Protein AF-0000000080760403 (afdb_homodimer)

Radius of gyration: 29.55 Å; Cα contacts (8 Å, |Δi|>4): 1048; chains: 2; bounding box: 64×77×69 Å

Solvent-accessible surface area (backbone atoms only — not comparable to full-atom values): 36406 Å² total; per-residue (Å²): 134,59,68,64,58,54,47,63,44,52,34,65,81,58,40,46,40,46,50,55,54,56,67,73,45,67,85,67,52,34,35,30,30,50,34,72,24,27,41,48,24,42,48,47,51,52,45,48,46,66,76,36,74,85,36,50,56,37,34,38,27,77,32,62,72,77,44,78,63,38,56,54,35,52,51,49,38,45,52,50,19,61,76,69,72,34,55,65,46,78,43,81,42,80,63,60,88,53,87,77,42,65,59,59,40,40,49,52,49,47,52,50,51,50,48,52,54,30,54,76,70,62,24,50,34,36,40,40,54,48,23,18,59,56,40,24,51,45,32,54,52,30,41,63,70,36,36,42,53,66,50,37,18,46,74,58,54,67,40,79,53,94,88,28,37,38,33,23,54,37,41,85,35,61,60,66,63,44,50,52,23,36,51,49,45,20,73,72,72,68,57,70,56,52,80,68,70,66,76,60,44,46,90,33,74,67,18,33,43,56,68,54,47,43,58,52,39,54,73,75,40,72,64,38,39,62,28,36,38,49,24,15,53,46,23,42,41,49,38,54,49,51,50,52,47,25,52,54,53,41,63,64,18,63,59,56,98,55,34,32,36,44,67,58,45,68,71,42,54,69,56,52,40,52,43,29,50,50,48,53,42,46,76,70,68,46,79,80,70,53,69,69,58,48,50,48,51,50,52,52,63,70,58,55,59,89,60,76,76,70,68,65,44,74,44,79,51,96,66,23,24,39,33,39,56,94,56,30,36,30,70,38,62,56,83,67,68,81,74,74,127,135,58,67,65,57,55,48,63,43,53,33,65,82,58,41,46,40,46,50,55,53,58,66,73,44,68,86,68,52,33,34,30,30,50,35,71,24,27,39,48,24,43,49,47,51,52,44,49,48,66,75,36,73,84,38,49,54,38,35,38,27,76,30,62,69,76,44,80,62,38,58,54,33,52,52,48,36,47,51,49,20,62,76,67,73,34,55,66,45,78,44,82,43,81,64,62,86,70,77,77,43,67,58,59,41,41,49,52,49,47,52,52,51,49,49,52,56,29,53,74,70,62,24,52,35,34,39,40,54,46,23,17,59,55,39,24,51,45,31,53,52,31,40,64,69,36,35,43,53,65,50,38,18,48,74,58,54,67,40,79,54,94,89,28,36,37,34,23,54,36,40,86,36,61,59,67,63,44,51,52,23,37,52,47,44,20,72,71,71,69,56,72,56,52,79,68,68,66,77,61,44,49,88,34,75,68,18,33,44,56,68,56,47,43,58,52,40,54,73,75,39,71,62,39,39,62,28,35,38,50,24,15,52,46,23,41,40,49,38,53,48,52,50,51,47,23,52,54,53,40,62,65,19,63,58,57,97,55,33,33,35,42,68,58,45,68,70,43,53,71,55,52,39,53,44,29,50,52,46,53,41,46,76,70,68,44,80,81,71,52,70,69,56,47,51,48,52,49,52,52,60,69,61,54,60,91,61,80,79,64,69,65,45,73,43,79,51,96,68,24,24,39,33,40,58,94,54,29,35,30,70,38,60,55,84,67,69,80,75,74,128

pLDDT: mean 87.2, std 14.08, range [21.47, 98.2]

Foldseek 3Di:
DDLVLLCVLLDCLNLVLLLVVVVVDDDQAEEEEEAQLALQSLNSVSSNCSNCVPHHYAYEYEQQPPDPVSVVSVVLRVVSCVVSVHHYDYDYFHQPPPPPDSVVSVVVRVVVRVLVVCVVVRHQEYEYRAALQNQLLQLVLCVVVPHDLVSNLGDDQWDDDPSHIYGHSHHLPDCVSSVSSQVSVCVVPVRHGDDDPCCCVCSDSSNVCVNPVVVVCCVPPPPVSNVSNVVSVVSVVVVVVLLVLLVVQQVVQPDDPFFGFLVSLLVDDPVSNLSNVQVVCVVVVFDDDDPVLSVVVVVCSNPCDPPPPRPWQWDDGPQWTWTDDPRTTGIGGHPDDPPDD/DDLVLLCVLLDCLNLVLLLVVVVVDDDQAEEEEEAQLALQSLNSVSSNCSNCVPHHYAYEYEQAPPDPVSVVSVVLRVVSCVVSVHHYDYDYFHQPPPPPDSVVSVVVRVVVRVLVVCVVVRHQEYEYRAALQNQLLQLVLCVVVPHDLVSNLGDDQWDDDPRHIYGHSHHLPDCVSSVSSQVSVCVVPVRHGDDDPCCCVCSDSSNVCVNPVVVVCCVPPPPVSNVSNVVSVVSVVVVVVLLVLLVVQQVVQPDDPFFGFLVSLLVDDPVSNLSNVQVVCVVVVFDDDDPVLSVVVVVVSNPQDLDDPRPWQWDDGPQWTWTDDNRTTGIGGHPDDPPDD

Organism: Bordetella avium (strain 197N) (NCBI:txid360910)

InterPro domains:
  IPR011063 tRNA(Ile)-lysidine/2-thiocytidine synthase, N-terminal [PF01171] (31-211)
  IPR012094 tRNA(Ile)-lysidine synthase [MF_01161] (18-322)
  IPR012094 tRNA(Ile)-lysidine synthase [PTHR43033] (22-249)
  IPR012795 tRNA(Ile)-lysidine synthase, N-terminal [TIGR02432] (31-215)
  IPR012795 tRNA(Ile)-lysidine synthase, N-terminal [cd01992] (30-215)
  IPR014729 Rossmann-like alpha/beta/alpha sandwich fold [G3DSA:3.40.50.620] (21-245)
  IPR015262 tRNA(Ile)-lysidine synthase, substrate-binding domain [PF09179] (261-330)

Sequence (682 aa):
MSPDLYAQVLGPALLGPVRATLARLPSQAPVALALSAGADSAMLAVAARLLAPQRPLLALHVHHGLQAQADEWAQRAQALGGLLELPVRIAHVKVPADGSGIEAAARTARYAALAAMAREAGAGHVLLAHHRDDQAETVLLRLLRGAGVEGMAAMREASPRDGLLYLRPWLDLGRAAIVQAAQAFAALTGWQAVQDPSNVDPRYTRAAVRATLAPLLNARWPGWQAIVSRHARQMGEAVEILREVAREDYARLEPDEAGFALAPWRELSPPRQAQVLRYWLGAQGLRMPSEARLRDLMRQLRQLHALGHDRQLRVAHEGHEIRCHRGRVWLAPAGARKTGAMSPDLYAQVLGPALLGPVRATLARLPSQAPVALALSAGADSAMLAVAARLLAPQRPLLALHVHHGLQAQADEWAQRAQALGGLLELPVRIAHVKVPADGSGIEAAARTARYAALAAMAREAGAGHVLLAHHRDDQAETVLLRLLRGAGVEGMAAMREASPRDGLLYLRPWLDLGRAAIVQAAQAFAALTGWQAVQDPSNVDPRYTRAAVRATLAPLLNARWPGWQAIVSRHARQMGEAVEILREVAREDYARLEPDEAGFALAPWRELSPPRQAQVLRYWLGAQGLRMPSEARLRDLMRQLRQLHALGHDRQLRVAHEGHEIRCHRGRVWLAPAGARKTGA

Secondary structure (DSSP, 8-state):
--HHHHHHHHHHHHHHHHHHHHHTSPTT--EEEE--SSHHHHHHHHHHHHH-TTS-EEEEEEE-SSSHHHHHHHHHHHHHHHHHT--EEEEE------SS-HHHHHHHHHHHHHHHHHHHHT--EEE----HHHHHHHHHHHHHTT--HHHHT---SEEEETTEEEE-TTTTS-HHHHHHHHHHHHHHH-------GGGG-TTSHHHHIIIIIHHHHHHHSTTHHHHHHHHHHHHHHHHHHHHHHHHHHHHHT---SSEEEHHHHHHS-HHHHHHHHHHHHHHTTPPPPPHHHHHHHHHHHHH--SSSS---EEEEETTEEEEEETTEEEEEETT------/--HHHHHHHHHHHHHHHHHHHHHTSPTT--EEEE--SSHHHHHHHHHHHHH-TTS-EEEEEEE--SSHHHHHHHHHHHHHHHHHT--EEEEE------SS-HHHHHHHHHHHHHHHHHHHHT--EEE----HHHHHHHHHHHHHHT--HHHHT---SEEEETTEEEE-TTTTS-HHHHHHHHHHHHHHH-------GGGG-TTSHHHHIIIIIHHHHHHHSTTHHHHHHHHHHHHHHHHHHHHHHHHHHHHHT---SSEEEHHHHHHS-HHHHHHHHHHHHHHTTPPPPPHHHHHHHHHHHHH--SSSS---EEEEETTEEEEEETTEEEEEETT------

Structure (mmCIF, N/CA/C/O backbone):
data_AF-0000000080760403-model_v1
#
loop_
_entity.id
_entity.type
_entity.pdbx_description
1 polymer 'tRNA(Ile)-lysidine synthase'
#
loop_
_atom_site.group_PDB
_atom_site.id
_atom_site.type_symbol
_atom_site.label_atom_id
_atom_site.label_alt_id
_atom_site.label_comp_id
_atom_site.label_asym_id
_atom_site.label_entity_id
_atom_site.label_seq_id
_atom_site.pdbx_PDB_ins_code
_atom_site.Cartn_x
_atom_site.Cartn_y
_atom_site.Cartn_z
_atom_site.occupancy
_atom_site.B_iso_or_equiv
_atom_site.auth_seq_id
_atom_site.auth_comp_id
_atom_site.auth_asym_id
_atom_site.auth_atom_id
_atom_site.pdbx_PDB_model_num
ATOM 1 N N . MET A 1 1 ? -12.618 -36.2 -26.782 1 60.94 1 MET A N 1
ATOM 2 C CA . MET A 1 1 ? -12.993 -34.827 -27.106 1 60.94 1 MET A CA 1
ATOM 3 C C . MET A 1 1 ? -11.783 -34.03 -27.583 1 60.94 1 MET A C 1
ATOM 5 O O . MET A 1 1 ? -10.656 -34.29 -27.156 1 60.94 1 MET A O 1
ATOM 9 N N . SER A 1 2 ? -11.945 -33.152 -28.617 1 78.4 2 SER A N 1
ATOM 10 C CA . SER A 1 2 ? -10.878 -32.645 -29.473 1 78.4 2 SER A CA 1
ATOM 11 C C . SER A 1 2 ? -10.128 -31.499 -28.802 1 78.4 2 SER A C 1
ATOM 13 O O . SER A 1 2 ? -10.744 -30.594 -28.236 1 78.4 2 SER A O 1
ATOM 15 N N . PRO A 1 3 ? -8.857 -31.714 -28.6 1 84.2 3 PRO A N 1
ATOM 16 C CA . PRO A 1 3 ? -7.984 -30.645 -28.108 1 84.2 3 PRO A CA 1
ATOM 17 C C . PRO A 1 3 ? -8.287 -29.294 -28.751 1 84.2 3 PRO A C 1
ATOM 19 O O . PRO A 1 3 ? -8.192 -28.256 -28.089 1 84.2 3 PRO A O 1
ATOM 22 N N . ASP A 1 4 ? -8.803 -29.358 -29.878 1 87.51 4 ASP A N 1
ATOM 23 C CA . ASP A 1 4 ? -9.093 -28.121 -30.596 1 87.51 4 ASP A CA 1
ATOM 24 C C . ASP A 1 4 ? -10.307 -27.412 -30 1 87.51 4 ASP A C 1
ATOM 26 O O . ASP A 1 4 ? -10.327 -26.184 -29.897 1 87.51 4 ASP A O 1
ATOM 30 N N . LEU A 1 5 ? -11.298 -28.189 -29.642 1 89.49 5 LEU A N 1
ATOM 31 C CA . LEU A 1 5 ? -12.504 -27.614 -29.056 1 89.49 5 LEU A CA 1
ATOM 32 C C . LEU A 1 5 ? -12.211 -27.021 -27.682 1 89.49 5 LEU A C 1
ATOM 34 O O . LEU A 1 5 ? -12.715 -25.946 -27.345 1 89.49 5 LEU A O 1
ATOM 38 N N . TYR A 1 6 ? -11.372 -27.764 -26.964 1 92.22 6 TYR A N 1
ATOM 39 C CA . TYR A 1 6 ? -10.992 -27.239 -25.657 1 92.22 6 TYR A CA 1
ATOM 40 C C . TYR A 1 6 ? -10.239 -25.922 -25.796 1 92.22 6 TYR A C 1
ATOM 42 O O . TYR A 1 6 ? -10.449 -24.994 -25.011 1 92.22 6 TYR A O 1
ATOM 50 N N . ALA A 1 7 ? -9.416 -25.786 -26.793 1 93.89 7 ALA A N 1
ATOM 51 C CA . ALA A 1 7 ? -8.656 -24.566 -27.054 1 93.89 7 ALA A CA 1
ATOM 52 C C . ALA A 1 7 ? -9.584 -23.404 -27.397 1 93.89 7 ALA A C 1
ATOM 54 O O . ALA A 1 7 ? -9.343 -22.267 -26.984 1 93.89 7 ALA A O 1
ATOM 55 N N . GLN A 1 8 ? -10.604 -23.723 -28.119 1 93.09 8 GLN A N 1
ATOM 56 C CA . GLN A 1 8 ? -11.579 -22.704 -28.492 1 93.09 8 GLN A CA 1
ATOM 57 C C . GLN A 1 8 ? -12.359 -22.216 -27.275 1 93.09 8 GLN A C 1
ATOM 59 O O . GLN A 1 8 ? -12.652 -21.025 -27.155 1 93.09 8 GLN A O 1
ATOM 64 N N . VAL A 1 9 ? -12.647 -23.139 -26.451 1 93.27 9 VAL A N 1
ATOM 65 C CA . VAL A 1 9 ? -13.407 -22.844 -25.241 1 93.27 9 VAL A CA 1
ATOM 66 C C . VAL A 1 9 ? -12.583 -21.947 -24.319 1 93.27 9 VAL A C 1
ATOM 68 O O . VAL A 1 9 ? -13.105 -20.986 -23.749 1 93.27 9 VAL A O 1
ATOM 71 N N . LEU A 1 10 ? -11.379 -22.19 -24.132 1 95.51 10 LEU A N 1
ATOM 72 C CA . LEU A 1 10 ? -10.524 -21.457 -23.205 1 95.51 10 LEU A CA 1
ATOM 73 C C . LEU A 1 10 ? -10.053 -20.144 -23.822 1 95.51 10 LEU A C 1
ATOM 75 O O . LEU A 1 10 ? -10.027 -19.111 -23.149 1 95.51 10 LEU A O 1
ATOM 79 N N . GLY A 1 11 ? -9.728 -20.13 -25.136 1 95.05 11 GLY A N 1
ATOM 80 C CA . GLY A 1 11 ? -9.262 -18.949 -25.843 1 95.05 11 GLY A CA 1
ATOM 81 C C . GLY A 1 11 ? -7.841 -18.559 -25.483 1 95.05 11 GLY A C 1
ATOM 82 O O . GLY A 1 11 ? -7.268 -19.093 -24.53 1 95.05 11 GLY A O 1
ATOM 83 N N . PRO A 1 12 ? -7.29 -17.617 -26.151 1 95.13 12 PRO A N 1
ATOM 84 C CA . PRO A 1 12 ? -5.899 -17.205 -25.954 1 95.13 12 PRO A CA 1
ATOM 85 C C . PRO A 1 12 ? -5.671 -16.52 -24.608 1 95.13 12 PRO A C 1
ATOM 87 O O . PRO A 1 12 ? -4.579 -16.61 -24.042 1 95.13 12 PRO A O 1
ATOM 90 N N . ALA A 1 13 ? -6.704 -15.935 -24.08 1 94.59 13 ALA A N 1
ATOM 91 C CA . ALA A 1 13 ? -6.575 -15.192 -22.829 1 94.59 13 ALA A CA 1
ATOM 92 C C . ALA A 1 13 ? -6.257 -16.128 -21.666 1 94.59 13 ALA A C 1
ATOM 94 O O . ALA A 1 13 ? -5.486 -15.775 -20.77 1 94.59 13 ALA A O 1
ATOM 95 N N . LEU A 1 14 ? -6.87 -17.29 -21.71 1 97.59 14 LEU A N 1
ATOM 96 C CA . LEU A 1 14 ? -6.64 -18.253 -20.639 1 97.59 14 LEU A CA 1
ATOM 97 C C . LEU A 1 14 ? -5.413 -19.11 -20.932 1 97.59 14 LEU A C 1
ATOM 99 O O . LEU A 1 14 ? -4.67 -19.472 -20.017 1 97.59 14 LEU A O 1
ATOM 103 N N . LEU A 1 15 ? -5.147 -19.377 -22.195 1 98.05 15 LEU A N 1
ATOM 104 C CA . LEU A 1 15 ? -4.075 -20.295 -22.566 1 98.05 15 LEU A CA 1
ATOM 105 C C . LEU A 1 15 ? -2.723 -19.592 -22.536 1 98.05 15 LEU A C 1
ATOM 107 O O . LEU A 1 15 ? -1.709 -20.201 -22.185 1 98.05 15 LEU A O 1
ATOM 111 N N . GLY A 1 16 ? -2.716 -18.346 -22.872 1 97.36 16 GLY A N 1
ATOM 1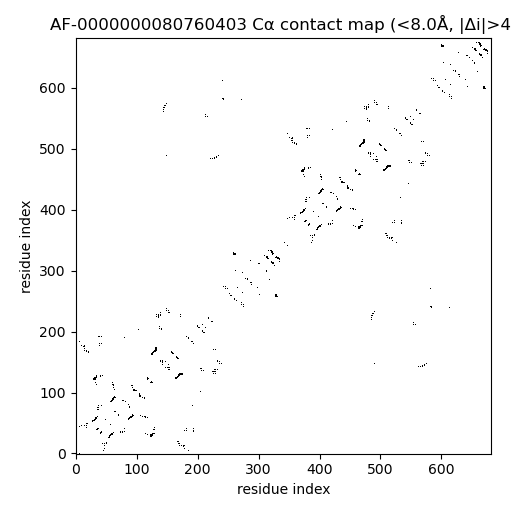12 C CA . GLY A 1 16 ? -1.473 -17.597 -22.97 1 97.36 16 GLY A CA 1
ATOM 113 C C . GLY A 1 16 ? -0.654 -17.631 -21.694 1 97.36 16 GLY A C 1
ATOM 114 O O . GLY A 1 16 ? 0.492 -18.085 -21.698 1 97.36 16 GLY A O 1
ATOM 115 N N . PRO A 1 17 ? -1.248 -17.198 -20.651 1 97.35 17 PRO A N 1
ATOM 116 C CA . PRO A 1 17 ? -0.505 -17.164 -19.389 1 97.35 17 PRO A CA 1
ATOM 117 C C . PRO A 1 17 ? -0.043 -18.549 -18.94 1 97.35 17 PRO A C 1
ATOM 119 O O . PRO A 1 17 ? 1.044 -18.687 -18.374 1 97.35 17 PRO A O 1
ATOM 122 N N . VAL A 1 18 ? -0.847 -19.577 -19.162 1 97.98 18 VAL A N 1
ATOM 123 C CA . VAL A 1 18 ? -0.468 -20.935 -18.786 1 97.98 18 VAL A CA 1
ATOM 124 C C . VAL A 1 18 ? 0.7 -21.404 -19.651 1 97.98 18 VAL A C 1
ATOM 126 O O . VAL A 1 18 ? 1.65 -22.008 -19.147 1 97.98 18 VAL A O 1
ATOM 129 N N . ARG A 1 19 ? 0.634 -21.104 -20.9 1 97.36 19 ARG A N 1
ATOM 130 C CA . ARG A 1 19 ? 1.722 -21.438 -21.814 1 97.36 19 ARG A CA 1
ATOM 131 C C . ARG A 1 19 ? 3.033 -20.806 -21.359 1 97.36 19 ARG A C 1
ATOM 133 O O . ARG A 1 19 ? 4.072 -21.47 -21.332 1 97.36 19 ARG A O 1
ATOM 140 N N . ALA A 1 20 ? 2.942 -19.572 -21.042 1 96.27 20 ALA A N 1
ATOM 141 C CA . ALA A 1 20 ? 4.131 -18.841 -20.613 1 96.27 20 ALA A CA 1
ATOM 142 C C . ALA A 1 20 ? 4.709 -19.436 -19.332 1 96.27 20 ALA A C 1
ATOM 144 O O . ALA A 1 20 ? 5.929 -19.552 -19.189 1 96.27 20 ALA A O 1
ATOM 145 N N . THR A 1 21 ? 3.875 -19.786 -18.422 1 96.76 21 THR A N 1
ATOM 146 C CA . THR A 1 21 ? 4.303 -20.358 -17.15 1 96.76 21 THR A CA 1
ATOM 147 C C . THR A 1 21 ? 4.967 -21.715 -17.363 1 96.76 21 THR A C 1
ATOM 149 O O . THR A 1 21 ? 6.052 -21.971 -16.836 1 96.76 21 THR A O 1
ATOM 152 N N . LEU A 1 22 ? 4.395 -22.561 -18.173 1 96.06 22 LEU A N 1
ATOM 153 C CA . LEU A 1 22 ? 4.918 -23.898 -18.429 1 96.06 22 LEU A CA 1
ATOM 154 C C . LEU A 1 22 ? 6.238 -23.829 -19.19 1 96.06 22 LEU A C 1
ATOM 156 O O . LEU A 1 22 ? 7.121 -24.665 -18.987 1 96.06 22 LEU A O 1
ATOM 160 N N . ALA A 1 23 ? 6.316 -22.796 -19.987 1 94.55 23 ALA A N 1
ATOM 161 C CA . ALA A 1 23 ? 7.512 -22.645 -20.81 1 94.55 23 ALA A CA 1
ATOM 162 C C . ALA A 1 23 ? 8.732 -22.323 -19.952 1 94.55 23 ALA A C 1
ATOM 164 O O . ALA A 1 23 ? 9.868 -22.587 -20.353 1 94.55 23 ALA A O 1
ATOM 165 N N . ARG A 1 24 ? 8.508 -21.821 -18.811 1 93.29 24 ARG A N 1
ATOM 166 C CA . ARG A 1 24 ? 9.598 -21.415 -17.93 1 93.29 24 ARG A CA 1
ATOM 167 C C . ARG A 1 24 ? 10.074 -22.584 -17.073 1 93.29 24 ARG A C 1
ATOM 169 O O . ARG A 1 24 ? 11.1 -22.488 -16.398 1 93.29 24 ARG A O 1
ATOM 176 N N . LEU A 1 25 ? 9.362 -23.658 -17.122 1 94.53 25 LEU A N 1
ATOM 177 C CA . LEU A 1 25 ? 9.69 -24.817 -16.299 1 94.53 25 LEU A CA 1
ATOM 178 C C . LEU A 1 25 ? 10.548 -25.81 -17.075 1 94.53 25 LEU A C 1
ATOM 180 O O . LEU A 1 25 ? 10.48 -25.867 -18.305 1 94.53 25 LEU A O 1
ATOM 184 N N . PRO A 1 26 ? 11.467 -26.539 -16.346 1 90.93 26 PRO A N 1
ATOM 185 C CA . PRO A 1 26 ? 12.237 -27.579 -17.033 1 90.93 26 PRO A CA 1
ATOM 186 C C . PRO A 1 26 ? 11.352 -28.549 -17.813 1 90.93 26 PRO A C 1
ATOM 188 O O . PRO A 1 26 ? 10.289 -28.946 -17.329 1 90.93 26 PRO A O 1
ATOM 191 N N . SER A 1 27 ? 12.051 -28.907 -18.854 1 84.5 27 SER A N 1
ATOM 192 C CA . SER A 1 27 ? 11.308 -29.779 -19.758 1 84.5 27 SER A CA 1
ATOM 193 C C . SER A 1 27 ? 11.043 -31.139 -19.12 1 84.5 27 SER A C 1
ATOM 195 O O . SER A 1 27 ? 11.878 -31.654 -18.374 1 84.5 27 SER A O 1
ATOM 197 N N . GLN A 1 28 ? 9.867 -31.643 -18.949 1 85.08 28 GLN A N 1
ATOM 198 C CA . GLN A 1 28 ? 9.425 -32.979 -18.565 1 85.08 28 GLN A CA 1
ATOM 199 C C . GLN A 1 28 ? 9.276 -33.095 -17.051 1 85.08 28 GLN A C 1
ATOM 201 O O . GLN A 1 28 ? 8.978 -34.173 -16.532 1 85.08 28 GLN A O 1
ATOM 206 N N . ALA A 1 29 ? 9.691 -31.979 -16.395 1 90.61 29 ALA A N 1
ATOM 207 C CA . ALA A 1 29 ? 9.461 -32.015 -14.953 1 90.61 29 ALA A CA 1
ATOM 208 C C . ALA A 1 29 ? 7.979 -32.199 -14.639 1 90.61 29 ALA A C 1
ATOM 210 O O . ALA A 1 29 ? 7.121 -31.593 -15.286 1 90.61 29 ALA A O 1
ATOM 211 N N . PRO A 1 30 ? 7.781 -33.124 -13.766 1 95.44 30 PRO A N 1
ATOM 212 C CA . PRO A 1 30 ? 6.38 -33.273 -13.365 1 95.44 30 PRO A CA 1
ATOM 213 C C . PRO A 1 30 ? 5.797 -31.992 -12.772 1 95.44 30 PRO A C 1
ATOM 215 O O . PRO A 1 30 ? 6.49 -31.272 -12.048 1 95.44 30 PRO A O 1
ATOM 218 N N . VAL A 1 31 ? 4.633 -31.745 -13.144 1 97.06 31 VAL A N 1
ATOM 219 C CA . VAL A 1 31 ? 3.929 -30.566 -12.65 1 97.06 31 VAL A CA 1
ATOM 220 C C . VAL A 1 31 ? 2.607 -30.984 -12.011 1 97.06 31 VAL A C 1
ATOM 222 O O . VAL A 1 31 ? 1.864 -31.79 -12.576 1 97.06 31 VAL A O 1
ATOM 225 N N . ALA A 1 32 ? 2.393 -30.524 -10.821 1 97.85 32 ALA A N 1
ATOM 226 C CA . ALA A 1 32 ? 1.126 -30.787 -10.144 1 97.85 32 ALA A CA 1
ATOM 227 C C . ALA A 1 32 ? 0.172 -29.604 -10.286 1 97.85 32 ALA A C 1
ATOM 229 O O . ALA A 1 32 ? 0.605 -28.476 -10.536 1 97.85 32 ALA A O 1
ATOM 230 N N . LEU A 1 33 ? -1.102 -29.899 -10.183 1 97.38 33 LEU A N 1
ATOM 231 C CA . LEU A 1 33 ? -2.155 -28.889 -10.189 1 97.38 33 LEU A CA 1
ATOM 232 C C . LEU A 1 33 ? -3.101 -29.083 -9.008 1 97.38 33 LEU A C 1
ATOM 234 O O . LEU A 1 33 ? -3.515 -30.208 -8.717 1 97.38 33 LEU A O 1
ATOM 238 N N . ALA A 1 34 ? -3.337 -28.022 -8.326 1 96.92 34 ALA A N 1
ATOM 239 C CA . ALA A 1 34 ? -4.372 -28.099 -7.298 1 96.92 34 ALA A CA 1
ATOM 240 C C . ALA A 1 34 ? -5.766 -28.071 -7.919 1 96.92 34 ALA A C 1
ATOM 242 O O . ALA A 1 34 ? -6.12 -27.12 -8.621 1 96.92 34 ALA A O 1
ATOM 243 N N . LEU A 1 35 ? -6.504 -29.087 -7.648 1 96.34 35 LEU A N 1
ATOM 244 C CA . LEU A 1 35 ? -7.823 -29.233 -8.252 1 96.34 35 LEU A CA 1
ATOM 245 C C . LEU A 1 35 ? -8.907 -29.299 -7.182 1 96.34 35 LEU A C 1
ATOM 247 O O . LEU A 1 35 ? -9.042 -30.312 -6.491 1 96.34 35 LEU A O 1
ATOM 251 N N . SER A 1 36 ? -9.724 -28.254 -7.08 1 91.94 36 SER A N 1
ATOM 252 C CA . SER A 1 36 ? -10.833 -28.23 -6.131 1 91.94 36 SER A CA 1
ATOM 253 C C . SER A 1 36 ? -12.131 -28.691 -6.784 1 91.94 36 SER A C 1
ATOM 255 O O . SER A 1 36 ? -13.157 -28.822 -6.114 1 91.94 36 SER A O 1
ATOM 257 N N . ALA A 1 37 ? -12.147 -28.829 -8.104 1 90.85 37 ALA A N 1
ATOM 258 C CA . ALA A 1 37 ? -13.306 -29.195 -8.914 1 90.85 37 ALA A CA 1
ATOM 259 C C . ALA A 1 37 ? -14.221 -27.994 -9.136 1 90.85 37 ALA A C 1
ATOM 261 O O . ALA A 1 37 ? -15.326 -28.137 -9.664 1 90.85 37 ALA A O 1
ATOM 262 N N . GLY A 1 38 ? -13.793 -26.872 -8.67 1 93.42 38 GLY A N 1
ATOM 263 C CA . GLY A 1 38 ? -14.472 -25.641 -9.04 1 93.42 38 GLY A CA 1
ATOM 264 C C . GLY A 1 38 ? -14.121 -25.161 -10.435 1 93.42 38 GLY A C 1
ATOM 265 O O . GLY A 1 38 ? -13.242 -25.728 -11.089 1 93.42 38 GLY A O 1
ATOM 266 N N . ALA A 1 39 ? -14.775 -24.174 -10.878 1 95.72 39 ALA A N 1
ATOM 267 C CA . ALA A 1 39 ? -14.616 -23.674 -12.241 1 95.72 39 ALA A CA 1
ATOM 268 C C . ALA A 1 39 ? -13.17 -23.272 -12.514 1 95.72 39 ALA A C 1
ATOM 270 O O . ALA A 1 39 ? -12.602 -23.636 -13.546 1 95.72 39 ALA A O 1
ATOM 271 N N . ASP A 1 40 ? -12.551 -22.61 -11.579 1 96.39 40 ASP A N 1
ATOM 272 C CA . ASP A 1 40 ? -11.219 -22.056 -11.8 1 96.39 40 ASP A CA 1
ATOM 273 C C . ASP A 1 40 ? -10.178 -23.165 -11.934 1 96.39 40 ASP A C 1
ATOM 275 O O . ASP A 1 40 ? -9.444 -23.219 -12.923 1 96.39 40 ASP A O 1
ATOM 279 N N . SER A 1 41 ? -10.131 -24.049 -10.953 1 97.12 41 SER A N 1
ATOM 280 C CA . SER A 1 41 ? -9.128 -25.109 -10.962 1 97.12 41 SER A CA 1
ATOM 281 C C . SER A 1 41 ? -9.372 -26.092 -12.102 1 97.12 41 SER A C 1
ATOM 283 O O . SER A 1 41 ? -8.425 -26.642 -12.668 1 97.12 41 SER A O 1
ATOM 285 N N . ALA A 1 42 ? -10.583 -26.282 -12.456 1 97.15 42 ALA A N 1
ATOM 286 C CA . ALA A 1 42 ? -10.914 -27.184 -13.556 1 97.15 42 ALA A CA 1
ATOM 287 C C . ALA A 1 42 ? -10.397 -26.642 -14.885 1 97.15 42 ALA A C 1
ATOM 289 O O . ALA A 1 42 ? -9.787 -27.375 -15.667 1 97.15 42 ALA A O 1
ATOM 290 N N . MET A 1 43 ? -10.652 -25.378 -15.128 1 97.9 43 MET A N 1
ATOM 291 C CA . MET A 1 43 ? -10.213 -24.784 -16.387 1 97.9 43 MET A CA 1
ATOM 292 C C . MET A 1 43 ? -8.691 -24.741 -16.467 1 97.9 43 MET A C 1
ATOM 294 O O . MET A 1 43 ? -8.118 -24.868 -17.551 1 97.9 43 MET A O 1
ATOM 298 N N . LEU A 1 44 ? -8.075 -24.543 -15.328 1 98.2 44 LEU A N 1
ATOM 299 C CA . LEU A 1 44 ? -6.617 -24.595 -15.308 1 98.2 44 LEU A CA 1
ATOM 300 C C . LEU A 1 44 ? -6.117 -25.982 -15.695 1 98.2 44 LEU A C 1
ATOM 302 O O . LEU A 1 44 ? -5.146 -26.11 -16.445 1 98.2 44 LEU A O 1
ATOM 306 N N . ALA A 1 45 ? -6.766 -27.006 -15.181 1 97.59 45 ALA A N 1
ATOM 307 C CA . ALA A 1 45 ? -6.404 -28.38 -15.519 1 97.59 45 ALA A CA 1
ATOM 308 C C . ALA A 1 45 ? -6.558 -28.636 -17.016 1 97.59 45 ALA A C 1
ATOM 310 O O . ALA A 1 45 ? -5.688 -29.247 -17.641 1 97.59 45 ALA A O 1
ATOM 311 N N . VAL A 1 46 ? -7.62 -28.16 -17.569 1 97.61 46 VAL A N 1
ATOM 312 C CA . VAL A 1 46 ? -7.867 -28.321 -18.998 1 97.61 46 VAL A CA 1
ATOM 313 C C . VAL A 1 46 ? -6.767 -27.624 -19.795 1 97.61 46 VAL A C 1
ATOM 315 O O . VAL A 1 46 ? -6.213 -28.199 -20.735 1 97.61 46 VAL A O 1
ATOM 318 N N . ALA A 1 47 ? -6.481 -26.405 -19.405 1 98.05 47 ALA A N 1
ATOM 319 C CA . ALA A 1 47 ? -5.46 -25.624 -20.098 1 98.05 47 ALA A CA 1
ATOM 320 C C . ALA A 1 47 ? -4.102 -26.318 -20.037 1 98.05 47 ALA A C 1
ATOM 322 O O . ALA A 1 47 ? -3.414 -26.441 -21.053 1 98.05 47 ALA A O 1
ATOM 323 N N . ALA A 1 48 ? -3.737 -26.755 -18.86 1 97.15 48 ALA A N 1
ATOM 324 C CA . ALA A 1 48 ? -2.435 -27.391 -18.672 1 97.15 48 ALA A CA 1
ATOM 325 C C . ALA A 1 48 ? -2.32 -28.662 -19.508 1 97.15 48 ALA A C 1
ATOM 327 O O . ALA A 1 48 ? -1.297 -28.895 -20.157 1 97.15 48 ALA A O 1
ATOM 328 N N . ARG A 1 49 ? -3.347 -29.462 -19.471 1 96.05 49 ARG A N 1
ATOM 329 C CA . ARG A 1 49 ? -3.342 -30.711 -20.226 1 96.05 49 ARG A CA 1
ATOM 330 C C . ARG A 1 49 ? -3.24 -30.446 -21.724 1 96.05 49 ARG A C 1
ATOM 332 O O . ARG A 1 49 ? -2.523 -31.151 -22.437 1 96.05 49 ARG A O 1
ATOM 339 N N . LEU A 1 50 ? -3.945 -29.466 -22.157 1 95.45 50 LEU A N 1
ATOM 340 C CA . LEU A 1 50 ? -3.939 -29.097 -23.568 1 95.45 50 LEU A CA 1
ATOM 341 C C . LEU A 1 50 ? -2.554 -28.631 -24.002 1 95.45 50 LEU A C 1
ATOM 343 O O . LEU A 1 50 ? -2.085 -28.989 -25.085 1 95.45 50 LEU A O 1
ATOM 347 N N . LEU A 1 51 ? -1.921 -27.863 -23.216 1 95.38 51 LEU A N 1
ATOM 348 C CA . LEU A 1 51 ? -0.688 -27.181 -23.592 1 95.38 51 LEU A CA 1
ATOM 349 C C . LEU A 1 51 ? 0.523 -28.08 -23.364 1 95.38 51 LEU A C 1
ATOM 351 O O . LEU A 1 51 ? 1.592 -27.844 -23.93 1 95.38 51 LEU A O 1
ATOM 355 N N . ALA A 1 52 ? 0.346 -29.092 -22.485 1 93.5 52 ALA A N 1
ATOM 356 C CA . ALA A 1 52 ? 1.46 -29.983 -22.173 1 93.5 52 ALA A CA 1
ATOM 357 C C . ALA A 1 52 ? 1.011 -31.441 -22.167 1 93.5 52 ALA A C 1
ATOM 359 O O . ALA A 1 52 ? 1.138 -32.132 -21.153 1 93.5 52 ALA A O 1
ATOM 360 N N . PRO A 1 53 ? 0.699 -31.927 -23.287 1 90.96 53 PRO A N 1
ATOM 361 C CA . PRO A 1 53 ? 0.16 -33.287 -23.351 1 90.96 53 PRO A CA 1
ATOM 362 C C . PRO A 1 53 ? 1.201 -34.351 -23.01 1 90.96 53 PRO A C 1
ATOM 364 O O . PRO A 1 53 ? 0.85 -35.435 -22.537 1 90.96 53 PRO A O 1
ATOM 367 N N . GLN A 1 54 ? 2.412 -34.015 -23.168 1 91.2 54 GLN A N 1
ATOM 368 C CA . GLN A 1 54 ? 3.445 -35.023 -22.953 1 91.2 54 GLN A CA 1
ATOM 369 C C . GLN A 1 54 ? 4.097 -34.858 -21.583 1 91.2 54 GLN A C 1
ATOM 371 O O . GLN A 1 54 ? 4.903 -35.694 -21.169 1 91.2 54 GLN A O 1
ATOM 376 N N . ARG A 1 55 ? 3.768 -33.822 -20.937 1 93.18 55 ARG A N 1
ATOM 377 C CA . ARG A 1 55 ? 4.349 -33.573 -19.622 1 93.18 55 ARG A CA 1
ATOM 378 C C . ARG A 1 55 ? 3.62 -34.365 -18.542 1 93.18 55 ARG A C 1
ATOM 380 O O . ARG A 1 55 ? 2.391 -34.462 -18.559 1 93.18 55 ARG A O 1
ATOM 387 N N . PRO A 1 56 ? 4.397 -34.961 -17.695 1 95.13 56 PRO A N 1
ATOM 388 C CA . PRO A 1 56 ? 3.722 -35.587 -16.555 1 95.13 56 PRO A CA 1
ATOM 389 C C . PRO A 1 56 ? 2.959 -34.581 -15.696 1 95.13 56 PRO A C 1
ATOM 391 O O . PRO A 1 56 ? 3.571 -33.734 -15.04 1 95.13 56 PRO A O 1
ATOM 394 N N . LEU A 1 57 ? 1.673 -34.677 -15.769 1 96.22 57 LEU A N 1
ATOM 395 C CA . LEU A 1 57 ? 0.786 -33.822 -14.989 1 96.22 57 LEU A CA 1
ATOM 396 C C . LEU A 1 57 ? 0.014 -34.637 -13.957 1 96.22 57 LEU A C 1
ATOM 398 O O . LEU A 1 57 ? -0.399 -35.766 -14.234 1 96.22 57 LEU A O 1
ATOM 402 N N . LEU A 1 58 ? -0.135 -34.012 -12.801 1 96.85 58 LEU A N 1
ATOM 403 C CA . LEU A 1 58 ? -0.877 -34.648 -11.718 1 96.85 58 LEU A CA 1
ATOM 404 C C . LEU A 1 58 ? -1.824 -33.657 -11.051 1 96.85 58 LEU A C 1
ATOM 406 O O . LEU A 1 58 ? -1.43 -32.532 -10.734 1 96.85 58 LEU A O 1
ATOM 410 N N . ALA A 1 59 ? -3.072 -34.062 -10.914 1 97.94 59 ALA A N 1
ATOM 411 C CA . ALA A 1 59 ? -4.042 -33.231 -10.205 1 97.94 59 ALA A CA 1
ATOM 412 C C . ALA A 1 59 ? -4.137 -33.63 -8.736 1 97.94 59 ALA A C 1
ATOM 414 O O . ALA A 1 59 ? -4.221 -34.818 -8.413 1 97.94 59 ALA A O 1
ATOM 415 N N . LEU A 1 60 ? -4.081 -32.654 -7.9 1 97.73 60 LEU A N 1
ATOM 416 C CA . LEU A 1 60 ? -4.15 -32.879 -6.461 1 97.73 60 LEU A CA 1
ATOM 417 C C . LEU A 1 60 ? -5.445 -32.314 -5.884 1 97.73 60 LEU A C 1
ATOM 419 O O . LEU A 1 60 ? -5.741 -31.129 -6.055 1 97.73 60 LEU A O 1
ATOM 423 N N . HIS A 1 61 ? -6.19 -33.174 -5.223 1 96.03 61 HIS A N 1
ATOM 424 C CA . HIS A 1 61 ? -7.447 -32.766 -4.606 1 96.03 61 HIS A CA 1
ATOM 425 C C . HIS A 1 61 ? -7.408 -32.962 -3.094 1 96.03 61 HIS A C 1
ATOM 427 O O . HIS A 1 61 ? -7.089 -34.051 -2.613 1 96.03 61 HIS A O 1
ATOM 433 N N . VAL A 1 62 ? -7.698 -31.843 -2.399 1 92.17 62 VAL A N 1
ATOM 434 C CA . VAL A 1 62 ? -7.736 -31.905 -0.942 1 92.17 62 VAL A CA 1
ATOM 435 C C . VAL A 1 62 ? -9.184 -31.996 -0.466 1 92.17 62 VAL A C 1
ATOM 437 O O . VAL A 1 62 ? -9.984 -31.09 -0.714 1 92.17 62 VAL A O 1
ATOM 440 N N . HIS A 1 63 ? -9.473 -33.054 0.147 1 87.1 63 HIS A N 1
ATOM 441 C CA . HIS A 1 63 ? -10.789 -33.33 0.711 1 87.1 63 HIS A CA 1
ATOM 442 C C . HIS A 1 63 ? -10.883 -32.847 2.154 1 87.1 63 HIS A C 1
ATOM 444 O O . HIS A 1 63 ? -10.264 -33.427 3.049 1 87.1 63 HIS A O 1
ATOM 450 N N . HIS A 1 64 ? -11.649 -31.844 2.475 1 75.89 64 HIS A N 1
ATOM 451 C CA . HIS A 1 64 ? -11.688 -31.247 3.805 1 75.89 64 HIS A CA 1
ATOM 452 C C . HIS A 1 64 ? -12.685 -31.97 4.704 1 75.89 64 HIS A C 1
ATOM 454 O O . HIS A 1 64 ? -12.828 -31.628 5.881 1 75.89 64 HIS A O 1
ATOM 460 N N . GLY A 1 65 ? -13.021 -33.239 4.433 1 63.75 65 GLY A N 1
ATOM 461 C CA . GLY A 1 65 ? -13.729 -34.231 5.227 1 63.75 65 GLY A CA 1
ATOM 462 C C . GLY A 1 65 ? -15.034 -33.713 5.802 1 63.75 65 GLY A C 1
ATOM 463 O O . GLY A 1 65 ? -15.662 -34.38 6.627 1 63.75 65 GLY A O 1
ATOM 464 N N . LEU A 1 66 ? -15.315 -32.431 5.755 1 53.86 66 LEU A N 1
ATOM 465 C CA . LEU A 1 66 ? -16.305 -31.925 6.7 1 53.86 66 LEU A CA 1
ATOM 466 C C . LEU A 1 66 ? -17.719 -32.135 6.171 1 53.86 66 LEU A C 1
ATOM 468 O O . LEU A 1 66 ? -18.679 -32.156 6.944 1 53.86 66 LEU A O 1
ATOM 472 N N . GLN A 1 67 ? -17.926 -32.235 4.929 1 59.46 67 GLN A N 1
ATOM 473 C CA . GLN A 1 67 ? -19.312 -32.177 4.477 1 59.46 67 GLN A CA 1
ATOM 474 C C . GLN A 1 67 ? -19.556 -33.145 3.323 1 59.46 67 GLN A C 1
ATOM 476 O O . GLN A 1 67 ? -18.615 -33.55 2.637 1 59.46 67 GLN A O 1
ATOM 481 N N . ALA A 1 68 ? -20.756 -33.757 3.314 1 62.24 68 ALA A N 1
ATOM 482 C CA . ALA A 1 68 ? -21.249 -34.557 2.196 1 62.24 68 ALA A CA 1
ATOM 483 C C . ALA A 1 68 ? -20.858 -33.932 0.86 1 62.24 68 ALA A C 1
ATOM 485 O O . ALA A 1 68 ? -20.527 -34.642 -0.092 1 62.24 68 ALA A O 1
ATOM 486 N N . GLN A 1 69 ? -20.733 -32.763 0.92 1 69.29 69 GLN A N 1
ATOM 487 C CA . GLN A 1 69 ? -20.391 -32.024 -0.29 1 69.29 69 GLN A CA 1
ATOM 488 C C . GLN A 1 69 ? -18.943 -32.277 -0.699 1 69.29 69 GLN A C 1
ATOM 490 O O . GLN A 1 69 ? -18.611 -32.238 -1.885 1 69.29 69 GLN A O 1
ATOM 495 N N . ALA A 1 70 ? -18.213 -32.672 0.258 1 75.29 70 ALA A N 1
ATOM 496 C CA . ALA A 1 70 ? -16.805 -32.947 -0.017 1 75.29 70 ALA A CA 1
ATOM 497 C C . ALA A 1 70 ? -16.646 -34.212 -0.855 1 75.29 70 ALA A C 1
ATOM 499 O O . ALA A 1 70 ? -15.771 -34.285 -1.721 1 75.29 70 ALA A O 1
ATOM 500 N N . ASP A 1 71 ? -17.497 -35.159 -0.677 1 83.67 71 ASP A N 1
ATOM 501 C CA . ASP A 1 71 ? -17.453 -36.384 -1.47 1 83.67 71 ASP A CA 1
ATOM 502 C C . ASP A 1 71 ? -17.834 -36.111 -2.924 1 83.67 71 ASP A C 1
ATOM 504 O O . ASP A 1 71 ? -17.215 -36.648 -3.844 1 83.67 71 ASP A O 1
ATOM 508 N N . GLU A 1 72 ? -18.808 -35.322 -3.045 1 85.67 72 GLU A N 1
ATOM 509 C CA . GLU A 1 72 ? -19.231 -34.958 -4.394 1 85.67 72 GLU A CA 1
ATOM 510 C C . GLU A 1 72 ? -18.12 -34.226 -5.142 1 85.67 72 GLU A C 1
ATOM 512 O O . GLU A 1 72 ? -17.938 -34.427 -6.345 1 85.67 72 GLU A O 1
ATOM 517 N N . TRP A 1 73 ? -17.462 -33.422 -4.443 1 89.1 73 TRP A N 1
ATOM 518 C CA . TRP A 1 73 ? -16.367 -32.674 -5.052 1 89.1 73 TRP A CA 1
ATOM 519 C C . TRP A 1 73 ? -15.261 -33.614 -5.52 1 89.1 73 TRP A C 1
ATOM 521 O O . TRP A 1 73 ? -14.714 -33.443 -6.612 1 89.1 73 TRP A O 1
ATOM 531 N N . ALA A 1 74 ? -14.955 -34.593 -4.701 1 91.82 74 ALA A N 1
ATOM 532 C CA . ALA A 1 74 ? -13.937 -35.578 -5.058 1 91.82 74 ALA A CA 1
ATOM 533 C C . ALA A 1 74 ? -14.343 -36.36 -6.304 1 91.82 74 ALA A C 1
ATOM 535 O O . ALA A 1 74 ? -13.512 -36.624 -7.176 1 91.82 74 ALA A O 1
ATOM 536 N N . GLN A 1 75 ? -15.583 -36.695 -6.354 1 93 75 GLN A N 1
ATOM 537 C CA . GLN A 1 75 ? -16.092 -37.428 -7.508 1 93 75 GLN A CA 1
ATOM 538 C C . GLN A 1 75 ? -16.001 -36.587 -8.778 1 93 75 GLN A C 1
ATOM 540 O O . GLN A 1 75 ? -15.646 -37.097 -9.843 1 93 75 GLN A O 1
ATOM 545 N N . ARG A 1 76 ? -16.35 -35.41 -8.62 1 94.07 76 ARG A N 1
ATOM 546 C CA . ARG A 1 76 ? -16.278 -34.5 -9.759 1 94.07 76 ARG A CA 1
ATOM 547 C C . ARG A 1 76 ? -14.837 -34.317 -10.223 1 94.07 76 ARG A C 1
ATOM 549 O O . ARG A 1 76 ? -14.574 -34.219 -11.424 1 94.07 76 ARG A O 1
ATOM 556 N N . ALA A 1 77 ? -13.966 -34.232 -9.29 1 95.77 77 ALA A N 1
ATOM 557 C CA . ALA A 1 77 ? -12.548 -34.123 -9.625 1 95.77 77 ALA A CA 1
ATOM 558 C C . ALA A 1 77 ? -12.069 -35.355 -10.388 1 95.77 77 ALA A C 1
ATOM 560 O O . ALA A 1 77 ? -11.366 -35.235 -11.394 1 95.77 77 ALA A O 1
ATOM 561 N N . GLN A 1 78 ? -12.484 -36.457 -9.93 1 96.12 78 GLN A N 1
ATOM 562 C CA . GLN A 1 78 ? -12.108 -37.706 -10.584 1 96.12 78 GLN A CA 1
ATOM 563 C C . GLN A 1 78 ? -12.694 -37.789 -11.99 1 96.12 78 GLN A C 1
ATOM 565 O O . GLN A 1 78 ? -12.033 -38.262 -12.917 1 96.12 78 GLN A O 1
ATOM 570 N N . ALA A 1 79 ? -13.902 -37.365 -12.082 1 96.75 79 ALA A N 1
ATOM 571 C CA . ALA A 1 79 ? -14.559 -37.377 -13.387 1 96.75 79 ALA A CA 1
ATOM 572 C C . ALA A 1 79 ? -13.804 -36.508 -14.389 1 96.75 79 ALA A C 1
ATOM 574 O O . ALA A 1 79 ? -13.654 -36.882 -15.555 1 96.75 79 ALA A O 1
ATOM 575 N N . LEU A 1 80 ? -13.404 -35.393 -13.948 1 96.49 80 LEU A N 1
ATOM 576 C CA . LEU A 1 80 ? -12.631 -34.518 -14.823 1 96.49 80 LEU A CA 1
ATOM 577 C C . LEU A 1 80 ? -11.302 -35.164 -15.201 1 96.49 80 LEU A C 1
ATOM 579 O O . LEU A 1 80 ? -10.867 -35.071 -16.351 1 96.49 80 LEU A O 1
ATOM 583 N N . GLY A 1 81 ? -10.62 -35.712 -14.183 1 96.51 81 GLY A N 1
ATOM 584 C CA . GLY A 1 81 ? -9.392 -36.436 -14.467 1 96.51 81 GLY A CA 1
ATOM 585 C C . GLY A 1 81 ? -9.554 -37.485 -15.551 1 96.51 81 GLY A C 1
ATOM 586 O O . GLY A 1 81 ? -8.698 -37.616 -16.428 1 96.51 81 GLY A O 1
ATOM 587 N N . GLY A 1 82 ? -10.619 -38.229 -15.494 1 95.66 82 GLY A N 1
ATOM 588 C CA . GLY A 1 82 ? -10.921 -39.223 -16.512 1 95.66 82 GLY A CA 1
ATOM 589 C C . GLY A 1 82 ? -11.109 -38.625 -17.893 1 95.66 82 GLY A C 1
ATOM 590 O O . GLY A 1 82 ? -10.57 -39.138 -18.876 1 95.66 82 GLY A O 1
ATOM 591 N N . LEU A 1 83 ? -11.819 -37.565 -17.937 1 94.35 83 LEU A N 1
ATOM 592 C CA . LEU A 1 83 ? -12.091 -36.881 -19.197 1 94.35 83 LEU A CA 1
ATOM 593 C C . LEU A 1 83 ? -10.797 -36.397 -19.843 1 94.35 83 LEU A C 1
ATOM 595 O O . LEU A 1 83 ? -10.661 -36.426 -21.068 1 94.35 83 LEU A O 1
ATOM 599 N N . LEU A 1 84 ? -9.836 -35.998 -19.035 1 94.75 84 LEU A N 1
ATOM 600 C CA . LEU A 1 84 ? -8.608 -35.384 -19.527 1 94.75 84 LEU A CA 1
ATOM 601 C C . LEU A 1 84 ? -7.464 -36.392 -19.544 1 94.75 84 LEU A C 1
ATOM 603 O O . LEU A 1 84 ? -6.344 -36.061 -19.938 1 94.75 84 LEU A O 1
ATOM 607 N N . GLU A 1 85 ? -7.712 -37.578 -19.03 1 94.28 85 GLU A N 1
ATOM 608 C CA . GLU A 1 85 ? -6.648 -38.558 -18.829 1 94.28 85 GLU A CA 1
ATOM 609 C C . GLU A 1 85 ? -5.547 -38.001 -17.931 1 94.28 85 GLU A C 1
ATOM 611 O O . GLU A 1 85 ? -4.363 -38.095 -18.261 1 94.28 85 GLU A O 1
ATOM 616 N N . LEU A 1 86 ? -5.964 -37.409 -16.889 1 94.91 86 LEU A N 1
ATOM 617 C CA . LEU A 1 86 ? -5.11 -36.787 -15.883 1 94.91 86 LEU A CA 1
ATOM 618 C C . LEU A 1 86 ? -5.231 -37.51 -14.546 1 94.91 86 LEU A C 1
ATOM 620 O O . LEU A 1 86 ? -6.327 -37.624 -13.994 1 94.91 86 LEU A O 1
ATOM 624 N N . PRO A 1 87 ? -4.128 -38.092 -14.062 1 96.56 87 PRO A N 1
ATOM 625 C CA . PRO A 1 87 ? -4.216 -38.716 -12.74 1 96.56 87 PRO A CA 1
ATOM 626 C C . PRO A 1 87 ? -4.632 -37.732 -11.649 1 96.56 87 PRO A C 1
ATOM 628 O O . PRO A 1 87 ? -4.167 -36.59 -11.633 1 96.56 87 PRO A O 1
ATOM 631 N N . VAL A 1 88 ? -5.579 -38.222 -10.77 1 97.32 88 VAL A N 1
ATOM 632 C CA . VAL A 1 88 ? -6.05 -37.41 -9.653 1 97.32 88 VAL A CA 1
ATOM 633 C C . VAL A 1 88 ? -5.703 -38.095 -8.333 1 97.32 88 VAL A C 1
ATOM 635 O O . VAL A 1 88 ? -6.023 -39.269 -8.133 1 97.32 88 VAL A O 1
ATOM 638 N N . ARG A 1 89 ? -4.995 -37.377 -7.53 1 96.75 89 ARG A N 1
ATOM 639 C CA . ARG A 1 89 ? -4.71 -37.839 -6.175 1 96.75 89 ARG A CA 1
ATOM 640 C C . ARG A 1 89 ? -5.546 -37.079 -5.151 1 96.75 89 ARG A C 1
ATOM 642 O O . ARG A 1 89 ? -5.65 -35.853 -5.213 1 96.75 89 ARG A O 1
ATOM 649 N N . ILE A 1 90 ? -6.13 -37.836 -4.197 1 95.18 90 ILE A N 1
ATOM 650 C CA . ILE A 1 90 ? -7.011 -37.23 -3.204 1 95.18 90 ILE A CA 1
ATOM 651 C C . ILE A 1 90 ? -6.422 -37.42 -1.808 1 95.18 90 ILE A C 1
ATOM 653 O O . ILE A 1 90 ? -5.989 -38.519 -1.454 1 95.18 90 ILE A O 1
ATOM 657 N N . ALA A 1 91 ? -6.31 -36.354 -1.117 1 93.44 91 ALA A N 1
ATOM 658 C CA . ALA A 1 91 ? -5.918 -36.416 0.289 1 93.44 91 ALA A CA 1
ATOM 659 C C . ALA A 1 91 ? -7.044 -35.927 1.195 1 93.44 91 ALA A C 1
ATOM 661 O O . ALA A 1 91 ? -7.692 -34.919 0.901 1 93.44 91 ALA A O 1
ATOM 662 N N . HIS A 1 92 ? -7.24 -36.64 2.28 1 89.45 92 HIS A N 1
ATOM 663 C CA . HIS A 1 92 ? -8.229 -36.259 3.282 1 89.45 92 HIS A CA 1
ATOM 664 C C . HIS A 1 92 ? -7.58 -35.509 4.44 1 89.45 92 HIS A C 1
ATOM 666 O O . HIS A 1 92 ? -6.576 -35.962 4.994 1 89.45 92 HIS A O 1
ATOM 672 N N . VAL A 1 93 ? -8.129 -34.28 4.635 1 83.73 93 VAL A N 1
ATOM 673 C CA . VAL A 1 93 ? -7.535 -33.482 5.702 1 83.73 93 VAL A CA 1
ATOM 674 C C . VAL A 1 93 ? -8.574 -33.216 6.788 1 83.73 93 VAL A C 1
ATOM 676 O O . VAL A 1 93 ? -9.771 -33.128 6.503 1 83.73 93 VAL A O 1
ATOM 679 N N . LYS A 1 94 ? -8.13 -33.246 8.089 1 75.8 94 LYS A N 1
ATOM 680 C CA . LYS A 1 94 ? -8.941 -32.84 9.234 1 75.8 94 LYS A CA 1
ATOM 681 C C . LYS A 1 94 ? -8.541 -31.451 9.725 1 75.8 94 LYS A C 1
ATOM 683 O O . LYS A 1 94 ? -7.355 -31.17 9.911 1 75.8 94 LYS A O 1
ATOM 688 N N . VAL A 1 95 ? -9.462 -30.497 9.604 1 69.31 95 VAL A N 1
ATOM 689 C CA . VAL A 1 95 ? -9.143 -29.16 10.093 1 69.31 95 VAL A CA 1
ATOM 690 C C . VAL A 1 95 ? -9.341 -29.102 11.606 1 69.31 95 VAL A C 1
ATOM 692 O O . VAL A 1 95 ? -10.441 -29.351 12.104 1 69.31 95 VAL A O 1
ATOM 695 N N . PRO A 1 96 ? -8.15 -28.989 12.28 1 59.8 96 PRO A N 1
ATOM 696 C CA . PRO A 1 96 ? -8.315 -28.908 13.733 1 59.8 96 PRO A CA 1
ATOM 697 C C . PRO A 1 96 ? -9.086 -27.665 14.172 1 59.8 96 PRO A C 1
ATOM 699 O O . PRO A 1 96 ? -9.014 -26.625 13.512 1 59.8 96 PRO A O 1
ATOM 702 N N . ALA A 1 97 ? -10.15 -27.671 14.882 1 56.2 97 ALA A N 1
ATOM 703 C CA . ALA A 1 97 ? -10.801 -26.536 15.531 1 56.2 97 ALA A CA 1
ATOM 704 C C . ALA A 1 97 ? -9.832 -25.802 16.454 1 56.2 97 ALA A C 1
ATOM 706 O O . ALA A 1 97 ? -9.912 -25.933 17.678 1 56.2 97 ALA A O 1
ATOM 707 N N . ASP A 1 98 ? -8.609 -25.582 15.939 1 51.28 98 ASP A N 1
ATOM 708 C CA . ASP A 1 98 ? -7.664 -25.025 16.902 1 51.28 98 ASP A CA 1
ATOM 709 C C . ASP A 1 98 ? -7.664 -23.499 16.851 1 51.28 98 ASP A C 1
ATOM 711 O O . ASP A 1 98 ? -7.321 -22.906 15.826 1 51.28 98 ASP A O 1
ATOM 715 N N . GLY A 1 99 ? -8.298 -22.856 17.668 1 53.45 99 GLY A N 1
ATOM 716 C CA . GLY A 1 99 ? -8.318 -21.466 18.093 1 53.45 99 GLY A CA 1
ATOM 717 C C . GLY A 1 99 ? -7.835 -20.507 17.02 1 53.45 99 GLY A C 1
ATOM 718 O O . GLY A 1 99 ? -7.96 -19.29 17.167 1 53.45 99 GLY A O 1
ATOM 719 N N . SER A 1 100 ? -6.797 -20.777 16.14 1 52.24 100 SER A N 1
ATOM 720 C CA . SER A 1 100 ? -6.226 -19.809 15.209 1 52.24 100 SER A CA 1
ATOM 721 C C . SER A 1 100 ? -7.258 -19.353 14.184 1 52.24 100 SER A C 1
ATOM 723 O O . SER A 1 100 ? -6.949 -18.554 13.298 1 52.24 100 SER A O 1
ATOM 725 N N . GLY A 1 101 ? -8.419 -19.6 14.288 1 60.9 101 GLY A N 1
ATOM 726 C CA . GLY A 1 101 ? -9.544 -19.388 13.391 1 60.9 101 GLY A CA 1
ATOM 727 C C . GLY A 1 101 ? -9.653 -20.447 12.31 1 60.9 101 GLY A C 1
ATOM 728 O O . GLY A 1 101 ? -8.639 -20.91 11.783 1 60.9 101 GLY A O 1
ATOM 729 N N . ILE A 1 102 ? -10.606 -21.085 12.086 1 65.2 102 ILE A N 1
ATOM 730 C CA . ILE A 1 102 ? -10.957 -22.228 11.25 1 65.2 102 ILE A CA 1
ATOM 731 C C . ILE A 1 102 ? -10.426 -22.015 9.834 1 65.2 102 ILE A C 1
ATOM 733 O O . ILE A 1 102 ? -9.915 -22.947 9.209 1 65.2 102 ILE A O 1
ATOM 737 N N . GLU A 1 103 ? -10.26 -20.802 9.451 1 71.25 103 GLU A N 1
ATOM 738 C CA . GLU A 1 103 ? -9.841 -20.5 8.085 1 71.25 103 GLU A CA 1
ATOM 739 C C . GLU A 1 103 ? -8.334 -20.672 7.919 1 71.25 103 GLU A C 1
ATOM 741 O O . GLU A 1 103 ? -7.878 -21.317 6.973 1 71.25 103 GLU A O 1
ATOM 746 N N . ALA A 1 104 ? -7.588 -20.117 8.828 1 73.31 104 ALA A N 1
ATOM 747 C CA . ALA A 1 104 ? -6.133 -20.224 8.768 1 73.31 104 ALA A CA 1
ATOM 748 C C . ALA A 1 104 ? -5.683 -21.674 8.925 1 73.31 104 ALA A C 1
ATOM 750 O O . ALA A 1 104 ? -4.765 -22.124 8.235 1 73.31 104 ALA A O 1
ATOM 751 N N . ALA A 1 105 ? -6.332 -22.372 9.739 1 75.64 105 ALA A N 1
ATOM 752 C CA . ALA A 1 105 ? -6.018 -23.782 9.96 1 75.64 105 ALA A CA 1
ATOM 753 C C . ALA A 1 105 ? -6.323 -24.613 8.717 1 75.64 105 ALA A C 1
ATOM 755 O O . ALA A 1 105 ? -5.552 -25.504 8.353 1 75.64 105 ALA A O 1
ATOM 756 N N . ALA A 1 106 ? -7.428 -24.293 8.12 1 78.07 106 ALA A N 1
ATOM 757 C CA . ALA A 1 106 ? -7.818 -24.991 6.898 1 78.07 106 ALA A CA 1
ATOM 758 C C . ALA A 1 106 ? -6.816 -24.734 5.776 1 78.07 106 ALA A C 1
ATOM 760 O O . ALA A 1 106 ? -6.465 -25.649 5.027 1 78.07 106 ALA A O 1
ATOM 761 N N . ARG A 1 107 ? -6.368 -23.588 5.756 1 82.06 107 ARG A N 1
ATOM 762 C CA . ARG A 1 107 ? -5.387 -23.228 4.738 1 82.06 107 ARG A CA 1
ATOM 763 C C . ARG A 1 107 ? -4.067 -23.956 4.968 1 82.06 107 ARG A C 1
ATOM 765 O O . ARG A 1 107 ? -3.477 -24.494 4.029 1 82.06 107 ARG A O 1
ATOM 772 N N . THR A 1 108 ? -3.694 -23.932 6.131 1 84.14 108 THR A N 1
ATOM 773 C CA . THR A 1 108 ? -2.445 -24.603 6.475 1 84.14 108 THR A CA 1
ATOM 774 C C . THR A 1 108 ? -2.53 -26.095 6.167 1 84.14 108 THR A C 1
ATOM 776 O O . THR A 1 108 ? -1.606 -26.668 5.585 1 84.14 108 THR A O 1
ATOM 779 N N . ALA A 1 109 ? -3.634 -26.616 6.502 1 85.37 109 ALA A N 1
ATOM 780 C CA . ALA A 1 109 ? -3.846 -28.04 6.253 1 85.37 109 ALA A CA 1
ATOM 781 C C . ALA A 1 109 ? -3.868 -28.338 4.757 1 85.37 109 ALA A C 1
ATOM 783 O O . ALA A 1 109 ? -3.317 -29.347 4.311 1 85.37 109 ALA A O 1
ATOM 784 N N . ARG A 1 110 ? -4.445 -27.519 4.069 1 88.81 110 ARG A N 1
ATOM 785 C CA . ARG A 1 110 ? -4.524 -27.682 2.621 1 88.81 110 ARG A CA 1
ATOM 786 C C . ARG A 1 110 ? -3.135 -27.671 1.992 1 88.81 110 ARG A C 1
ATOM 788 O O . ARG A 1 110 ? -2.807 -28.543 1.184 1 88.81 110 ARG A O 1
ATOM 795 N N . TYR A 1 111 ? -2.343 -26.747 2.36 1 91.9 111 TYR A N 1
ATOM 796 C CA . TYR A 1 111 ? -1.016 -26.618 1.767 1 91.9 111 TYR A CA 1
ATOM 797 C C . TYR A 1 111 ? -0.111 -27.764 2.202 1 91.9 111 TYR A C 1
ATOM 799 O O . TYR A 1 111 ? 0.724 -28.233 1.425 1 91.9 111 TYR A O 1
ATOM 807 N N . ALA A 1 112 ? -0.321 -28.146 3.379 1 92.14 112 ALA A N 1
ATOM 808 C CA . ALA A 1 112 ? 0.447 -29.297 3.845 1 92.14 112 ALA A CA 1
ATOM 809 C C . ALA A 1 112 ? 0.111 -30.546 3.035 1 92.14 112 ALA A C 1
ATOM 811 O O . ALA A 1 112 ? 1.005 -31.302 2.647 1 92.14 112 ALA A O 1
ATOM 812 N N . ALA A 1 113 ? -1.135 -30.717 2.827 1 93.9 113 ALA A N 1
ATOM 813 C CA . ALA A 1 113 ? -1.591 -31.863 2.045 1 93.9 113 ALA A CA 1
ATOM 814 C C . ALA A 1 113 ? -1.09 -31.78 0.606 1 93.9 113 ALA A C 1
ATOM 816 O O . ALA A 1 113 ? -0.627 -32.776 0.046 1 93.9 113 ALA A O 1
ATOM 817 N N . LEU A 1 114 ? -1.183 -30.623 0.052 1 95.19 114 LEU A N 1
ATOM 818 C CA . LEU A 1 114 ? -0.695 -30.416 -1.307 1 95.19 114 LEU A CA 1
ATOM 819 C C . LEU A 1 114 ? 0.794 -30.734 -1.405 1 95.19 114 LEU A C 1
ATOM 821 O O . LEU A 1 114 ? 1.228 -31.412 -2.339 1 95.19 114 LEU A O 1
ATOM 825 N N . ALA A 1 115 ? 1.502 -30.252 -0.45 1 95.97 115 ALA A N 1
ATOM 826 C CA . ALA A 1 115 ? 2.948 -30.458 -0.447 1 95.97 115 ALA A CA 1
ATOM 827 C C . ALA A 1 115 ? 3.292 -31.941 -0.341 1 95.97 115 ALA A C 1
ATOM 829 O O . ALA A 1 115 ? 4.16 -32.436 -1.063 1 95.97 115 ALA A O 1
ATOM 830 N N . ALA A 1 116 ? 2.642 -32.601 0.513 1 95.84 116 ALA A N 1
ATOM 831 C CA . ALA A 1 116 ? 2.888 -34.027 0.709 1 95.84 116 ALA A CA 1
ATOM 832 C C . ALA A 1 116 ? 2.602 -34.813 -0.568 1 95.84 116 ALA A C 1
ATOM 834 O O . ALA A 1 116 ? 3.41 -35.646 -0.986 1 95.84 116 ALA A O 1
ATOM 835 N N . MET A 1 117 ? 1.499 -34.564 -1.184 1 96.7 117 MET A N 1
ATOM 836 C CA . MET A 1 117 ? 1.113 -35.266 -2.405 1 96.7 117 MET A CA 1
ATOM 837 C C . MET A 1 117 ? 2.085 -34.958 -3.54 1 96.7 117 MET A C 1
ATOM 839 O O . MET A 1 117 ? 2.451 -35.849 -4.308 1 96.7 117 MET A O 1
ATOM 843 N N . ALA A 1 118 ? 2.458 -33.731 -3.646 1 96.67 118 ALA A N 1
ATOM 844 C CA . ALA A 1 118 ? 3.382 -33.326 -4.701 1 96.67 118 ALA A CA 1
ATOM 845 C C . ALA A 1 118 ? 4.733 -34.018 -4.543 1 96.67 118 ALA A C 1
ATOM 847 O O . ALA A 1 118 ? 5.295 -34.525 -5.517 1 96.67 118 ALA A O 1
ATOM 848 N N . ARG A 1 119 ? 5.204 -34.05 -3.37 1 94.64 119 ARG A N 1
ATOM 849 C CA . ARG A 1 119 ? 6.487 -34.688 -3.093 1 94.64 119 ARG A CA 1
ATOM 850 C C . ARG A 1 119 ? 6.446 -36.173 -3.437 1 94.64 119 ARG A C 1
ATOM 852 O O . ARG A 1 119 ? 7.389 -36.705 -4.026 1 94.64 119 ARG A O 1
ATOM 859 N N . GLU A 1 120 ? 5.41 -36.735 -3.017 1 94.83 120 GLU A N 1
ATOM 860 C CA . GLU A 1 120 ? 5.243 -38.158 -3.297 1 94.83 120 GLU A CA 1
ATOM 861 C C . GLU A 1 120 ? 5.262 -38.432 -4.798 1 94.83 120 GLU A C 1
ATOM 863 O O . GLU A 1 120 ? 5.74 -39.48 -5.237 1 94.83 120 GLU A O 1
ATOM 868 N N . ALA A 1 121 ? 4.795 -37.534 -5.551 1 93.4 121 ALA A N 1
ATOM 869 C CA . ALA A 1 121 ? 4.708 -37.695 -7 1 93.4 121 ALA A CA 1
ATOM 870 C C . ALA A 1 121 ? 5.972 -37.184 -7.686 1 93.4 121 ALA A C 1
ATOM 872 O O . ALA A 1 121 ? 6.098 -37.265 -8.91 1 93.4 121 ALA A O 1
ATOM 873 N N . GLY A 1 122 ? 6.872 -36.544 -6.907 1 93.49 122 GLY A N 1
ATOM 874 C CA . GLY A 1 122 ? 8.109 -36.012 -7.456 1 93.49 122 GLY A CA 1
ATOM 875 C C . GLY A 1 122 ? 7.922 -34.692 -8.179 1 93.49 122 GLY A C 1
ATOM 876 O O . GLY A 1 122 ? 8.741 -34.317 -9.02 1 93.49 122 GLY A O 1
ATOM 877 N N . ALA A 1 123 ? 6.85 -34.068 -7.947 1 95.23 123 ALA A N 1
ATOM 878 C CA . ALA A 1 123 ? 6.582 -32.785 -8.59 1 95.23 123 ALA A CA 1
ATOM 879 C C . ALA A 1 123 ? 7.141 -31.63 -7.764 1 95.23 123 ALA A C 1
ATOM 881 O O . ALA A 1 123 ? 6.829 -31.498 -6.578 1 95.23 123 ALA A O 1
ATOM 882 N N . GLY A 1 124 ? 7.901 -30.808 -8.347 1 95.61 124 GLY A N 1
ATOM 883 C CA . GLY A 1 124 ? 8.478 -29.661 -7.664 1 95.61 124 GLY A CA 1
ATOM 884 C C . GLY A 1 124 ? 7.718 -28.373 -7.915 1 95.61 124 GLY A C 1
ATOM 885 O O . GLY A 1 124 ? 7.998 -27.348 -7.289 1 95.61 124 GLY A O 1
ATOM 886 N N . HIS A 1 125 ? 6.757 -28.451 -8.855 1 97.34 125 HIS A N 1
ATOM 887 C CA . HIS A 1 125 ? 5.964 -27.289 -9.241 1 97.34 125 HIS A CA 1
ATOM 888 C C . HIS A 1 125 ? 4.472 -27.569 -9.1 1 97.34 125 HIS A C 1
ATOM 890 O O . HIS A 1 125 ? 3.994 -28.63 -9.51 1 97.34 125 HIS A O 1
ATOM 896 N N . VAL A 1 126 ? 3.794 -26.639 -8.434 1 97.98 126 VAL A N 1
ATOM 897 C CA . VAL A 1 126 ? 2.353 -26.779 -8.248 1 97.98 126 VAL A CA 1
ATOM 898 C C . VAL A 1 126 ? 1.636 -25.568 -8.841 1 97.98 126 VAL A C 1
ATOM 900 O O . VAL A 1 126 ? 1.928 -24.426 -8.477 1 97.98 126 VAL A O 1
ATOM 903 N N . LEU A 1 127 ? 0.7 -25.807 -9.733 1 98.16 127 LEU A N 1
ATOM 904 C CA . LEU A 1 127 ? -0.1 -24.739 -10.323 1 98.16 127 LEU A CA 1
ATOM 905 C C . LEU A 1 127 ? -1.353 -24.477 -9.494 1 98.16 127 LEU A C 1
ATOM 907 O O . LEU A 1 127 ? -2.049 -25.415 -9.1 1 98.16 127 LEU A O 1
ATOM 911 N N . LEU A 1 128 ? -1.556 -23.239 -9.2 1 97.81 128 LEU A N 1
ATOM 912 C CA . LEU A 1 128 ? -2.768 -22.791 -8.521 1 97.81 128 LEU A CA 1
ATOM 913 C C . LEU A 1 128 ? -3.603 -21.898 -9.433 1 97.81 128 LEU A C 1
ATOM 915 O O . LEU A 1 128 ? -3.056 -21.139 -10.235 1 97.81 128 LEU A O 1
ATOM 919 N N . ALA A 1 129 ? -4.891 -21.931 -9.274 1 97.58 129 ALA A N 1
ATOM 920 C CA . ALA A 1 129 ? -5.781 -21.232 -10.197 1 97.58 129 ALA A CA 1
ATOM 921 C C . ALA A 1 129 ? -6.208 -19.881 -9.631 1 97.58 129 ALA A C 1
ATOM 923 O O . ALA A 1 129 ? -7.328 -19.425 -9.873 1 97.58 129 ALA A O 1
ATOM 924 N N . HIS A 1 130 ? -5.337 -19.324 -8.822 1 96.23 130 HIS A N 1
ATOM 925 C CA . HIS A 1 130 ? -5.644 -17.991 -8.318 1 96.23 130 HIS A CA 1
ATOM 926 C C . HIS A 1 130 ? -5.696 -16.972 -9.452 1 96.23 130 HIS A C 1
ATOM 928 O O . HIS A 1 130 ? -4.895 -17.035 -10.386 1 96.23 130 HIS A O 1
ATOM 934 N N . HIS A 1 131 ? -6.63 -16.08 -9.348 1 96.81 131 HIS A N 1
ATOM 935 C CA . HIS A 1 131 ? -6.842 -15.077 -10.386 1 96.81 131 HIS A CA 1
ATOM 936 C C . HIS A 1 131 ? -6.893 -13.673 -9.794 1 96.81 131 HIS A C 1
ATOM 938 O O . HIS A 1 131 ? -6.588 -13.481 -8.614 1 96.81 131 HIS A O 1
ATOM 944 N N . ARG A 1 132 ? -7.257 -12.735 -10.536 1 96.06 132 ARG A N 1
ATOM 945 C CA . ARG A 1 132 ? -7.167 -11.325 -10.17 1 96.06 132 ARG A CA 1
ATOM 946 C C . ARG A 1 132 ? -8.09 -11.004 -9 1 96.06 132 ARG A C 1
ATOM 948 O O . ARG A 1 132 ? -7.752 -10.184 -8.143 1 96.06 132 ARG A O 1
ATOM 955 N N . ASP A 1 133 ? -9.237 -11.612 -8.984 1 93.29 133 ASP A N 1
ATOM 956 C CA . ASP A 1 133 ? -10.182 -11.356 -7.901 1 93.29 133 ASP A CA 1
ATOM 957 C C . ASP A 1 133 ? -9.627 -11.836 -6.562 1 93.29 133 ASP A C 1
ATOM 959 O O . ASP A 1 133 ? -9.825 -11.187 -5.533 1 93.29 133 ASP A O 1
ATOM 963 N N . ASP A 1 134 ? -8.916 -12.992 -6.638 1 92.89 134 ASP A N 1
ATOM 964 C CA . ASP A 1 134 ? -8.246 -13.469 -5.432 1 92.89 134 ASP A CA 1
ATOM 965 C C . ASP A 1 134 ? -7.174 -12.484 -4.973 1 92.89 134 ASP A C 1
ATOM 967 O O . ASP A 1 134 ? -7.019 -12.24 -3.775 1 92.89 134 ASP A O 1
ATOM 971 N N . GLN A 1 135 ? -6.443 -12.012 -5.918 1 95.41 135 GLN A N 1
ATOM 972 C CA . GLN A 1 135 ? -5.38 -11.054 -5.637 1 95.41 135 GLN A CA 1
ATOM 973 C C . GLN A 1 135 ? -5.931 -9.804 -4.957 1 95.41 135 GLN A C 1
ATOM 975 O O . GLN A 1 135 ? -5.388 -9.349 -3.948 1 95.41 135 GLN A O 1
ATOM 980 N N . ALA A 1 136 ? -6.984 -9.27 -5.525 1 94.73 136 ALA A N 1
ATOM 981 C CA . ALA A 1 136 ? -7.594 -8.055 -4.991 1 94.73 136 ALA A CA 1
ATOM 982 C C . ALA A 1 136 ? -8.091 -8.271 -3.565 1 94.73 136 ALA A C 1
ATOM 984 O O . ALA A 1 136 ? -7.911 -7.41 -2.701 1 94.73 136 ALA A O 1
ATOM 985 N N . GLU A 1 137 ? -8.671 -9.414 -3.369 1 92.52 137 GLU A N 1
ATOM 986 C CA . GLU A 1 137 ? -9.145 -9.749 -2.03 1 92.52 137 GLU A CA 1
ATOM 987 C C . GLU A 1 137 ? -7.988 -9.825 -1.038 1 92.52 137 GLU A C 1
ATOM 989 O O . GLU A 1 137 ? -8.099 -9.346 0.092 1 92.52 137 GLU A O 1
ATOM 994 N N . THR A 1 138 ? -6.929 -10.411 -1.488 1 93.47 138 THR A N 1
ATOM 995 C CA . THR A 1 138 ? -5.752 -10.549 -0.637 1 93.47 138 THR A CA 1
ATOM 996 C C . THR A 1 138 ? -5.175 -9.18 -0.286 1 93.47 138 THR A C 1
ATOM 998 O O . THR A 1 138 ? -4.809 -8.931 0.864 1 93.47 138 THR A O 1
ATOM 1001 N N . VAL A 1 139 ? -5.123 -8.307 -1.221 1 94.81 139 VAL A N 1
ATOM 1002 C CA . VAL A 1 139 ? -4.597 -6.966 -0.992 1 94.81 139 VAL A CA 1
ATOM 1003 C C . VAL A 1 139 ? -5.444 -6.25 0.058 1 94.81 139 VAL A C 1
ATOM 1005 O O . VAL A 1 139 ? -4.909 -5.666 1.003 1 94.81 139 VAL A O 1
ATOM 1008 N N . LEU A 1 140 ? -6.76 -6.32 -0.114 1 93.09 140 LEU A N 1
ATOM 1009 C CA . LEU A 1 140 ? -7.656 -5.659 0.828 1 93.09 140 LEU A CA 1
ATOM 1010 C C . LEU A 1 140 ? -7.494 -6.237 2.23 1 93.09 140 LEU A C 1
ATOM 1012 O O . LEU A 1 140 ? -7.431 -5.492 3.21 1 93.09 140 LEU A O 1
ATOM 1016 N N . LEU A 1 141 ? -7.429 -7.486 2.303 1 91 141 LEU A N 1
ATOM 1017 C CA . LEU A 1 141 ? -7.273 -8.146 3.595 1 91 141 LEU A CA 1
ATOM 1018 C C . LEU A 1 141 ? -5.971 -7.723 4.267 1 91 141 LEU A C 1
ATOM 1020 O O . LEU A 1 141 ? -5.954 -7.429 5.465 1 91 141 LEU A O 1
ATOM 1024 N N . ARG A 1 142 ? -4.937 -7.722 3.511 1 92.52 142 ARG A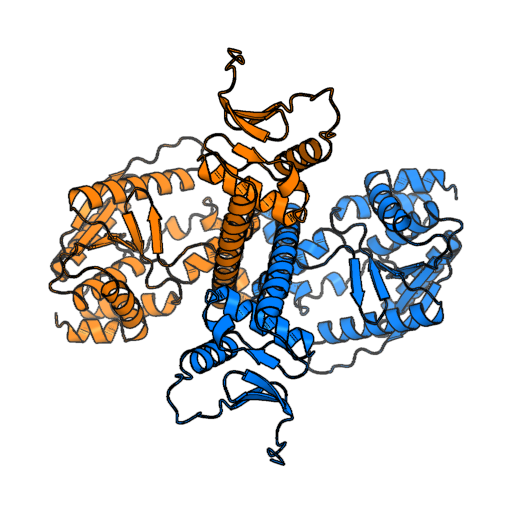 N 1
ATOM 1025 C CA . ARG A 1 142 ? -3.629 -7.369 4.052 1 92.52 142 ARG A CA 1
ATOM 1026 C C . ARG A 1 142 ? -3.587 -5.902 4.469 1 92.52 142 ARG A C 1
ATOM 1028 O O . ARG A 1 142 ? -2.936 -5.55 5.455 1 92.52 142 ARG A O 1
ATOM 1035 N N . LEU A 1 143 ? -4.227 -5.067 3.735 1 93.33 143 LEU A N 1
ATOM 1036 C CA . LEU A 1 143 ? -4.332 -3.666 4.129 1 93.33 143 LEU A CA 1
ATOM 1037 C C . LEU A 1 143 ? -5.006 -3.534 5.491 1 93.33 143 LEU A C 1
ATOM 1039 O O . LEU A 1 143 ? -4.507 -2.827 6.369 1 93.33 143 LEU A O 1
ATOM 1043 N N . LEU A 1 144 ? -6.099 -4.259 5.637 1 90.99 144 LEU A N 1
ATOM 1044 C CA . LEU A 1 144 ? -6.913 -4.147 6.842 1 90.99 144 LEU A CA 1
ATOM 1045 C C . LEU A 1 144 ? -6.23 -4.825 8.025 1 90.99 144 LEU A C 1
ATOM 1047 O O . LEU A 1 144 ? -6.627 -4.625 9.175 1 90.99 144 LEU A O 1
ATOM 1051 N N . ARG A 1 145 ? -5.137 -5.529 7.698 1 87.48 145 ARG A N 1
ATOM 1052 C CA . ARG A 1 145 ? -4.332 -6.13 8.757 1 87.48 145 ARG A CA 1
ATOM 1053 C C . ARG A 1 145 ? -3.105 -5.277 9.063 1 87.48 145 ARG A C 1
ATOM 1055 O O . ARG A 1 145 ? -2.358 -5.569 9.999 1 87.48 145 ARG A O 1
ATOM 1062 N N . GLY A 1 146 ? -2.919 -4.309 8.261 1 87.3 146 GLY A N 1
ATOM 1063 C CA . GLY A 1 146 ? -1.822 -3.388 8.511 1 87.3 146 GLY A CA 1
ATOM 1064 C C . GLY A 1 146 ? -0.504 -3.856 7.924 1 87.3 146 GLY A C 1
ATOM 1065 O O . GLY A 1 146 ? 0.552 -3.676 8.534 1 87.3 146 GLY A O 1
ATOM 1066 N N . ALA A 1 147 ? -0.537 -4.427 6.761 1 88.57 147 ALA A N 1
ATOM 1067 C CA . ALA A 1 147 ? 0.666 -4.953 6.12 1 88.57 147 ALA A CA 1
ATOM 1068 C C . ALA A 1 147 ? 1.521 -3.825 5.551 1 88.57 147 ALA A C 1
ATOM 1070 O O . ALA A 1 147 ? 0.996 -2.801 5.108 1 88.57 147 ALA A O 1
ATOM 1071 N N . GLY A 1 148 ? 2.855 -4.045 5.588 1 90.34 148 GLY A N 1
ATOM 1072 C CA . GLY A 1 148 ? 3.782 -3.135 4.936 1 90.34 148 GLY A CA 1
ATOM 1073 C C . GLY A 1 148 ? 3.923 -3.392 3.447 1 90.34 148 GLY A C 1
ATOM 1074 O O . GLY A 1 148 ? 3.087 -4.071 2.848 1 90.34 148 GLY A O 1
ATOM 1075 N N . VAL A 1 149 ? 4.928 -2.862 2.89 1 93.76 149 VAL A N 1
ATOM 1076 C CA . VAL A 1 149 ? 5.129 -2.921 1.446 1 93.76 149 VAL A CA 1
ATOM 1077 C C . VAL A 1 149 ? 5.19 -4.377 0.991 1 93.76 149 VAL A C 1
ATOM 1079 O O . VAL A 1 149 ? 4.549 -4.754 0.007 1 93.76 149 VAL A O 1
ATOM 1082 N N . GLU A 1 150 ? 5.925 -5.166 1.734 1 91.72 150 GLU A N 1
ATOM 1083 C CA . GLU A 1 150 ? 6.063 -6.574 1.375 1 91.72 150 GLU A CA 1
ATOM 1084 C C . GLU A 1 150 ? 4.712 -7.283 1.392 1 91.72 150 GLU A C 1
ATOM 1086 O O . GLU A 1 150 ? 4.388 -8.035 0.47 1 91.72 150 GLU A O 1
ATOM 1091 N N . GLY A 1 151 ? 4.04 -7.073 2.472 1 92.66 151 GLY A N 1
ATOM 1092 C CA . GLY A 1 151 ? 2.723 -7.682 2.569 1 92.66 151 GLY A CA 1
ATOM 1093 C C . GLY A 1 151 ? 1.766 -7.208 1.492 1 92.66 151 GLY A C 1
ATOM 1094 O O . GLY A 1 151 ? 0.955 -7.987 0.987 1 92.66 151 GLY A O 1
ATOM 1095 N N . MET A 1 152 ? 1.847 -6.009 1.062 1 94.88 152 MET A N 1
ATOM 1096 C CA . MET A 1 152 ? 0.912 -5.411 0.113 1 94.88 152 MET A CA 1
ATOM 1097 C C . MET A 1 152 ? 1.204 -5.88 -1.308 1 94.88 152 MET A C 1
ATOM 1099 O O . MET A 1 152 ? 0.395 -5.672 -2.213 1 94.88 152 MET A O 1
ATOM 1103 N N . ALA A 1 153 ? 2.365 -6.484 -1.487 1 95.41 153 ALA A N 1
ATOM 1104 C CA . ALA A 1 153 ? 2.642 -7.127 -2.769 1 95.41 153 ALA A CA 1
ATOM 1105 C C . ALA A 1 153 ? 1.753 -8.35 -2.973 1 95.41 153 ALA A C 1
ATOM 1107 O O . ALA A 1 153 ? 1.658 -8.878 -4.083 1 95.41 153 ALA A O 1
ATOM 1108 N N . ALA A 1 154 ? 1.116 -8.782 -1.933 1 95.15 154 ALA A N 1
ATOM 1109 C CA . ALA A 1 154 ? 0.13 -9.859 -1.95 1 95.15 154 ALA A CA 1
ATOM 1110 C C . ALA A 1 154 ? 0.718 -11.131 -2.555 1 95.15 154 ALA A C 1
ATOM 1112 O O . ALA A 1 154 ? 1.785 -11.588 -2.139 1 95.15 154 ALA A O 1
ATOM 1113 N N . MET A 1 155 ? 0.036 -11.76 -3.445 1 95.46 155 MET A N 1
ATOM 1114 C CA . MET A 1 155 ? 0.499 -13.036 -3.984 1 95.46 155 MET A CA 1
ATOM 1115 C C . MET A 1 155 ? 1.444 -12.819 -5.16 1 95.46 155 MET A C 1
ATOM 1117 O O . MET A 1 155 ? 1.229 -11.922 -5.978 1 95.46 155 MET A O 1
ATOM 1121 N N . ARG A 1 156 ? 2.379 -13.653 -5.234 1 93.53 156 ARG A N 1
ATOM 1122 C CA . ARG A 1 156 ? 3.311 -13.628 -6.357 1 93.53 156 ARG A CA 1
ATOM 1123 C C . ARG A 1 156 ? 2.958 -14.697 -7.386 1 93.53 156 ARG A C 1
ATOM 1125 O O . ARG A 1 156 ? 2.377 -15.728 -7.043 1 93.53 156 ARG A O 1
ATOM 1132 N N . GLU A 1 157 ? 3.322 -14.375 -8.545 1 94.83 157 GLU A N 1
ATOM 1133 C CA . GLU A 1 157 ? 3.098 -15.346 -9.611 1 94.83 157 GLU A CA 1
ATOM 1134 C C . GLU A 1 157 ? 3.808 -16.664 -9.315 1 94.83 157 GLU A C 1
ATOM 1136 O O . GLU A 1 157 ? 3.304 -17.737 -9.654 1 94.83 157 GLU A O 1
ATOM 1141 N N . ALA A 1 158 ? 4.958 -16.563 -8.747 1 95.33 158 ALA A N 1
ATOM 1142 C CA . ALA A 1 158 ? 5.752 -17.708 -8.309 1 95.33 158 ALA A CA 1
ATOM 1143 C C . ALA A 1 158 ? 6.213 -17.536 -6.865 1 95.33 158 ALA A C 1
ATOM 1145 O O . ALA A 1 158 ? 6.839 -16.53 -6.522 1 95.33 158 ALA A O 1
ATOM 1146 N N . SER A 1 159 ? 5.877 -18.493 -6.014 1 94.47 159 SER A N 1
ATOM 1147 C CA . SER A 1 159 ? 6.236 -18.394 -4.603 1 94.47 159 SER A CA 1
ATOM 1148 C C . SER A 1 159 ? 6.803 -19.711 -4.084 1 94.47 159 SER A C 1
ATOM 1150 O O . SER A 1 159 ? 6.159 -20.757 -4.193 1 94.47 159 SER A O 1
ATOM 1152 N N . PRO A 1 160 ? 7.968 -19.679 -3.516 1 93.05 160 PRO A N 1
ATOM 1153 C CA . PRO A 1 160 ? 8.504 -20.888 -2.886 1 93.05 160 PRO A CA 1
ATOM 1154 C C . PRO A 1 160 ? 7.9 -21.153 -1.509 1 93.05 160 PRO A C 1
ATOM 1156 O O . PRO A 1 160 ? 7.67 -20.216 -0.741 1 93.05 160 PRO A O 1
ATOM 1159 N N . ARG A 1 161 ? 7.534 -22.343 -1.263 1 90.55 161 ARG A N 1
ATOM 1160 C CA . ARG A 1 161 ? 7.028 -22.788 0.032 1 90.55 161 ARG A CA 1
ATOM 1161 C C . ARG A 1 161 ? 7.245 -24.286 0.219 1 90.55 161 ARG A C 1
ATOM 1163 O O . ARG A 1 161 ? 6.891 -25.083 -0.652 1 90.55 161 ARG A O 1
ATOM 1170 N N . ASP A 1 162 ? 7.813 -24.68 1.293 1 87.99 162 ASP A N 1
ATOM 1171 C CA . ASP A 1 162 ? 7.99 -26.084 1.652 1 87.99 162 ASP A CA 1
ATOM 1172 C C . ASP A 1 162 ? 8.762 -26.834 0.569 1 87.99 162 ASP A C 1
ATOM 1174 O O . ASP A 1 162 ? 8.376 -27.937 0.176 1 87.99 162 ASP A O 1
ATOM 1178 N N . GLY A 1 163 ? 9.677 -26.207 -0.051 1 89.65 163 GLY A N 1
ATOM 1179 C CA . GLY A 1 163 ? 10.528 -26.831 -1.051 1 89.65 163 GLY A CA 1
ATOM 1180 C C . GLY A 1 163 ? 9.873 -26.927 -2.416 1 89.65 163 GLY A C 1
ATOM 1181 O O . GLY A 1 163 ? 10.425 -27.537 -3.334 1 89.65 163 GLY A O 1
ATOM 1182 N N . LEU A 1 164 ? 8.704 -26.391 -2.521 1 95.43 164 LEU A N 1
ATOM 1183 C CA . LEU A 1 164 ? 7.963 -26.387 -3.777 1 95.43 164 LEU A CA 1
ATOM 1184 C C . LEU A 1 164 ? 7.847 -24.972 -4.336 1 95.43 164 LEU A C 1
ATOM 1186 O O . LEU A 1 164 ? 8.012 -23.995 -3.601 1 95.43 164 LEU A O 1
ATOM 1190 N N . LEU A 1 165 ? 7.635 -24.926 -5.608 1 96.6 165 LEU A N 1
ATOM 1191 C CA . LEU A 1 165 ? 7.317 -23.653 -6.244 1 96.6 165 LEU A CA 1
ATOM 1192 C C . LEU A 1 165 ? 5.848 -23.6 -6.651 1 96.6 165 LEU A C 1
ATOM 1194 O O . LEU A 1 165 ? 5.402 -24.39 -7.487 1 96.6 165 LEU A O 1
ATOM 1198 N N . TYR A 1 166 ? 5.143 -22.72 -6.053 1 97.53 166 TYR A N 1
ATOM 1199 C CA . TYR A 1 166 ? 3.74 -22.519 -6.399 1 97.53 166 TYR A CA 1
ATOM 1200 C C . TYR A 1 166 ? 3.591 -21.45 -7.475 1 97.53 166 TYR A C 1
ATOM 1202 O O . TYR A 1 166 ? 4.111 -20.341 -7.333 1 97.53 166 TYR A O 1
ATOM 1210 N N . LEU A 1 167 ? 2.916 -21.81 -8.521 1 98 167 LEU A N 1
ATOM 1211 C CA . LEU A 1 167 ? 2.769 -20.921 -9.668 1 98 167 LEU A CA 1
ATOM 1212 C C . LEU A 1 167 ? 1.309 -20.526 -9.866 1 98 167 LEU A C 1
ATOM 1214 O O . LEU A 1 167 ? 0.41 -21.355 -9.706 1 98 167 LEU A O 1
ATOM 1218 N N . ARG A 1 168 ? 1.1 -19.262 -10.185 1 97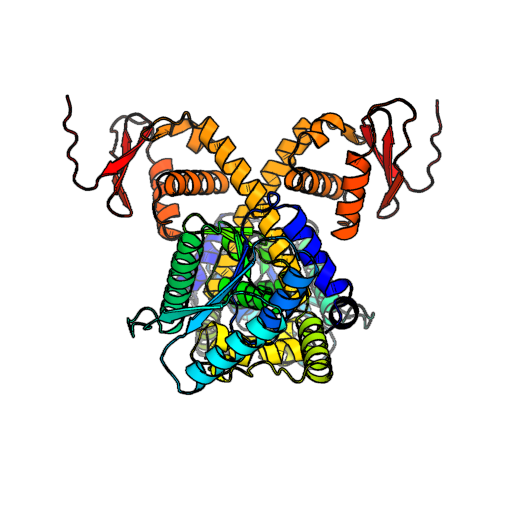.98 168 ARG A N 1
ATOM 1219 C CA . ARG A 1 168 ? -0.241 -18.721 -10.38 1 97.98 168 ARG A CA 1
ATOM 1220 C C . ARG A 1 168 ? -0.361 -18.028 -11.733 1 97.98 168 ARG A C 1
ATOM 1222 O O . ARG A 1 168 ? -0.374 -16.798 -11.807 1 97.98 168 ARG A O 1
ATOM 1229 N N . PRO A 1 169 ? -0.591 -18.789 -12.74 1 97.89 169 PRO A N 1
ATOM 1230 C CA . PRO A 1 169 ? -0.555 -18.242 -14.098 1 97.89 169 PRO A CA 1
ATOM 1231 C C . PRO A 1 169 ? -1.659 -17.218 -14.351 1 97.89 169 PRO A C 1
ATOM 1233 O O . PRO A 1 169 ? -1.518 -16.356 -15.223 1 97.89 169 PRO A O 1
ATOM 1236 N N . TRP A 1 170 ? -2.746 -17.282 -13.638 1 97.85 170 TRP A N 1
ATOM 1237 C CA . TRP A 1 170 ? -3.915 -16.467 -13.949 1 97.85 170 TRP A CA 1
ATOM 1238 C C . TRP A 1 170 ? -4.046 -15.306 -12.969 1 97.85 170 TRP A C 1
ATOM 1240 O O . TRP A 1 170 ? -5.116 -14.704 -12.85 1 97.85 170 TRP A O 1
ATOM 1250 N N . LEU A 1 171 ? -3.038 -14.978 -12.28 1 96.28 171 LEU A N 1
ATOM 1251 C CA . LEU A 1 171 ? -3.093 -13.997 -11.203 1 96.28 171 LEU A CA 1
ATOM 1252 C C . LEU A 1 171 ? -3.542 -12.637 -11.728 1 96.28 171 LEU A C 1
ATOM 1254 O O . LEU A 1 171 ? -4.08 -11.822 -10.975 1 96.28 171 LEU A O 1
ATOM 1258 N N . ASP A 1 172 ? -3.393 -12.335 -13.037 1 93.35 172 ASP A N 1
ATOM 1259 C CA . ASP A 1 172 ? -3.772 -11.053 -13.623 1 93.35 172 ASP A CA 1
ATOM 1260 C C . ASP A 1 172 ? -5.014 -11.195 -14.499 1 93.35 172 ASP A C 1
ATOM 1262 O O . ASP A 1 172 ? -5.368 -10.274 -15.238 1 93.35 172 ASP A O 1
ATOM 1266 N N . LEU A 1 173 ? -5.629 -12.312 -14.44 1 95.79 173 LEU A N 1
ATOM 1267 C CA . LEU A 1 173 ? -6.803 -12.58 -15.264 1 95.79 173 LEU A CA 1
ATOM 1268 C C . LEU A 1 173 ? -8.084 -12.425 -14.452 1 95.79 173 LEU A C 1
ATOM 1270 O O . LEU A 1 173 ? -8.162 -12.89 -13.312 1 95.79 173 LEU A O 1
ATOM 1274 N N . GLY A 1 174 ? -9.062 -11.775 -15.057 1 94.75 174 GLY A N 1
ATOM 1275 C CA . GLY A 1 174 ? -10.347 -11.661 -14.387 1 94.75 174 GLY A CA 1
ATOM 1276 C C . GLY A 1 174 ? -11.105 -12.973 -14.324 1 94.75 174 GLY A C 1
ATOM 1277 O O . GLY A 1 174 ? -11.04 -13.78 -15.254 1 94.75 174 GLY A O 1
ATOM 1278 N N . ARG A 1 175 ? -11.893 -13.128 -13.366 1 93.69 175 ARG A N 1
ATOM 1279 C CA . ARG A 1 175 ? -12.61 -14.379 -13.137 1 93.69 175 ARG A CA 1
ATOM 1280 C C . ARG A 1 175 ? -13.691 -14.59 -14.192 1 93.69 175 ARG A C 1
ATOM 1282 O O . ARG A 1 175 ? -14.065 -15.728 -14.486 1 93.69 175 ARG A O 1
ATOM 1289 N N . ALA A 1 176 ? -14.235 -13.591 -14.732 1 93.35 176 ALA A N 1
ATOM 1290 C CA . ALA A 1 176 ? -15.325 -13.678 -15.7 1 93.35 176 ALA A CA 1
ATOM 1291 C C . ALA A 1 176 ? -14.934 -14.55 -16.89 1 93.35 176 ALA A C 1
ATOM 1293 O O . ALA A 1 176 ? -15.734 -15.362 -17.362 1 93.35 176 ALA A O 1
ATOM 1294 N N . ALA A 1 177 ? -13.741 -14.387 -17.35 1 95.22 177 ALA A N 1
ATOM 1295 C CA . ALA A 1 177 ? -13.261 -15.179 -18.479 1 95.22 177 ALA A CA 1
ATOM 1296 C C . ALA A 1 177 ? -13.202 -16.662 -18.123 1 95.22 177 ALA A C 1
ATOM 1298 O O . ALA A 1 177 ? -13.504 -17.519 -18.958 1 95.22 177 ALA A O 1
ATOM 1299 N N . ILE A 1 178 ? -12.877 -16.971 -16.975 1 97.13 178 ILE A N 1
ATOM 1300 C CA . ILE A 1 178 ? -12.758 -18.351 -16.517 1 97.13 178 ILE A CA 1
ATOM 1301 C C . ILE A 1 178 ? -14.147 -18.976 -16.4 1 97.13 178 ILE A C 1
ATOM 1303 O O . ILE A 1 178 ? -14.361 -20.111 -16.832 1 97.13 178 ILE A O 1
ATOM 1307 N N . VAL A 1 179 ? -15.068 -18.244 -15.878 1 95.62 179 VAL A N 1
ATOM 1308 C CA . VAL A 1 179 ? -16.432 -18.729 -15.694 1 95.62 179 VAL A CA 1
ATOM 1309 C C . VAL A 1 179 ? -17.074 -18.993 -17.054 1 95.62 179 VAL A C 1
ATOM 1311 O O . VAL A 1 179 ? -17.763 -19.999 -17.238 1 95.62 179 VAL A O 1
ATOM 1314 N N . GLN A 1 180 ? -16.846 -18.108 -17.931 1 96.71 180 GLN A N 1
ATOM 1315 C CA . GLN A 1 180 ? -17.371 -18.293 -19.28 1 96.71 180 GLN A CA 1
ATOM 1316 C C . GLN A 1 180 ? -16.806 -19.558 -19.921 1 96.71 180 GLN A C 1
ATOM 1318 O O . GLN A 1 180 ? -17.539 -20.317 -20.558 1 96.71 180 GLN A O 1
ATOM 1323 N N . ALA A 1 181 ? -15.582 -19.718 -19.76 1 97.29 181 ALA A N 1
ATOM 1324 C CA . ALA A 1 181 ? -14.947 -20.92 -20.295 1 97.29 181 ALA A CA 1
ATOM 1325 C C . ALA A 1 181 ? -15.509 -22.177 -19.636 1 97.29 181 ALA A C 1
ATOM 1327 O O . ALA A 1 181 ? -15.736 -23.187 -20.306 1 97.29 181 ALA A O 1
ATOM 1328 N N . ALA A 1 182 ? -15.709 -22.098 -18.367 1 96.92 182 ALA A N 1
ATOM 1329 C CA . ALA A 1 182 ? -16.247 -23.241 -17.634 1 96.92 182 ALA A CA 1
ATOM 1330 C C . ALA A 1 182 ? -17.645 -23.602 -18.131 1 96.92 182 ALA A C 1
ATOM 1332 O O . ALA A 1 182 ? -17.979 -24.782 -18.262 1 96.92 182 ALA A O 1
ATOM 1333 N N . GLN A 1 183 ? -18.433 -22.611 -18.378 1 96.65 183 GLN A N 1
ATOM 1334 C CA . GLN A 1 183 ? -19.779 -22.836 -18.894 1 96.65 183 GLN A CA 1
ATOM 1335 C C . GLN A 1 183 ? -19.736 -23.477 -20.279 1 96.65 183 GLN A C 1
ATOM 1337 O O . GLN A 1 183 ? -20.479 -24.422 -20.554 1 96.65 183 GLN A O 1
ATOM 1342 N N . ALA A 1 184 ? -18.914 -22.979 -21.071 1 96.62 184 ALA A N 1
ATOM 1343 C CA . ALA A 1 184 ? -18.773 -23.532 -22.416 1 96.62 184 ALA A CA 1
ATOM 1344 C C . ALA A 1 184 ? -18.261 -24.969 -22.368 1 96.62 184 ALA A C 1
ATOM 1346 O O . ALA A 1 184 ? -18.702 -25.817 -23.146 1 96.62 184 ALA A O 1
ATOM 1347 N N . PHE A 1 185 ? -17.346 -25.194 -21.491 1 96.08 185 PHE A N 1
ATOM 1348 C CA . PHE A 1 185 ? -16.806 -26.536 -21.314 1 96.08 185 PHE A CA 1
ATOM 1349 C C . PHE A 1 185 ? -17.891 -27.499 -20.846 1 96.08 185 PHE A C 1
ATOM 1351 O O . PHE A 1 185 ? -17.965 -28.636 -21.316 1 96.08 185 PHE A O 1
ATOM 1358 N N . ALA A 1 186 ? -18.639 -27.026 -19.976 1 96.05 186 ALA A N 1
ATOM 1359 C CA . ALA A 1 186 ? -19.752 -27.833 -19.482 1 96.05 186 ALA A CA 1
ATOM 1360 C C . ALA A 1 186 ? -20.724 -28.174 -20.608 1 96.05 186 ALA A C 1
ATOM 1362 O O . ALA A 1 186 ? -21.222 -29.3 -20.686 1 96.05 186 ALA A O 1
ATOM 1363 N N . ALA A 1 187 ? -20.993 -27.251 -21.425 1 95.59 187 ALA A N 1
ATOM 1364 C CA . ALA A 1 187 ? -21.899 -27.463 -22.551 1 95.59 187 ALA A CA 1
ATOM 1365 C C . ALA A 1 187 ? -21.318 -28.469 -23.541 1 95.59 187 ALA A C 1
ATOM 1367 O O . ALA A 1 187 ? -22.056 -29.248 -24.148 1 95.59 187 ALA A O 1
ATOM 1368 N N . LEU A 1 188 ? -20.085 -28.439 -23.616 1 94.66 188 LEU A N 1
ATOM 1369 C CA . LEU A 1 188 ? -19.396 -29.274 -24.595 1 94.66 188 LEU A CA 1
ATOM 1370 C C . LEU A 1 188 ? -19.245 -30.702 -24.081 1 94.66 188 LEU A C 1
ATOM 1372 O O . LEU A 1 188 ? -19.337 -31.657 -24.855 1 94.66 188 LEU A O 1
ATOM 1376 N N . THR A 1 189 ? -19.022 -30.917 -22.823 1 94.8 189 THR A N 1
ATOM 1377 C CA . THR A 1 189 ? -18.583 -32.217 -22.326 1 94.8 189 THR A CA 1
ATOM 1378 C C . THR A 1 189 ? -19.622 -32.813 -21.38 1 94.8 189 THR A C 1
ATOM 1380 O O . THR A 1 189 ? -19.579 -34.006 -21.075 1 94.8 189 THR A O 1
ATOM 1383 N N . GLY A 1 190 ? -20.453 -31.936 -20.789 1 94.44 190 GLY A N 1
ATOM 1384 C CA . GLY A 1 190 ? -21.398 -32.379 -19.777 1 94.44 190 GLY A CA 1
ATOM 1385 C C . GLY A 1 190 ? -20.844 -32.295 -18.367 1 94.44 190 GLY A C 1
ATOM 1386 O O . GLY A 1 190 ? -21.585 -32.446 -17.393 1 94.44 190 GLY A O 1
ATOM 1387 N N . TRP A 1 191 ? -19.55 -32.049 -18.23 1 95.35 191 TRP A N 1
ATOM 1388 C CA . TRP A 1 191 ? -18.947 -31.907 -16.909 1 95.35 191 TRP A CA 1
ATOM 1389 C C . TRP A 1 191 ? -19.249 -30.535 -16.316 1 95.35 191 TRP A C 1
ATOM 1391 O O . TRP A 1 191 ? -19.042 -29.51 -16.97 1 95.35 191 TRP A O 1
ATOM 1401 N N . GLN A 1 192 ? -19.695 -30.503 -15.036 1 94.05 192 GLN A N 1
ATOM 1402 C CA . GLN A 1 192 ? -20.048 -29.248 -14.381 1 94.05 192 GLN A CA 1
ATOM 1403 C C . GLN A 1 192 ? -19.199 -29.021 -13.133 1 94.05 192 GLN A C 1
ATOM 1405 O O . GLN A 1 192 ? -18.988 -29.943 -12.343 1 94.05 192 GLN A O 1
ATOM 1410 N N . ALA A 1 193 ? -18.731 -27.856 -13.031 1 93.07 193 ALA A N 1
ATOM 1411 C CA . ALA A 1 193 ? -17.953 -27.479 -11.853 1 93.07 193 ALA A CA 1
ATOM 1412 C C . ALA A 1 193 ? -18.833 -27.433 -10.607 1 93.07 193 ALA A C 1
ATOM 1414 O O . ALA A 1 193 ? -20.03 -27.15 -10.695 1 93.07 193 ALA A O 1
ATOM 1415 N N . VAL A 1 194 ? -18.179 -27.688 -9.516 1 87.54 194 VAL A N 1
ATOM 1416 C CA . VAL A 1 194 ? -18.906 -27.614 -8.253 1 87.54 194 VAL A CA 1
ATOM 1417 C C . VAL A 1 194 ? -19.144 -26.152 -7.879 1 87.54 194 VAL A C 1
ATOM 1419 O O . VAL A 1 194 ? -18.322 -25.285 -8.185 1 87.54 194 VAL A O 1
ATOM 1422 N N . GLN A 1 195 ? -20.29 -25.878 -7.426 1 75.7 195 GLN A N 1
ATOM 1423 C CA . GLN A 1 195 ? -20.555 -24.552 -6.877 1 75.7 195 GLN A CA 1
ATOM 1424 C C . GLN A 1 195 ? -20.355 -24.533 -5.364 1 75.7 195 GLN A C 1
ATOM 1426 O O . GLN A 1 195 ? -21.04 -25.252 -4.633 1 75.7 195 GLN A O 1
ATOM 1431 N N . ASP A 1 196 ? -19.188 -24.219 -4.913 1 60.06 196 ASP A N 1
ATOM 1432 C CA . ASP A 1 196 ? -18.844 -24.226 -3.494 1 60.06 196 ASP A CA 1
ATOM 1433 C C . ASP A 1 196 ? -19.647 -23.176 -2.729 1 60.06 196 ASP A C 1
ATOM 1435 O O . ASP A 1 196 ? -19.485 -21.976 -2.958 1 60.06 196 ASP A O 1
ATOM 1439 N N . PRO A 1 197 ? -20.627 -23.649 -1.967 1 52.12 197 PRO A N 1
ATOM 1440 C CA . PRO A 1 197 ? -21.398 -22.71 -1.148 1 52.12 197 PRO A CA 1
ATOM 1441 C C . PRO A 1 197 ? -20.526 -21.927 -0.169 1 52.12 197 PRO A C 1
ATOM 1443 O O . PRO A 1 197 ? -20.965 -20.913 0.379 1 52.12 197 PRO A O 1
ATOM 1446 N N . SER A 1 198 ? -19.466 -22.523 0.326 1 48.59 198 SER A N 1
ATOM 1447 C CA . SER A 1 198 ? -18.677 -21.961 1.418 1 48.59 198 SER A CA 1
ATOM 1448 C C . SER A 1 198 ? -18.03 -20.642 1.01 1 48.59 198 SER A C 1
ATOM 1450 O O . SER A 1 198 ? -17.496 -19.919 1.854 1 48.59 198 SER A O 1
ATOM 1452 N N . ASN A 1 199 ? -17.863 -20.495 -0.294 1 47.26 199 ASN A N 1
ATOM 1453 C CA . ASN A 1 199 ? -17.411 -19.185 -0.751 1 47.26 199 ASN A CA 1
ATOM 1454 C C . ASN A 1 199 ? -18.241 -18.06 -0.139 1 47.26 199 ASN A C 1
ATOM 1456 O O . ASN A 1 199 ? -17.879 -16.887 -0.247 1 47.26 199 ASN A O 1
ATOM 1460 N N . VAL A 1 200 ? -19.3 -18.535 0.575 1 41.99 200 VAL A N 1
ATOM 1461 C CA . VAL A 1 200 ? -20.28 -17.592 1.104 1 41.99 200 VAL A CA 1
ATOM 1462 C C . VAL A 1 200 ? -20.154 -17.515 2.624 1 41.99 200 VAL A C 1
ATOM 1464 O O . VAL A 1 200 ? -20.906 -16.789 3.279 1 41.99 200 VAL A O 1
ATOM 1467 N N . ASP A 1 201 ? -19.387 -18.321 3.153 1 44.98 201 ASP A N 1
ATOM 1468 C CA . ASP A 1 201 ? -19.434 -18.182 4.605 1 44.98 201 ASP A CA 1
ATOM 1469 C C . ASP A 1 201 ? -18.653 -16.954 5.065 1 44.98 201 ASP A C 1
ATOM 1471 O O . ASP A 1 201 ? -17.425 -16.917 4.96 1 44.98 201 ASP A O 1
ATOM 1475 N N . PRO A 1 202 ? -19.376 -16.005 5.451 1 45.94 202 PRO A N 1
ATOM 1476 C CA . PRO A 1 202 ? -18.879 -14.673 5.802 1 45.94 202 PRO A CA 1
ATOM 1477 C C . PRO A 1 202 ? -17.93 -14.694 6.999 1 45.94 202 PRO A C 1
ATOM 1479 O O . PRO A 1 202 ? -17.25 -13.701 7.269 1 45.94 202 PRO A O 1
ATOM 1482 N N . ARG A 1 203 ? -18.101 -15.84 7.915 1 45.66 203 ARG A N 1
ATOM 1483 C CA . ARG A 1 203 ? -17.349 -15.839 9.165 1 45.66 203 ARG A CA 1
ATOM 1484 C C . ARG A 1 203 ? -15.847 -15.836 8.901 1 45.66 203 ARG A C 1
ATOM 1486 O O . ARG A 1 203 ? -15.05 -15.626 9.818 1 45.66 203 ARG A O 1
ATOM 1493 N N . TYR A 1 204 ? -15.464 -16.148 7.623 1 51.59 204 TYR A N 1
ATOM 1494 C CA . TYR A 1 204 ? -14.049 -16.217 7.277 1 51.59 204 TYR A CA 1
ATOM 1495 C C . TYR A 1 204 ? -13.555 -14.882 6.732 1 51.59 204 TYR A C 1
ATOM 1497 O O . TYR A 1 204 ? -14.296 -14.171 6.049 1 51.59 204 TYR A O 1
ATOM 1505 N N . THR A 1 205 ? -12.464 -14.391 7.317 1 61.27 205 THR A N 1
ATOM 1506 C CA . THR A 1 205 ? -11.98 -13.043 7.043 1 61.27 205 THR A CA 1
ATOM 1507 C C . THR A 1 205 ? -11.997 -12.756 5.544 1 61.27 205 THR A C 1
ATOM 1509 O O . THR A 1 205 ? -12.426 -11.683 5.117 1 61.27 205 THR A O 1
ATOM 1512 N N . ARG A 1 206 ? -11.609 -13.71 4.812 1 65.3 206 ARG A N 1
ATOM 1513 C CA . ARG A 1 206 ? -11.685 -13.513 3.369 1 65.3 206 ARG A CA 1
ATOM 1514 C C . ARG A 1 206 ? -13.134 -13.505 2.893 1 65.3 206 ARG A C 1
ATOM 1516 O O . ARG A 1 206 ? -13.492 -12.751 1.986 1 65.3 206 ARG A O 1
ATOM 1523 N N . ALA A 1 207 ? -13.831 -14.22 3.567 1 67.62 207 ALA A N 1
ATOM 1524 C CA . ALA A 1 207 ? -15.255 -14.295 3.252 1 67.62 207 ALA A CA 1
ATOM 1525 C C . ALA A 1 207 ? -15.945 -12.96 3.512 1 67.62 207 ALA A C 1
ATOM 1527 O O . ALA A 1 207 ? -16.835 -12.556 2.759 1 67.62 207 ALA A O 1
ATOM 1528 N N . ALA A 1 208 ? -15.403 -12.382 4.466 1 73.36 208 ALA A N 1
ATOM 1529 C CA . ALA A 1 208 ? -15.998 -11.088 4.793 1 73.36 208 ALA A CA 1
ATOM 1530 C C . ALA A 1 208 ? -15.735 -10.07 3.687 1 73.36 208 ALA A C 1
ATOM 1532 O O . ALA A 1 208 ? -16.626 -9.3 3.319 1 73.36 208 ALA A O 1
ATOM 1533 N N . VAL A 1 209 ? -14.56 -10.087 3.187 1 81.71 209 VAL A N 1
ATOM 1534 C CA . VAL A 1 209 ? -14.235 -9.18 2.091 1 81.71 209 VAL A CA 1
ATOM 1535 C C . VAL A 1 209 ? -15.111 -9.497 0.881 1 81.71 209 VAL A C 1
ATOM 1537 O O . VAL A 1 209 ? -15.719 -8.599 0.294 1 81.71 209 VAL A O 1
ATOM 1540 N N . ARG A 1 210 ? -15.265 -10.721 0.653 1 79.84 210 ARG A N 1
ATOM 1541 C CA . ARG A 1 210 ? -16.001 -11.159 -0.528 1 79.84 210 ARG A CA 1
ATOM 1542 C C . ARG A 1 210 ? -17.494 -10.887 -0.376 1 79.84 210 ARG A C 1
ATOM 1544 O O . ARG A 1 210 ? -18.15 -10.446 -1.321 1 79.84 210 ARG A O 1
ATOM 1551 N N . ALA A 1 211 ? -17.926 -11.084 0.76 1 81.61 211 ALA A N 1
ATOM 1552 C CA . ALA A 1 211 ? -19.367 -11.018 0.99 1 81.61 211 ALA A CA 1
ATOM 1553 C C . ALA A 1 211 ? -19.815 -9.585 1.262 1 81.61 211 ALA A C 1
ATOM 1555 O O . ALA A 1 211 ? -20.941 -9.207 0.933 1 81.61 211 ALA A O 1
ATOM 1556 N N . THR A 1 212 ? -18.957 -8.817 1.766 1 83.9 212 THR A N 1
ATOM 1557 C CA . THR A 1 212 ? -19.399 -7.513 2.247 1 83.9 212 THR A CA 1
ATOM 1558 C C . THR A 1 212 ? -18.765 -6.392 1.428 1 83.9 212 THR A C 1
ATOM 1560 O O . THR A 1 212 ? -19.47 -5.54 0.882 1 83.9 212 THR A O 1
ATOM 1563 N N . LEU A 1 213 ? -17.514 -6.452 1.211 1 87.96 213 LEU A N 1
ATOM 1564 C CA . LEU A 1 213 ? -16.811 -5.333 0.592 1 87.96 213 LEU A CA 1
ATOM 1565 C C . LEU A 1 213 ? -16.89 -5.416 -0.929 1 87.96 213 LEU A C 1
ATOM 1567 O O . LEU A 1 213 ? -17.141 -4.41 -1.597 1 87.96 213 LEU A O 1
ATOM 1571 N N . ALA A 1 214 ? -16.718 -6.578 -1.429 1 89.09 214 ALA A N 1
ATOM 1572 C CA . ALA A 1 214 ? -16.604 -6.748 -2.875 1 89.09 214 ALA A CA 1
ATOM 1573 C C . ALA A 1 214 ? -17.878 -6.297 -3.583 1 89.09 214 ALA A C 1
ATOM 1575 O O . ALA A 1 214 ? -17.82 -5.565 -4.574 1 89.09 214 ALA A O 1
ATOM 1576 N N . PRO A 1 215 ? -19.068 -6.719 -3.063 1 88.36 215 PRO A N 1
ATOM 1577 C CA . PRO A 1 215 ? -20.291 -6.269 -3.734 1 88.36 215 PRO A CA 1
ATOM 1578 C C . PRO A 1 215 ? -20.426 -4.748 -3.755 1 88.36 215 PRO A C 1
ATOM 1580 O O . PRO A 1 215 ? -20.856 -4.177 -4.76 1 88.36 215 PRO A O 1
ATOM 1583 N N . LEU A 1 216 ? -20.063 -4.194 -2.696 1 88.64 216 LEU A N 1
ATOM 1584 C CA . LEU A 1 216 ? -20.133 -2.739 -2.61 1 88.64 216 LEU A CA 1
ATOM 1585 C C . LEU A 1 216 ? -19.143 -2.089 -3.571 1 88.64 216 LEU A C 1
ATOM 1587 O O . LEU A 1 216 ? -19.483 -1.126 -4.262 1 88.64 216 LEU A O 1
ATOM 1591 N N . LEU A 1 217 ? -17.963 -2.562 -3.601 1 91.51 217 LEU A N 1
ATOM 1592 C CA . LEU A 1 217 ? -16.924 -2.038 -4.481 1 91.51 217 LEU A CA 1
ATOM 1593 C C . LEU A 1 217 ? -17.288 -2.259 -5.945 1 91.51 217 LEU A C 1
ATOM 1595 O O . LEU A 1 217 ? -17.066 -1.382 -6.784 1 91.51 217 LEU A O 1
ATOM 1599 N N . ASN A 1 218 ? -17.825 -3.381 -6.212 1 90.87 218 ASN A N 1
ATOM 1600 C CA . ASN A 1 218 ? -18.264 -3.656 -7.576 1 90.87 218 ASN A CA 1
ATOM 1601 C C . ASN A 1 218 ? -19.284 -2.627 -8.055 1 90.87 218 ASN A C 1
ATOM 1603 O O . ASN A 1 218 ? -19.269 -2.228 -9.221 1 90.87 218 ASN A O 1
ATOM 1607 N N . ALA A 1 219 ? -20.131 -2.239 -7.176 1 88.76 219 ALA A N 1
ATOM 1608 C CA . ALA A 1 219 ? -21.218 -1.322 -7.511 1 88.76 219 ALA A CA 1
ATOM 1609 C C . ALA A 1 219 ? -20.697 0.098 -7.709 1 88.76 219 ALA A C 1
ATOM 1611 O O . ALA A 1 219 ? -21.108 0.792 -8.642 1 88.76 219 ALA A O 1
ATOM 1612 N N . ARG A 1 220 ? -19.732 0.483 -6.974 1 87.32 220 ARG A N 1
ATOM 1613 C CA . ARG A 1 220 ? -19.346 1.89 -6.943 1 87.32 220 ARG A CA 1
ATOM 1614 C C . ARG A 1 220 ? -18.025 2.112 -7.671 1 87.32 220 ARG A C 1
ATOM 1616 O O . ARG A 1 220 ? -17.782 3.193 -8.212 1 87.32 220 ARG A O 1
ATOM 1623 N N . TRP A 1 221 ? -17.108 1.161 -7.62 1 88.02 221 TRP A N 1
ATOM 1624 C CA . TRP A 1 221 ? -15.795 1.256 -8.251 1 88.02 221 TRP A CA 1
ATOM 1625 C C . TRP A 1 221 ? -15.573 0.103 -9.223 1 88.02 221 TRP A C 1
ATOM 1627 O O . TRP A 1 221 ? -14.698 -0.739 -9.007 1 88.02 221 TRP A O 1
ATOM 1637 N N . PRO A 1 222 ? -16.219 0.265 -10.303 1 89.25 222 PRO A N 1
ATOM 1638 C CA . PRO A 1 222 ? -16.024 -0.815 -11.273 1 89.25 222 PRO A CA 1
ATOM 1639 C C . PRO A 1 222 ? -14.567 -0.966 -11.703 1 89.25 222 PRO A C 1
ATOM 1641 O O . PRO A 1 222 ? -13.892 0.031 -11.972 1 89.25 222 PRO A O 1
ATOM 1644 N N . GLY A 1 223 ? -14.02 -2.169 -11.692 1 91.67 223 GLY A N 1
ATOM 1645 C CA . GLY A 1 223 ? -12.657 -2.444 -12.118 1 91.67 223 GLY A CA 1
ATOM 1646 C C . GLY A 1 223 ? -11.652 -2.377 -10.983 1 91.67 223 GLY A C 1
ATOM 1647 O O . GLY A 1 223 ? -10.443 -2.453 -11.212 1 91.67 223 GLY A O 1
ATOM 1648 N N . TRP A 1 224 ? -12.218 -2.207 -9.752 1 92.85 224 TRP A N 1
ATOM 1649 C CA . TRP A 1 224 ? -11.331 -2.033 -8.607 1 92.85 224 TRP A CA 1
ATOM 1650 C C . TRP A 1 224 ? -10.368 -3.209 -8.481 1 92.85 224 TRP A C 1
ATOM 1652 O O . TRP A 1 224 ? -9.233 -3.044 -8.028 1 92.85 224 TRP A O 1
ATOM 1662 N N . GLN A 1 225 ? -10.734 -4.332 -8.953 1 95.31 225 GLN A N 1
ATOM 1663 C CA . GLN A 1 225 ? -9.865 -5.497 -8.827 1 95.31 225 GLN A CA 1
ATOM 1664 C C . GLN A 1 225 ? -8.595 -5.328 -9.656 1 95.31 225 GLN A C 1
ATOM 1666 O O . GLN A 1 225 ? -7.495 -5.62 -9.181 1 95.31 225 GLN A O 1
ATOM 1671 N N . ALA A 1 226 ? -8.757 -4.921 -10.858 1 93.97 226 ALA A N 1
ATOM 1672 C CA . ALA A 1 226 ? -7.599 -4.683 -11.715 1 93.97 226 ALA A CA 1
ATOM 1673 C C . ALA A 1 2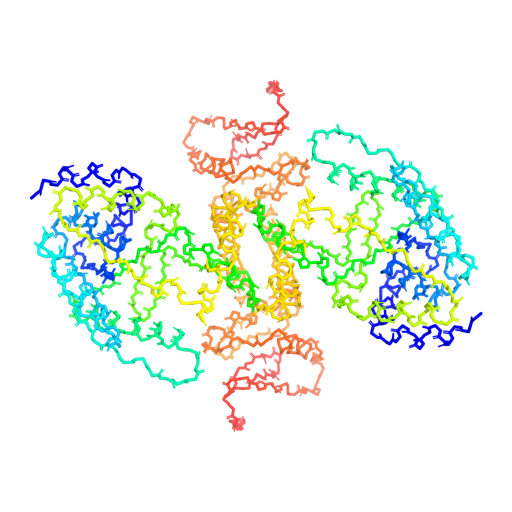26 ? -6.711 -3.581 -11.144 1 93.97 226 ALA A C 1
ATOM 1675 O O . ALA A 1 226 ? -5.483 -3.676 -11.195 1 93.97 226 ALA A O 1
ATOM 1676 N N . ILE A 1 227 ? -7.294 -2.587 -10.58 1 93.29 227 ILE A N 1
ATOM 1677 C CA . ILE A 1 227 ? -6.583 -1.441 -10.022 1 93.29 227 ILE A CA 1
ATOM 1678 C C . ILE A 1 227 ? -5.749 -1.886 -8.823 1 93.29 227 ILE A C 1
ATOM 1680 O O . ILE A 1 227 ? -4.556 -1.584 -8.742 1 93.29 227 ILE A O 1
ATOM 1684 N N . VAL A 1 228 ? -6.366 -2.625 -7.978 1 94.11 228 VAL A N 1
ATOM 1685 C CA . VAL A 1 228 ? -5.72 -3.07 -6.748 1 94.11 228 VAL A CA 1
ATOM 1686 C C . VAL A 1 228 ? -4.646 -4.106 -7.074 1 94.11 228 VAL A C 1
ATOM 1688 O O . VAL A 1 228 ? -3.607 -4.161 -6.412 1 94.11 228 VAL A O 1
ATOM 1691 N N . SER A 1 229 ? -4.926 -4.889 -8.088 1 93.42 229 SER A N 1
ATOM 1692 C CA . SER A 1 229 ? -3.916 -5.848 -8.524 1 93.42 229 SER A CA 1
ATOM 1693 C C . SER A 1 229 ? -2.682 -5.14 -9.072 1 93.42 229 SER A C 1
ATOM 1695 O O . SER A 1 229 ? -1.555 -5.589 -8.855 1 93.42 229 SER A O 1
ATOM 1697 N N . ARG A 1 230 ? -2.91 -4.132 -9.794 1 89.56 230 ARG A N 1
ATOM 1698 C CA . ARG A 1 230 ? -1.796 -3.323 -10.276 1 89.56 230 ARG A CA 1
ATOM 1699 C C . ARG A 1 230 ? -1.012 -2.722 -9.114 1 89.56 230 ARG A C 1
ATOM 1701 O O . ARG A 1 230 ? 0.218 -2.657 -9.156 1 89.56 230 ARG A O 1
ATOM 1708 N N . HIS A 1 231 ? -1.729 -2.293 -8.157 1 92.78 231 HIS A N 1
ATOM 1709 C CA . HIS A 1 231 ? -1.094 -1.816 -6.934 1 92.78 231 HIS A CA 1
ATOM 1710 C C . HIS A 1 231 ? -0.152 -2.867 -6.356 1 92.78 231 HIS A C 1
ATOM 1712 O O . HIS A 1 231 ? 0.976 -2.551 -5.971 1 92.78 231 HIS A O 1
ATOM 1718 N N . ALA A 1 232 ? -0.618 -4.037 -6.264 1 94.73 232 ALA A N 1
ATOM 1719 C CA . ALA A 1 232 ? 0.182 -5.128 -5.714 1 94.73 232 ALA A CA 1
ATOM 1720 C C . ALA A 1 232 ? 1.462 -5.329 -6.521 1 94.73 232 ALA A C 1
ATOM 1722 O O . ALA A 1 232 ? 2.523 -5.604 -5.955 1 94.73 232 ALA A O 1
ATOM 1723 N N . ARG A 1 233 ? 1.345 -5.237 -7.804 1 91.17 233 ARG A N 1
ATOM 1724 C CA . ARG A 1 233 ? 2.516 -5.371 -8.663 1 91.17 233 ARG A CA 1
ATOM 1725 C C . ARG A 1 233 ? 3.531 -4.269 -8.382 1 91.17 233 ARG A C 1
ATOM 1727 O O . ARG A 1 233 ? 4.735 -4.527 -8.323 1 91.17 233 ARG A O 1
ATOM 1734 N N . GLN A 1 234 ? 3.066 -3.086 -8.208 1 90.8 234 GLN A N 1
ATOM 1735 C CA . GLN A 1 234 ? 3.937 -1.957 -7.899 1 90.8 234 GLN A CA 1
ATOM 1736 C C . GLN A 1 234 ? 4.616 -2.14 -6.545 1 90.8 234 GLN A C 1
ATOM 1738 O O . GLN A 1 234 ? 5.793 -1.811 -6.385 1 90.8 234 GLN A O 1
ATOM 1743 N N . MET A 1 235 ? 3.88 -2.622 -5.621 1 94.73 235 MET A N 1
ATOM 1744 C CA . MET A 1 235 ? 4.474 -2.942 -4.326 1 94.73 235 MET A CA 1
ATOM 1745 C C . MET A 1 235 ? 5.565 -3.997 -4.473 1 94.73 235 MET A C 1
ATOM 1747 O O . MET A 1 235 ? 6.605 -3.917 -3.817 1 94.73 235 MET A O 1
ATOM 1751 N N . GLY A 1 236 ? 5.25 -4.95 -5.329 1 93.75 236 GLY A N 1
ATOM 1752 C CA . GLY A 1 236 ? 6.244 -5.981 -5.583 1 93.75 236 GLY A CA 1
ATOM 1753 C C . GLY A 1 236 ? 7.552 -5.431 -6.118 1 93.75 236 GLY A C 1
ATOM 1754 O O . GLY A 1 236 ? 8.629 -5.867 -5.707 1 93.75 236 GLY A O 1
ATOM 1755 N N . GLU A 1 237 ? 7.469 -4.502 -6.983 1 91.86 237 GLU A N 1
ATOM 1756 C CA . GLU A 1 237 ? 8.663 -3.859 -7.523 1 91.86 237 GLU A CA 1
ATOM 1757 C C . GLU A 1 237 ? 9.429 -3.114 -6.434 1 91.86 237 GLU A C 1
ATOM 1759 O O . GLU A 1 237 ? 10.66 -3.17 -6.384 1 91.86 237 GLU A O 1
ATOM 1764 N N . ALA A 1 238 ? 8.731 -2.433 -5.609 1 94.83 238 ALA A N 1
ATOM 1765 C CA . ALA A 1 238 ? 9.357 -1.721 -4.498 1 94.83 238 ALA A CA 1
ATOM 1766 C C . ALA A 1 238 ? 10.045 -2.692 -3.543 1 94.83 238 ALA A C 1
ATOM 1768 O O . ALA A 1 238 ? 11.138 -2.412 -3.044 1 94.83 238 ALA A O 1
ATOM 1769 N N . VAL A 1 239 ? 9.401 -3.779 -3.308 1 95.03 239 VAL A N 1
ATOM 1770 C CA . VAL A 1 239 ? 9.959 -4.794 -2.42 1 95.03 239 VAL A CA 1
ATOM 1771 C C . VAL A 1 239 ? 11.303 -5.273 -2.963 1 95.03 239 VAL A C 1
ATOM 1773 O O . VAL A 1 239 ? 12.25 -5.478 -2.2 1 95.03 239 VAL A O 1
ATOM 1776 N N . GLU A 1 240 ? 11.368 -5.475 -4.233 1 95.02 240 GLU A N 1
ATOM 1777 C CA . GLU A 1 240 ? 12.617 -5.917 -4.846 1 95.02 240 GLU A CA 1
ATOM 1778 C C . GLU A 1 240 ? 13.736 -4.905 -4.61 1 95.02 240 GLU A C 1
ATOM 1780 O O . GLU A 1 240 ? 14.859 -5.282 -4.27 1 95.02 240 GLU A O 1
ATOM 1785 N N . ILE A 1 241 ? 13.407 -3.662 -4.766 1 96.31 241 ILE A N 1
ATOM 1786 C CA . ILE A 1 241 ? 14.389 -2.609 -4.532 1 96.31 241 ILE A CA 1
ATOM 1787 C C . ILE A 1 241 ? 14.797 -2.601 -3.06 1 96.31 241 ILE A C 1
ATOM 1789 O O . ILE A 1 241 ? 15.987 -2.552 -2.74 1 96.31 241 ILE A O 1
ATOM 1793 N N . LEU A 1 242 ? 13.82 -2.65 -2.208 1 96.26 242 LEU A N 1
ATOM 1794 C CA . LEU A 1 242 ? 14.079 -2.595 -0.774 1 96.26 242 LEU A CA 1
ATOM 1795 C C . LEU A 1 242 ? 14.952 -3.765 -0.334 1 96.26 242 LEU A C 1
ATOM 1797 O O . LEU A 1 242 ? 15.841 -3.6 0.505 1 96.26 242 LEU A O 1
ATOM 1801 N N . ARG A 1 243 ? 14.688 -4.877 -0.915 1 94.32 243 ARG A N 1
ATOM 1802 C CA . ARG A 1 243 ? 15.497 -6.049 -0.597 1 94.32 243 ARG A CA 1
ATOM 1803 C C . ARG A 1 243 ? 16.933 -5.871 -1.08 1 94.32 243 ARG A C 1
ATOM 1805 O O . ARG A 1 243 ? 17.878 -6.248 -0.385 1 94.32 243 ARG A O 1
ATOM 1812 N N . GLU A 1 244 ? 17.063 -5.35 -2.262 1 95.68 244 GLU A N 1
ATOM 1813 C CA . GLU A 1 244 ? 18.396 -5.063 -2.781 1 95.68 244 GLU A CA 1
ATOM 1814 C C . GLU A 1 244 ? 19.144 -4.089 -1.875 1 95.68 244 GLU A C 1
ATOM 1816 O O . GLU A 1 244 ? 20.315 -4.303 -1.557 1 95.68 244 GLU A O 1
ATOM 1821 N N . VAL A 1 245 ? 18.445 -3.126 -1.472 1 96.05 245 VAL A N 1
ATOM 1822 C CA . VAL A 1 245 ? 19.037 -2.094 -0.626 1 96.05 245 VAL A CA 1
ATOM 1823 C C . VAL A 1 245 ? 19.427 -2.693 0.723 1 96.05 245 VAL A C 1
ATOM 1825 O O . VAL A 1 245 ? 20.511 -2.416 1.243 1 96.05 245 VAL A O 1
ATOM 1828 N N . ALA A 1 246 ? 18.549 -3.456 1.256 1 96.26 246 ALA A N 1
ATOM 1829 C CA . ALA A 1 246 ? 18.838 -4.092 2.539 1 96.26 246 ALA A CA 1
ATOM 1830 C C . ALA A 1 246 ? 20.079 -4.975 2.446 1 96.26 246 ALA A C 1
ATOM 1832 O O . ALA A 1 246 ? 20.929 -4.958 3.34 1 96.26 246 ALA A O 1
ATOM 1833 N N . ARG A 1 247 ? 20.16 -5.684 1.415 1 95.46 247 ARG A N 1
ATOM 1834 C CA . ARG A 1 247 ? 21.31 -6.555 1.193 1 95.46 247 ARG A CA 1
ATOM 1835 C C . ARG A 1 247 ? 22.592 -5.743 1.043 1 95.46 247 ARG A C 1
ATOM 1837 O O . ARG A 1 247 ? 23.62 -6.082 1.631 1 95.46 247 ARG A O 1
ATOM 1844 N N . GLU A 1 248 ? 22.49 -4.728 0.26 1 95.38 248 GLU A N 1
ATOM 1845 C CA . GLU A 1 248 ? 23.633 -3.848 0.036 1 95.38 248 GLU A CA 1
ATOM 1846 C C . GLU A 1 248 ? 24.061 -3.159 1.329 1 95.38 248 GLU A C 1
ATOM 1848 O O . GLU A 1 248 ? 25.254 -3.072 1.627 1 95.38 248 GLU A O 1
ATOM 1853 N N . ASP A 1 249 ? 23.077 -2.64 2.082 1 96.87 249 ASP A N 1
ATOM 1854 C CA . ASP A 1 249 ? 23.368 -1.977 3.35 1 96.87 249 ASP A CA 1
ATOM 1855 C C . ASP A 1 249 ? 23.992 -2.95 4.348 1 96.87 249 ASP A C 1
ATOM 1857 O O . ASP A 1 249 ? 24.961 -2.61 5.03 1 96.87 249 ASP A O 1
ATOM 1861 N N . TYR A 1 250 ? 23.439 -4.107 4.369 1 96.56 250 TYR A N 1
ATOM 1862 C CA . TYR A 1 250 ? 23.974 -5.102 5.292 1 96.56 250 TYR A CA 1
ATOM 1863 C C . TYR A 1 250 ? 25.422 -5.436 4.955 1 96.56 250 TYR A C 1
ATOM 1865 O O . TYR A 1 250 ? 26.258 -5.579 5.85 1 96.56 250 TYR A O 1
ATOM 1873 N N . ALA A 1 251 ? 25.677 -5.554 3.716 1 96.16 251 ALA A N 1
ATOM 1874 C CA . ALA A 1 251 ? 27.032 -5.868 3.269 1 96.16 251 ALA A CA 1
ATOM 1875 C C . ALA A 1 251 ? 28.02 -4.795 3.718 1 96.16 251 ALA A C 1
ATOM 1877 O O . ALA A 1 251 ? 29.185 -5.091 3.991 1 96.16 251 ALA A O 1
ATOM 1878 N N . ARG A 1 252 ? 27.558 -3.651 3.902 1 95.14 252 ARG A N 1
ATOM 1879 C CA . ARG A 1 252 ? 28.404 -2.523 4.278 1 95.14 252 ARG A CA 1
ATOM 1880 C C . ARG A 1 252 ? 28.625 -2.483 5.786 1 95.14 252 ARG A C 1
ATOM 1882 O O . ARG A 1 252 ? 29.498 -1.76 6.272 1 95.14 252 ARG A O 1
ATOM 1889 N N . LEU A 1 253 ? 27.905 -3.265 6.521 1 96.17 253 LEU A N 1
ATOM 1890 C CA . LEU A 1 253 ? 27.985 -3.229 7.977 1 96.17 253 LEU A CA 1
ATOM 1891 C C . LEU A 1 253 ? 29.053 -4.191 8.487 1 96.17 253 LEU A C 1
ATOM 1893 O O . LEU A 1 253 ? 29.091 -4.507 9.679 1 96.17 253 LEU A O 1
ATOM 1897 N N . GLU A 1 254 ? 29.887 -4.699 7.61 1 93.92 254 GLU A N 1
ATOM 1898 C CA . GLU A 1 254 ? 30.942 -5.637 7.981 1 93.92 254 GLU A CA 1
ATOM 1899 C C . GLU A 1 254 ? 30.372 -6.846 8.717 1 93.92 254 GLU A C 1
ATOM 1901 O O . GLU A 1 254 ? 30.797 -7.159 9.831 1 93.92 254 GLU A O 1
ATOM 1906 N N . PRO A 1 255 ? 29.458 -7.491 7.986 1 93.72 255 PRO A N 1
ATOM 1907 C CA . PRO A 1 255 ? 28.811 -8.618 8.663 1 93.72 255 PRO A CA 1
ATOM 1908 C C . PRO A 1 255 ? 29.756 -9.797 8.881 1 93.72 255 PRO A C 1
ATOM 1910 O O . PRO A 1 255 ? 30.675 -10.011 8.086 1 93.72 255 PRO A O 1
ATOM 1913 N N . ASP A 1 256 ? 29.509 -10.492 9.991 1 86.57 256 ASP A N 1
ATOM 1914 C CA . ASP A 1 256 ? 30.151 -11.779 10.242 1 86.57 256 ASP A CA 1
ATOM 1915 C C . ASP A 1 256 ? 29.142 -12.807 10.748 1 86.57 256 ASP A C 1
ATOM 1917 O O . ASP A 1 256 ? 27.932 -12.627 10.59 1 86.57 256 ASP A O 1
ATOM 1921 N N . GLU A 1 257 ? 29.519 -13.896 11.217 1 78.93 257 GLU A N 1
ATOM 1922 C CA . GLU A 1 257 ? 28.628 -14.986 11.604 1 78.93 257 GLU A CA 1
ATOM 1923 C C . GLU A 1 257 ? 27.7 -14.563 12.739 1 78.93 257 GLU A C 1
ATOM 1925 O O . GLU A 1 257 ? 26.571 -15.049 12.838 1 78.93 257 GLU A O 1
ATOM 1930 N N . ALA A 1 258 ? 28.167 -13.571 13.414 1 75.03 258 ALA A N 1
ATOM 1931 C CA . ALA A 1 258 ? 27.438 -13.322 14.655 1 75.03 258 ALA A CA 1
ATOM 1932 C C . ALA A 1 258 ? 26.64 -12.024 14.573 1 75.03 258 ALA A C 1
ATOM 1934 O O . ALA A 1 258 ? 25.676 -11.832 15.318 1 75.03 258 ALA A O 1
ATOM 1935 N N . GLY A 1 259 ? 27.194 -11.183 13.671 1 91.15 259 GLY A N 1
ATOM 1936 C CA . GLY A 1 259 ? 26.541 -9.886 13.736 1 91.15 259 GLY A CA 1
ATOM 1937 C C . GLY A 1 259 ? 27.129 -8.873 12.772 1 91.15 259 GLY A C 1
ATOM 1938 O O . GLY A 1 259 ? 27.547 -9.228 11.668 1 91.15 259 GLY A O 1
ATOM 1939 N N . PHE A 1 260 ? 26.935 -7.552 13.092 1 94.68 260 PHE A N 1
ATOM 1940 C CA . PHE A 1 260 ? 27.377 -6.474 12.215 1 94.68 260 PHE A CA 1
ATOM 1941 C C . PHE A 1 260 ? 27.906 -5.298 13.027 1 94.68 260 PHE A C 1
ATOM 1943 O O . PHE A 1 260 ? 27.735 -5.253 14.247 1 94.68 260 PHE A O 1
ATOM 1950 N N . ALA A 1 261 ? 28.629 -4.421 12.417 1 94.57 261 ALA A N 1
ATOM 1951 C CA . ALA A 1 261 ? 29.236 -3.265 13.071 1 94.57 261 ALA A CA 1
ATOM 1952 C C . ALA A 1 261 ? 28.21 -2.157 13.291 1 94.57 261 ALA A C 1
ATOM 1954 O O . ALA A 1 261 ? 27.453 -1.814 12.38 1 94.57 261 ALA A O 1
ATOM 1955 N N . LEU A 1 262 ? 28.195 -1.547 14.424 1 93.31 262 LEU A N 1
ATOM 1956 C CA . LEU A 1 262 ? 27.226 -0.534 14.826 1 93.31 262 LEU A CA 1
ATOM 1957 C C . LEU A 1 262 ? 27.504 0.793 14.128 1 93.31 262 LEU A C 1
ATOM 1959 O O . LEU A 1 262 ? 26.572 1.501 13.738 1 93.31 262 LEU A O 1
ATOM 1963 N N . ALA A 1 263 ? 28.696 1.148 13.994 1 93.35 263 ALA A N 1
ATOM 1964 C CA . ALA A 1 263 ? 29.089 2.465 13.499 1 93.35 263 ALA A CA 1
ATOM 1965 C C . ALA A 1 263 ? 28.543 2.708 12.095 1 93.35 263 ALA A C 1
ATOM 1967 O O . ALA A 1 263 ? 27.871 3.712 11.849 1 93.35 263 ALA A O 1
ATOM 1968 N N . PRO A 1 264 ? 28.815 1.772 11.187 1 95.23 264 PRO A N 1
ATOM 1969 C CA . PRO A 1 264 ? 28.247 1.999 9.856 1 95.23 264 PRO A CA 1
ATOM 1970 C C . PRO A 1 264 ? 26.721 1.966 9.852 1 95.23 264 PRO A C 1
ATOM 1972 O O . PRO A 1 264 ? 26.087 2.648 9.043 1 95.23 264 PRO A O 1
ATOM 1975 N N . TRP A 1 265 ? 26.111 1.216 10.733 1 95.8 265 TRP A N 1
ATOM 1976 C CA . TRP A 1 265 ? 24.656 1.194 10.836 1 95.8 265 TRP A CA 1
ATOM 1977 C C . TRP A 1 265 ? 24.115 2.574 11.196 1 95.8 265 TRP A C 1
ATOM 1979 O O . TRP A 1 265 ? 23.095 3.008 10.656 1 95.8 265 TRP A O 1
ATOM 1989 N N . ARG A 1 266 ? 24.8 3.283 11.983 1 94.7 266 ARG A N 1
ATOM 1990 C CA . ARG A 1 266 ? 24.371 4.594 12.458 1 94.7 266 ARG A CA 1
ATOM 1991 C C . ARG A 1 266 ? 24.441 5.631 11.341 1 94.7 266 ARG A C 1
ATOM 1993 O O . ARG A 1 266 ? 23.819 6.691 11.432 1 94.7 266 ARG A O 1
ATOM 2000 N N . GLU A 1 267 ? 25.227 5.286 10.323 1 94.63 267 GLU A N 1
ATOM 2001 C CA . GLU A 1 267 ? 25.382 6.216 9.209 1 94.63 267 GLU A CA 1
ATOM 2002 C C . GLU A 1 267 ? 24.204 6.122 8.244 1 94.63 267 GLU A C 1
ATOM 2004 O O . GLU A 1 267 ? 24.001 7.012 7.416 1 94.63 267 GLU A O 1
ATOM 2009 N N . LEU A 1 268 ? 23.504 5.091 8.409 1 95.72 268 LEU A N 1
ATOM 2010 C CA . LEU A 1 268 ? 22.336 4.927 7.55 1 95.72 268 LEU A CA 1
ATOM 2011 C C . LEU A 1 268 ? 21.205 5.851 7.988 1 95.72 268 LEU A C 1
ATOM 2013 O O . LEU A 1 268 ? 21.135 6.243 9.155 1 95.72 268 LEU A O 1
ATOM 2017 N N . SER A 1 269 ? 20.345 6.207 7.047 1 95.13 269 SER A N 1
ATOM 2018 C CA . SER A 1 269 ? 19.117 6.9 7.423 1 95.13 269 SER A CA 1
ATOM 2019 C C . SER A 1 269 ? 18.234 6.021 8.302 1 95.13 269 SER A C 1
ATOM 2021 O O . SER A 1 269 ? 18.327 4.793 8.254 1 95.13 269 SER A O 1
ATOM 2023 N N . PRO A 1 270 ? 17.342 6.599 9.041 1 93.68 270 PRO A N 1
ATOM 2024 C CA . PRO A 1 270 ? 16.513 5.825 9.968 1 93.68 270 PRO A CA 1
ATOM 2025 C C . PRO A 1 270 ? 15.691 4.747 9.266 1 93.68 270 PRO A C 1
ATOM 2027 O O . PRO A 1 270 ? 15.661 3.598 9.714 1 93.68 270 PRO A O 1
ATOM 2030 N N . PRO A 1 271 ? 15.135 5.092 8.15 1 93.96 271 PRO A N 1
ATOM 2031 C CA . PRO A 1 271 ? 14.392 4.022 7.48 1 93.96 271 PRO A CA 1
ATOM 2032 C C . PRO A 1 271 ? 15.293 2.88 7.016 1 93.96 271 PRO A C 1
ATOM 2034 O O . PRO A 1 271 ? 14.892 1.714 7.065 1 93.96 271 PRO A O 1
ATOM 2037 N N . ARG A 1 272 ? 16.446 3.181 6.563 1 95.85 272 ARG A N 1
ATOM 2038 C CA . ARG A 1 272 ? 17.366 2.139 6.117 1 95.85 272 ARG A CA 1
ATOM 2039 C C . ARG A 1 272 ? 17.92 1.355 7.302 1 95.85 272 ARG A C 1
ATOM 2041 O O . ARG A 1 272 ? 18.222 0.166 7.179 1 95.85 272 ARG A O 1
ATOM 2048 N N . GLN A 1 273 ? 18.07 2.051 8.458 1 95.63 273 GLN A N 1
ATOM 2049 C CA . GLN A 1 273 ? 18.429 1.35 9.686 1 95.63 273 GLN A CA 1
ATOM 2050 C C . GLN A 1 273 ? 17.419 0.253 10.009 1 95.63 273 GLN A C 1
ATOM 2052 O O . GLN A 1 273 ? 17.8 -0.878 10.319 1 95.63 273 GLN A O 1
ATOM 2057 N N . ALA A 1 274 ? 16.216 0.655 9.928 1 94.39 274 ALA A N 1
ATOM 2058 C CA . ALA A 1 274 ? 15.141 -0.294 10.208 1 94.39 274 ALA A CA 1
ATOM 2059 C C . ALA A 1 274 ? 15.147 -1.441 9.201 1 94.39 274 ALA A C 1
ATOM 2061 O O . ALA A 1 274 ? 15.014 -2.607 9.579 1 94.39 274 ALA A O 1
ATOM 2062 N N . GLN A 1 275 ? 15.32 -1.098 8.002 1 94.12 275 GLN A N 1
ATOM 2063 C CA . GLN A 1 275 ? 15.272 -2.07 6.915 1 94.12 275 GLN A CA 1
ATOM 2064 C C . GLN A 1 275 ? 16.385 -3.104 7.052 1 94.12 275 GLN A C 1
ATOM 2066 O O . GLN A 1 275 ? 16.161 -4.298 6.838 1 94.12 275 GLN A O 1
ATOM 2071 N N . VAL A 1 276 ? 17.574 -2.66 7.343 1 95.26 276 VAL A N 1
ATOM 2072 C CA . VAL A 1 276 ? 18.709 -3.574 7.431 1 95.26 276 VAL A CA 1
ATOM 2073 C C . VAL A 1 276 ? 18.559 -4.467 8.661 1 95.26 276 VAL A C 1
ATOM 2075 O O . VAL A 1 276 ? 18.941 -5.639 8.634 1 95.26 276 VAL A O 1
ATOM 2078 N N . LEU A 1 277 ? 17.956 -3.958 9.74 1 94.36 277 LEU A N 1
ATOM 2079 C CA . LEU A 1 277 ? 17.693 -4.773 10.92 1 94.36 277 LEU A CA 1
ATOM 2080 C C . LEU A 1 277 ? 16.686 -5.874 10.607 1 94.36 277 LEU A C 1
ATOM 2082 O O . LEU A 1 277 ? 16.858 -7.018 11.034 1 94.36 277 LEU A O 1
ATOM 2086 N N . ARG A 1 278 ? 15.691 -5.534 9.857 1 92.45 278 ARG A N 1
ATOM 2087 C CA . ARG A 1 278 ? 14.707 -6.532 9.449 1 92.45 278 ARG A CA 1
ATOM 2088 C C . ARG A 1 278 ? 15.347 -7.61 8.582 1 92.45 278 ARG A C 1
ATOM 2090 O O . ARG A 1 278 ? 15.055 -8.797 8.741 1 92.45 278 ARG A O 1
ATOM 2097 N N . TYR A 1 279 ? 16.124 -7.187 7.689 1 93.06 279 TYR A N 1
ATOM 2098 C CA . TYR A 1 279 ? 16.832 -8.116 6.816 1 93.06 279 TYR A CA 1
ATOM 2099 C C . TYR A 1 279 ? 17.691 -9.08 7.626 1 93.06 279 TYR A C 1
ATOM 2101 O O . TYR A 1 279 ? 17.655 -10.292 7.402 1 93.06 279 TYR A O 1
ATOM 2109 N N . TRP A 1 280 ? 18.441 -8.489 8.581 1 93.08 280 TRP A N 1
ATOM 2110 C CA . TRP A 1 280 ? 19.339 -9.264 9.43 1 93.08 280 TRP A CA 1
ATOM 2111 C C . TRP A 1 280 ? 18.56 -10.272 10.269 1 93.08 280 TRP A C 1
ATOM 2113 O O . TRP A 1 280 ? 18.921 -11.45 10.329 1 93.08 280 TRP A O 1
ATOM 2123 N N . LEU A 1 281 ? 17.515 -9.837 10.851 1 91.54 281 LEU A N 1
ATOM 2124 C CA . LEU A 1 281 ? 16.695 -10.722 11.671 1 91.54 281 LEU A CA 1
ATOM 2125 C C . LEU A 1 281 ? 16.065 -11.821 10.823 1 91.54 281 LEU A C 1
ATOM 2127 O O . LEU A 1 281 ? 16.016 -12.981 11.238 1 91.54 281 LEU A O 1
ATOM 2131 N N . GLY A 1 282 ? 15.621 -11.479 9.664 1 88.57 282 GLY A N 1
ATOM 2132 C CA . GLY A 1 282 ? 15.062 -12.456 8.744 1 88.57 282 GLY A CA 1
ATOM 2133 C C . GLY A 1 282 ? 16.066 -13.504 8.304 1 88.57 282 GLY A C 1
ATOM 2134 O O . GLY A 1 282 ? 15.73 -14.685 8.19 1 88.57 282 GLY A O 1
ATOM 2135 N N . ALA A 1 283 ? 17.223 -13.023 8.06 1 87.7 283 ALA A N 1
ATOM 2136 C CA . ALA A 1 283 ? 18.291 -13.925 7.637 1 87.7 283 ALA A CA 1
ATOM 2137 C C . ALA A 1 283 ? 18.613 -14.942 8.727 1 87.7 283 ALA A C 1
ATOM 2139 O O . ALA A 1 283 ? 19.095 -16.04 8.438 1 87.7 283 ALA A O 1
ATOM 2140 N N . GLN A 1 284 ? 18.297 -14.556 9.919 1 87.33 284 GLN A N 1
ATOM 2141 C CA . GLN A 1 284 ? 18.527 -15.453 11.046 1 87.33 284 GLN A CA 1
ATOM 2142 C C . GLN A 1 284 ? 17.316 -16.347 11.293 1 87.33 284 GLN A C 1
ATOM 2144 O O . GLN A 1 284 ? 17.311 -17.151 12.228 1 87.33 284 GLN A O 1
ATOM 2149 N N . GLY A 1 285 ? 16.255 -16.096 10.511 1 83.05 285 GLY A N 1
ATOM 2150 C CA . GLY A 1 285 ? 15.067 -16.929 10.623 1 83.05 285 GLY A CA 1
ATOM 2151 C C . GLY A 1 285 ? 14.161 -16.524 11.769 1 83.05 285 GLY A C 1
ATOM 2152 O O . GLY A 1 285 ? 13.342 -17.321 12.232 1 83.05 285 GLY A O 1
ATOM 2153 N N . LEU A 1 286 ? 14.317 -15.404 12.234 1 85.69 286 LEU A N 1
ATOM 2154 C CA . LEU A 1 286 ? 13.519 -14.949 13.368 1 85.69 286 LEU A CA 1
ATOM 2155 C C . LEU A 1 286 ? 12.251 -14.247 12.893 1 85.69 286 LEU A C 1
ATOM 2157 O O . LEU A 1 286 ? 12.211 -13.712 11.783 1 85.69 286 LEU A O 1
ATOM 2161 N N . ARG A 1 287 ? 11.301 -14.293 13.736 1 84.43 287 ARG A N 1
ATOM 2162 C CA . ARG A 1 287 ? 10.084 -13.533 13.468 1 84.43 287 ARG A CA 1
ATOM 2163 C C . ARG A 1 287 ? 10.353 -12.033 13.525 1 84.43 287 ARG A C 1
ATOM 2165 O O . ARG A 1 287 ? 11.15 -11.57 14.344 1 84.43 287 ARG A O 1
ATOM 2172 N N . MET A 1 288 ? 9.603 -11.348 12.763 1 85.03 288 MET A N 1
ATOM 2173 C CA . MET A 1 288 ? 9.782 -9.9 12.71 1 85.03 288 MET A CA 1
ATOM 2174 C C . MET A 1 288 ? 9.197 -9.234 13.95 1 85.03 288 MET A C 1
ATOM 2176 O O . MET A 1 288 ? 8.092 -9.571 14.379 1 85.03 288 MET A O 1
ATOM 2180 N N . PRO A 1 289 ? 9.961 -8.366 14.558 1 84.74 289 PRO A N 1
ATOM 2181 C CA . PRO A 1 289 ? 9.399 -7.611 15.68 1 84.74 289 PRO A CA 1
ATOM 2182 C C . PRO A 1 289 ? 8.308 -6.634 15.246 1 84.74 289 PRO A C 1
ATOM 2184 O O . PRO A 1 289 ? 8.227 -6.278 14.068 1 84.74 289 PRO A O 1
ATOM 2187 N N . SER A 1 290 ? 7.512 -6.281 16.252 1 82.98 290 SER A N 1
ATOM 2188 C CA . SER A 1 290 ? 6.552 -5.213 15.997 1 82.98 290 SER A CA 1
ATOM 2189 C C . SER A 1 290 ? 7.258 -3.894 15.701 1 82.98 290 SER A C 1
ATOM 2191 O O . SER A 1 290 ? 8.452 -3.749 15.971 1 82.98 290 SER A O 1
ATOM 2193 N N . GLU A 1 291 ? 6.511 -3.01 15.177 1 81.51 291 GLU A N 1
ATOM 2194 C CA . GLU A 1 291 ? 7.059 -1.691 14.879 1 81.51 291 GLU A CA 1
ATOM 2195 C C . GLU A 1 291 ? 7.581 -1.012 16.142 1 81.51 291 GLU A C 1
ATOM 2197 O O . GLU A 1 291 ? 8.641 -0.383 16.123 1 81.51 291 GLU A O 1
ATOM 2202 N N . ALA A 1 292 ? 6.798 -1.066 17.147 1 82.52 292 ALA A N 1
ATOM 2203 C CA . ALA A 1 292 ? 7.182 -0.443 18.411 1 82.52 292 ALA A CA 1
ATOM 2204 C C . ALA A 1 292 ? 8.479 -1.041 18.946 1 82.52 292 ALA A C 1
ATOM 2206 O O . ALA A 1 292 ? 9.362 -0.314 19.407 1 82.52 292 ALA A O 1
ATOM 2207 N N . ARG A 1 293 ? 8.627 -2.328 18.876 1 87.7 293 ARG A N 1
ATOM 2208 C CA . ARG A 1 293 ? 9.819 -3.013 19.364 1 87.7 293 ARG A CA 1
ATOM 2209 C C . ARG A 1 293 ? 11.037 -2.667 18.514 1 87.7 293 ARG A C 1
ATOM 2211 O O . ARG A 1 293 ? 12.14 -2.499 19.038 1 87.7 293 ARG A O 1
ATOM 2218 N N . LEU A 1 294 ? 10.845 -2.587 17.278 1 90.55 294 LEU A N 1
ATOM 2219 C CA . LEU A 1 294 ? 11.938 -2.224 16.382 1 90.55 294 LEU A CA 1
ATOM 2220 C C . LEU A 1 294 ? 12.405 -0.796 16.645 1 90.55 294 LEU A C 1
ATOM 2222 O O . LEU A 1 294 ? 13.607 -0.523 16.651 1 90.55 294 LEU A O 1
ATOM 2226 N N . ARG A 1 295 ? 11.481 0.069 16.796 1 87.86 295 ARG A N 1
ATOM 2227 C CA . ARG A 1 295 ? 11.817 1.459 17.085 1 87.86 295 ARG A CA 1
ATOM 2228 C C . ARG A 1 295 ? 12.592 1.575 18.394 1 87.86 295 ARG A C 1
ATOM 2230 O O . ARG A 1 295 ? 13.527 2.371 18.499 1 87.86 295 ARG A O 1
ATOM 2237 N N . ASP A 1 296 ? 12.15 0.806 19.316 1 89.95 296 ASP A N 1
ATOM 2238 C CA . ASP A 1 296 ? 12.847 0.8 20.599 1 89.95 296 ASP A CA 1
ATOM 2239 C C . ASP A 1 296 ? 14.274 0.277 20.445 1 89.95 296 ASP A C 1
ATOM 2241 O O . ASP A 1 296 ? 15.211 0.839 21.016 1 89.95 296 ASP A O 1
ATOM 2245 N N . LEU A 1 297 ? 14.41 -0.766 19.8 1 91.25 297 LEU A N 1
ATOM 2246 C CA . LEU A 1 297 ? 15.731 -1.32 19.521 1 91.25 297 LEU A CA 1
ATOM 2247 C C . LEU A 1 297 ? 16.619 -0.287 18.836 1 91.25 297 LEU A C 1
ATOM 2249 O O . LEU A 1 297 ? 17.775 -0.1 19.224 1 91.25 297 LEU A O 1
ATOM 2253 N N . MET A 1 298 ? 16.076 0.367 17.895 1 92.84 298 MET A N 1
ATOM 2254 C CA . MET A 1 298 ? 16.827 1.378 17.156 1 92.84 298 MET A CA 1
ATOM 2255 C C . MET A 1 298 ? 17.241 2.525 18.072 1 92.84 298 MET A C 1
ATOM 2257 O O . MET A 1 298 ? 18.368 3.017 17.987 1 92.84 298 MET A O 1
ATOM 2261 N N . ARG A 1 299 ? 16.336 2.964 18.86 1 89.9 299 ARG A N 1
ATOM 2262 C CA . ARG A 1 299 ? 16.644 4.024 19.815 1 89.9 299 ARG A CA 1
ATOM 2263 C C . ARG A 1 299 ? 17.793 3.617 20.732 1 89.9 299 ARG A C 1
ATOM 2265 O O . ARG A 1 299 ? 18.699 4.412 20.99 1 89.9 299 ARG A O 1
ATOM 2272 N N . GLN A 1 300 ? 17.742 2.439 21.227 1 88.14 300 GLN A N 1
ATOM 2273 C CA . GLN A 1 300 ? 18.781 1.936 22.119 1 88.14 300 GLN A CA 1
ATOM 2274 C C . GLN A 1 300 ? 20.124 1.839 21.401 1 88.14 300 GLN A C 1
ATOM 2276 O O . GLN A 1 300 ? 21.158 2.221 21.952 1 88.14 300 GLN A O 1
ATOM 2281 N N . LEU A 1 301 ? 20.097 1.39 20.246 1 90.67 301 LEU A N 1
ATOM 2282 C CA . LEU A 1 301 ? 21.323 1.253 19.466 1 90.67 301 LEU A CA 1
ATOM 2283 C C . LEU A 1 301 ? 21.933 2.618 19.168 1 90.67 301 LEU A C 1
ATOM 2285 O O . LEU A 1 301 ? 23.157 2.768 19.163 1 90.67 301 LEU A O 1
ATOM 2289 N N . ARG A 1 302 ? 21.078 3.59 18.907 1 87.6 302 ARG A N 1
ATOM 2290 C CA . ARG A 1 302 ? 21.543 4.935 18.583 1 87.6 302 ARG A CA 1
ATOM 2291 C C . ARG A 1 302 ? 22.127 5.623 19.812 1 87.6 302 ARG A C 1
ATOM 2293 O O . ARG A 1 302 ? 23.016 6.47 19.692 1 87.6 302 ARG A O 1
ATOM 2300 N N . GLN A 1 303 ? 21.599 5.288 20.908 1 82.04 303 GLN A N 1
ATOM 2301 C CA . GLN A 1 303 ? 22.004 5.943 22.148 1 82.04 303 GLN A CA 1
ATOM 2302 C C . GLN A 1 303 ? 23.22 5.255 22.762 1 82.04 303 GLN A C 1
ATOM 2304 O O . GLN A 1 303 ? 23.832 5.78 23.694 1 82.04 303 GLN A O 1
ATOM 2309 N N . LEU A 1 304 ? 23.414 4.068 22.332 1 77.8 304 LEU A N 1
ATOM 2310 C CA . LEU A 1 304 ? 24.573 3.37 22.878 1 77.8 304 LEU A CA 1
ATOM 2311 C C . LEU A 1 304 ? 25.842 4.196 22.694 1 77.8 304 LEU A C 1
ATOM 2313 O O . LEU A 1 304 ? 26.105 4.701 21.6 1 77.8 304 LEU A O 1
ATOM 2317 N N . HIS A 1 305 ? 26.007 5.384 23.23 1 57.98 305 HIS A N 1
ATOM 2318 C CA . HIS A 1 305 ? 27.205 6.216 23.231 1 57.98 305 HIS A CA 1
ATOM 2319 C C . HIS A 1 305 ? 28.469 5.362 23.227 1 57.98 305 HIS A C 1
ATOM 2321 O O . HIS A 1 305 ? 28.445 4.208 23.659 1 57.98 305 HIS A O 1
ATOM 2327 N N . ALA A 1 306 ? 29.512 5.838 22.299 1 47.36 306 ALA A N 1
ATOM 2328 C CA . ALA A 1 306 ? 30.912 5.442 22.424 1 47.36 306 ALA A CA 1
ATOM 2329 C C . ALA A 1 306 ? 31.318 5.317 23.889 1 47.36 306 ALA A C 1
ATOM 2331 O O . ALA A 1 306 ? 32.459 4.964 24.196 1 47.36 306 ALA A O 1
ATOM 2332 N N . LEU A 1 307 ? 30.763 6.2 24.67 1 42.3 307 LEU A N 1
ATOM 2333 C CA . LEU A 1 307 ? 31.445 6.561 25.908 1 42.3 307 LEU A CA 1
ATOM 2334 C C . LEU A 1 307 ? 31.554 5.358 26.839 1 42.3 307 LEU A C 1
ATOM 2336 O O . LEU A 1 307 ? 30.677 4.491 26.846 1 42.3 307 LEU A O 1
ATOM 2340 N N . GLY A 1 308 ? 32.44 4.801 27.156 1 43.34 308 GLY A N 1
ATOM 2341 C CA . GLY A 1 308 ? 33.184 3.861 27.979 1 43.34 308 GLY A CA 1
ATOM 2342 C C . GLY A 1 308 ? 32.299 2.83 28.655 1 43.34 308 GLY A C 1
ATOM 2343 O O . GLY A 1 308 ? 32.784 1.794 29.115 1 43.34 308 GLY A O 1
ATOM 2344 N N . HIS A 1 309 ? 31.294 3.341 29.426 1 41.35 309 HIS A N 1
ATOM 2345 C CA . HIS A 1 309 ? 30.691 2.244 30.175 1 41.35 309 HIS A CA 1
ATOM 2346 C C . HIS A 1 309 ? 29.764 1.417 29.29 1 41.35 309 HIS A C 1
ATOM 2348 O O . HIS A 1 309 ? 28.788 1.94 28.748 1 41.35 309 HIS A O 1
ATOM 2354 N N . ASP A 1 310 ? 30.175 0.667 28.342 1 47.53 310 ASP A N 1
ATOM 2355 C CA . ASP A 1 310 ? 29.638 -0.356 27.45 1 47.53 310 ASP A CA 1
ATOM 2356 C C . ASP A 1 310 ? 28.287 -0.865 27.949 1 47.53 310 ASP A C 1
ATOM 2358 O O . ASP A 1 310 ? 28.229 -1.766 28.788 1 47.53 310 ASP A O 1
ATOM 2362 N N . ARG A 1 311 ? 27.384 -0.081 28.21 1 54.43 311 ARG A N 1
ATOM 2363 C CA . ARG A 1 311 ? 26.121 -0.687 28.619 1 54.43 311 ARG A CA 1
ATOM 2364 C C . ARG A 1 311 ? 25.637 -1.696 27.584 1 54.43 311 ARG A C 1
ATOM 2366 O O . ARG A 1 311 ? 25.662 -1.421 26.382 1 54.43 311 ARG A O 1
ATOM 2373 N N . GLN A 1 312 ? 25.863 -2.974 27.908 1 64.04 312 GLN A N 1
ATOM 2374 C CA . GLN A 1 312 ? 25.479 -4.198 27.213 1 64.04 312 GLN A CA 1
ATOM 2375 C C . GLN A 1 312 ? 24.013 -4.155 26.792 1 64.04 312 GLN A C 1
ATOM 2377 O O . GLN A 1 312 ? 23.134 -3.88 27.612 1 64.04 312 GLN A O 1
ATOM 2382 N N . LEU A 1 313 ? 23.763 -3.611 25.599 1 76.97 313 LEU A N 1
ATOM 2383 C CA . LEU A 1 313 ? 22.409 -3.749 25.074 1 76.97 313 LEU A CA 1
ATOM 2384 C C . LEU A 1 313 ? 21.961 -5.206 25.103 1 76.97 313 LEU A C 1
ATOM 2386 O O . LEU A 1 313 ? 22.712 -6.099 24.705 1 76.97 313 LEU A O 1
ATOM 2390 N N . ARG A 1 314 ? 20.949 -5.387 25.86 1 79.88 314 ARG A N 1
ATOM 2391 C CA . ARG A 1 314 ? 20.303 -6.696 25.842 1 79.88 314 ARG A CA 1
ATOM 2392 C C . ARG A 1 314 ? 18.813 -6.567 25.545 1 79.88 314 ARG A C 1
ATOM 2394 O O . ARG A 1 314 ? 18.056 -6.033 26.359 1 79.88 314 ARG A O 1
ATOM 2401 N N . VAL A 1 315 ? 18.537 -6.903 24.357 1 84.93 315 VAL A N 1
ATOM 2402 C CA . VAL A 1 315 ? 17.127 -6.866 23.982 1 84.93 315 VAL A CA 1
ATOM 2403 C C . VAL A 1 315 ? 16.651 -8.271 23.618 1 84.93 315 VAL A C 1
ATOM 2405 O O . VAL A 1 315 ? 17.171 -8.886 22.685 1 84.93 315 VAL A O 1
ATOM 2408 N N . ALA A 1 316 ? 15.713 -8.741 24.328 1 84.26 316 ALA A N 1
ATOM 2409 C CA . ALA A 1 316 ? 15.178 -10.079 24.089 1 84.26 316 ALA A CA 1
ATOM 2410 C C . ALA A 1 316 ? 14.277 -10.098 22.857 1 84.26 316 ALA A C 1
ATOM 2412 O O . ALA A 1 316 ? 13.504 -9.165 22.632 1 84.26 316 ALA A O 1
ATOM 2413 N N . HIS A 1 317 ? 14.489 -11.106 22.047 1 84.29 317 HIS A N 1
ATOM 2414 C CA . HIS A 1 317 ? 13.647 -11.309 20.874 1 84.29 317 HIS A CA 1
ATOM 2415 C C . HIS A 1 317 ? 13.589 -12.783 20.486 1 84.29 317 HIS A C 1
ATOM 2417 O O . HIS A 1 317 ? 14.603 -13.368 20.098 1 84.29 317 HIS A O 1
ATOM 2423 N N . GLU A 1 318 ? 12.382 -13.341 20.425 1 79.39 318 GLU A N 1
ATOM 2424 C CA . GLU A 1 318 ? 12.112 -14.699 19.961 1 79.39 318 GLU A CA 1
ATOM 2425 C C . GLU A 1 318 ? 13.113 -15.691 20.547 1 79.39 318 GLU A C 1
ATOM 2427 O O . GLU A 1 318 ? 13.76 -16.437 19.809 1 79.39 318 GLU A O 1
ATOM 2432 N N . GLY A 1 319 ? 13.351 -15.639 21.873 1 79.89 319 GLY A N 1
ATOM 2433 C CA . GLY A 1 319 ? 14.24 -16.589 22.523 1 79.89 319 GLY A CA 1
ATOM 2434 C C . GLY A 1 319 ? 15.706 -16.231 22.376 1 79.89 319 GLY A C 1
ATOM 2435 O O . GLY A 1 319 ? 16.582 -17.01 22.755 1 79.89 319 GLY A O 1
ATOM 2436 N N . HIS A 1 320 ? 15.971 -15.158 21.719 1 88.95 320 HIS A N 1
ATOM 2437 C CA . HIS A 1 320 ? 17.325 -14.641 21.556 1 88.95 320 HIS A CA 1
ATOM 2438 C C . HIS A 1 320 ? 17.478 -13.277 22.22 1 88.95 320 HIS A C 1
ATOM 2440 O O . HIS A 1 320 ? 16.493 -12.69 22.675 1 88.95 320 HIS A O 1
ATOM 2446 N N . GLU A 1 321 ? 18.732 -12.98 22.345 1 89.63 321 GLU A N 1
ATOM 2447 C CA . GLU A 1 321 ? 19.055 -11.639 22.823 1 89.63 321 GLU A CA 1
ATOM 2448 C C . GLU A 1 321 ? 19.954 -10.902 21.834 1 89.63 321 GLU A C 1
ATOM 2450 O O . GLU A 1 321 ? 20.945 -11.457 21.356 1 89.63 321 GLU A O 1
ATOM 2455 N N . ILE A 1 322 ? 19.511 -9.718 21.541 1 90.64 322 ILE A N 1
ATOM 2456 C CA . ILE A 1 322 ? 20.368 -8.831 20.762 1 90.64 322 ILE A CA 1
ATOM 2457 C C . ILE A 1 322 ? 21.335 -8.101 21.691 1 90.64 322 ILE A C 1
ATOM 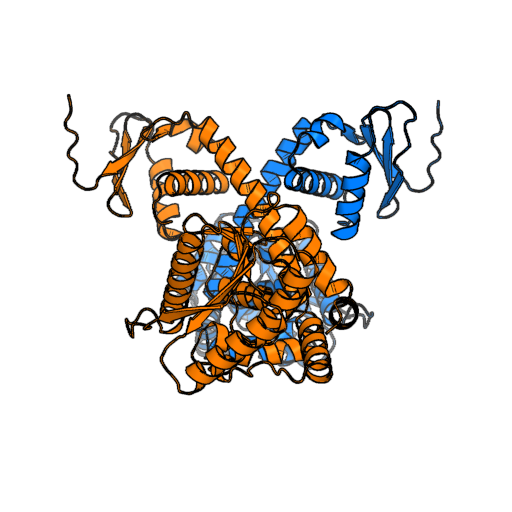2459 O O . ILE A 1 322 ? 20.913 -7.443 22.645 1 90.64 322 ILE A O 1
ATOM 2463 N N . ARG A 1 323 ? 22.551 -8.225 21.383 1 89.37 323 ARG A N 1
ATOM 2464 C CA . ARG A 1 323 ? 23.576 -7.632 22.237 1 89.37 323 ARG A CA 1
ATOM 2465 C C . ARG A 1 323 ? 24.509 -6.735 21.43 1 89.37 323 ARG A C 1
ATOM 2467 O O . ARG A 1 323 ? 24.562 -6.83 20.202 1 89.37 323 ARG A O 1
ATOM 2474 N N . CYS A 1 324 ? 25.013 -5.882 22.129 1 89.26 324 CYS A N 1
ATOM 2475 C CA . CYS A 1 324 ? 26.036 -5.019 21.549 1 89.26 324 CYS A CA 1
ATOM 2476 C C . CYS A 1 324 ? 27.269 -4.957 22.442 1 89.26 324 CYS A C 1
ATOM 2478 O O . CYS A 1 324 ? 27.169 -4.619 23.623 1 89.26 324 CYS A O 1
ATOM 2480 N N . HIS A 1 325 ? 28.407 -5.378 21.86 1 83.1 325 HIS A N 1
ATOM 2481 C CA . HIS A 1 325 ? 29.689 -5.327 22.552 1 83.1 325 HIS A CA 1
ATOM 2482 C C . HIS A 1 325 ? 30.796 -4.834 21.626 1 83.1 325 HIS A C 1
ATOM 2484 O O . HIS A 1 325 ? 30.962 -5.352 20.52 1 83.1 325 HIS A O 1
ATOM 2490 N N . ARG A 1 326 ? 31.485 -3.87 22.098 1 82.51 326 ARG A N 1
ATOM 2491 C CA . ARG A 1 326 ? 32.611 -3.305 21.361 1 82.51 326 ARG A CA 1
ATOM 2492 C C . ARG A 1 326 ? 32.191 -2.889 19.955 1 82.51 326 ARG A C 1
ATOM 2494 O O . ARG A 1 326 ? 32.867 -3.216 18.977 1 82.51 326 ARG A O 1
ATOM 2501 N N . GLY A 1 327 ? 31.068 -2.404 19.851 1 86.74 327 GLY A N 1
ATOM 2502 C CA . GLY A 1 327 ? 30.619 -1.812 18.601 1 86.74 327 GLY A CA 1
ATOM 2503 C C . GLY A 1 327 ? 30.02 -2.824 17.643 1 86.74 327 GLY A C 1
ATOM 2504 O O . GLY A 1 327 ? 29.754 -2.506 16.482 1 86.74 327 GLY A O 1
ATOM 2505 N N . ARG A 1 328 ? 29.883 -4.009 18.197 1 90.89 328 ARG A N 1
ATOM 2506 C CA . ARG A 1 328 ? 29.288 -5.033 17.345 1 90.89 328 ARG A CA 1
ATOM 2507 C C . ARG A 1 328 ? 27.939 -5.486 17.893 1 90.89 328 ARG A C 1
ATOM 2509 O O . ARG A 1 328 ? 27.782 -5.662 19.103 1 90.89 328 ARG A O 1
ATOM 2516 N N . VAL A 1 329 ? 27.036 -5.659 17.037 1 92.68 329 VAL A N 1
ATOM 2517 C CA . VAL A 1 329 ? 25.693 -6.106 17.389 1 92.68 329 VAL A CA 1
ATOM 2518 C C . VAL A 1 329 ? 25.507 -7.564 16.973 1 92.68 329 VAL A C 1
ATOM 2520 O O . VAL A 1 329 ? 25.791 -7.93 15.83 1 92.68 329 VAL A O 1
ATOM 2523 N N . TRP A 1 330 ? 25.087 -8.401 17.856 1 90.94 330 TRP A N 1
ATOM 2524 C CA . TRP A 1 330 ? 24.954 -9.816 17.526 1 90.94 330 TRP A CA 1
ATOM 2525 C C . TRP A 1 330 ? 23.798 -10.448 18.293 1 90.94 330 TRP A C 1
ATOM 2527 O O . TRP A 1 330 ? 23.218 -9.821 19.183 1 90.94 330 TRP A O 1
ATOM 2537 N N . LEU A 1 331 ? 23.435 -11.644 17.816 1 89.75 331 LEU A N 1
ATOM 2538 C CA . LEU A 1 331 ? 22.368 -12.416 18.442 1 89.75 331 LEU A CA 1
ATOM 2539 C C . LEU A 1 331 ? 22.941 -13.513 19.333 1 89.75 331 LEU A C 1
ATOM 2541 O O . LEU A 1 331 ? 23.867 -14.223 18.932 1 89.75 331 LEU A O 1
ATOM 2545 N N . ALA A 1 332 ? 22.469 -13.569 20.604 1 86.7 332 ALA A N 1
ATOM 2546 C CA . ALA A 1 332 ? 22.833 -14.645 21.522 1 86.7 332 ALA A CA 1
ATOM 2547 C C . ALA A 1 332 ? 21.594 -15.387 22.016 1 86.7 332 ALA A C 1
ATOM 2549 O O . ALA A 1 332 ? 20.518 -14.797 22.143 1 86.7 332 ALA A O 1
ATOM 2550 N N . PRO A 1 333 ? 21.748 -16.768 22.067 1 83.04 333 PRO A N 1
ATOM 2551 C CA . PRO A 1 333 ? 20.621 -17.47 22.685 1 83.04 333 PRO A CA 1
ATOM 2552 C C . PRO A 1 333 ? 20.248 -16.899 24.051 1 83.04 333 PRO A C 1
ATOM 2554 O O . PRO A 1 333 ? 21.121 -16.439 24.791 1 83.04 333 PRO A O 1
ATOM 2557 N N . ALA A 1 334 ? 18.938 -16.976 24.232 1 76.8 334 ALA A N 1
ATOM 2558 C CA . ALA A 1 334 ? 18.462 -16.463 25.514 1 76.8 334 ALA A CA 1
ATOM 2559 C C . ALA A 1 334 ? 19.068 -17.244 26.677 1 76.8 334 ALA A C 1
ATOM 2561 O O . ALA A 1 334 ? 19.129 -18.475 26.641 1 76.8 334 ALA A O 1
ATOM 2562 N N . GLY A 1 335 ? 19.604 -16.663 27.72 1 68.08 335 GLY A N 1
ATOM 2563 C CA . GLY A 1 335 ? 20.17 -17.321 28.886 1 68.08 335 GLY A CA 1
ATOM 2564 C C . GLY A 1 335 ? 21.645 -17.642 28.733 1 68.08 335 GLY A C 1
ATOM 2565 O O . GLY A 1 335 ? 22.295 -18.072 29.688 1 68.08 335 GLY A O 1
ATOM 2566 N N . ALA A 1 336 ? 22.145 -17.733 27.595 1 59.95 336 ALA A N 1
ATOM 2567 C CA . ALA A 1 336 ? 23.551 -18.101 27.446 1 59.95 336 ALA A CA 1
ATOM 2568 C C . ALA A 1 336 ? 24.463 -17.049 28.071 1 59.95 336 ALA A C 1
ATOM 2570 O O . ALA A 1 336 ? 24.306 -15.853 27.815 1 59.95 336 ALA A O 1
ATOM 2571 N N . ARG A 1 337 ? 24.961 -17.361 29.364 1 50.12 337 ARG A N 1
ATOM 2572 C CA . ARG A 1 337 ? 25.986 -16.562 30.027 1 50.12 337 ARG A CA 1
ATOM 2573 C C . ARG A 1 337 ? 27.235 -16.446 29.161 1 50.12 337 ARG A C 1
ATOM 2575 O O . ARG A 1 337 ? 27.545 -17.351 28.384 1 50.12 337 ARG A O 1
ATOM 2582 N N . LYS A 1 338 ? 27.832 -15.274 28.971 1 47.34 338 LYS A N 1
ATOM 2583 C CA . LYS A 1 338 ? 29.152 -15.1 28.372 1 47.34 338 LYS A CA 1
ATOM 2584 C C . LYS A 1 338 ? 30.154 -16.093 28.953 1 47.34 338 LYS A C 1
ATOM 2586 O O . LYS A 1 338 ? 30.396 -16.104 30.162 1 47.34 338 LYS A O 1
ATOM 2591 N N . THR A 1 339 ? 30.185 -17.298 28.583 1 35.99 339 THR A N 1
ATOM 2592 C CA . THR A 1 339 ? 31.426 -17.891 29.071 1 35.99 339 THR A CA 1
ATOM 2593 C C . THR A 1 339 ? 32.635 -17.124 28.546 1 35.99 339 THR A C 1
ATOM 2595 O O . THR A 1 339 ? 32.816 -16.994 27.333 1 35.99 339 THR A O 1
ATOM 2598 N N . GLY A 1 340 ? 32.841 -15.944 29.08 1 34.5 340 GLY A N 1
ATOM 2599 C CA . GLY A 1 340 ? 34.186 -15.427 28.879 1 34.5 340 GLY A CA 1
ATOM 2600 C C . GLY A 1 340 ? 35.254 -16.501 28.948 1 34.5 340 GLY A C 1
ATOM 2601 O O . GLY A 1 340 ? 35.328 -17.248 29.926 1 34.5 340 GLY A O 1
ATOM 2602 N N . ALA A 1 341 ? 35.892 -16.964 27.842 1 21.47 341 ALA A N 1
ATOM 2603 C CA . ALA A 1 341 ? 37.319 -17.273 27.886 1 21.47 341 ALA A CA 1
ATOM 2604 C C . ALA A 1 341 ? 38.144 -16.017 28.153 1 21.47 341 ALA A C 1
ATOM 2606 O O . ALA A 1 341 ? 37.846 -14.946 27.621 1 21.47 341 ALA A O 1
ATOM 2607 N N . MET B 1 1 ? -12.399 33.453 29.457 1 61.06 1 MET B N 1
ATOM 2608 C CA . MET B 1 1 ? -12.397 32.053 29.872 1 61.06 1 MET B CA 1
ATOM 2609 C C . MET B 1 1 ? -10.972 31.528 30.011 1 61.06 1 MET B C 1
ATOM 2611 O O . MET B 1 1 ? -10.07 31.972 29.298 1 61.06 1 MET B O 1
ATOM 2615 N N . SER B 1 2 ? -10.692 30.69 31.052 1 78.64 2 SER B N 1
ATOM 2616 C CA . SER B 1 2 ? -9.36 30.436 31.593 1 78.64 2 SER B CA 1
ATOM 2617 C C . SER B 1 2 ? -8.602 29.423 30.743 1 78.64 2 SER B C 1
ATOM 2619 O O . SER B 1 2 ? -9.168 28.414 30.318 1 78.64 2 SER B O 1
ATOM 2621 N N . PRO B 1 3 ? -7.481 29.833 30.238 1 84.41 3 PRO B N 1
ATOM 2622 C CA . PRO B 1 3 ? -6.572 28.92 29.54 1 84.41 3 PRO B CA 1
ATOM 2623 C C . PRO B 1 3 ? -6.484 27.55 30.208 1 84.41 3 PRO B C 1
ATOM 2625 O O . PRO B 1 3 ? -6.367 26.531 29.522 1 84.41 3 PRO B O 1
ATOM 2628 N N . ASP B 1 4 ? -6.742 27.551 31.42 1 87.79 4 ASP B N 1
ATOM 2629 C CA . ASP B 1 4 ? -6.644 26.297 32.161 1 87.79 4 ASP B CA 1
ATOM 2630 C C . ASP B 1 4 ? -7.82 25.377 31.842 1 87.79 4 ASP B C 1
ATOM 2632 O O . ASP B 1 4 ? -7.65 24.162 31.726 1 87.79 4 ASP B O 1
ATOM 2636 N N . LEU B 1 5 ? -8.984 25.96 31.739 1 89.81 5 LEU B N 1
ATOM 2637 C CA . LEU B 1 5 ? -10.173 25.172 31.431 1 89.81 5 LEU B CA 1
ATOM 2638 C C . LEU B 1 5 ? -10.102 24.611 30.015 1 89.81 5 LEU B C 1
ATOM 2640 O O . LEU B 1 5 ? -10.474 23.459 29.779 1 89.81 5 LEU B O 1
ATOM 2644 N N . TYR B 1 6 ? -9.596 25.471 29.138 1 92.44 6 TYR B N 1
ATOM 2645 C CA . TYR B 1 6 ? -9.436 24.995 27.769 1 92.44 6 TYR B CA 1
ATOM 2646 C C . TYR B 1 6 ? -8.456 23.83 27.707 1 92.44 6 TYR B C 1
ATOM 2648 O O . TYR B 1 6 ? -8.673 22.866 26.97 1 92.44 6 TYR B O 1
ATOM 2656 N N . ALA B 1 7 ? -7.416 23.859 28.493 1 94.1 7 ALA B N 1
ATOM 2657 C CA . ALA B 1 7 ? -6.417 22.795 28.551 1 94.1 7 ALA B CA 1
ATOM 2658 C C . ALA B 1 7 ? -7.029 21.496 29.068 1 94.1 7 ALA B C 1
ATOM 2660 O O . ALA B 1 7 ? -6.693 20.41 28.59 1 94.1 7 ALA B O 1
ATOM 2661 N N . GLN B 1 8 ? -7.905 21.646 30.012 1 93.32 8 GLN B N 1
ATOM 2662 C CA . GLN B 1 8 ? -8.578 20.48 30.574 1 93.32 8 GLN B CA 1
ATOM 2663 C C . GLN B 1 8 ? -9.515 19.841 29.553 1 93.32 8 GLN B C 1
ATOM 2665 O O . GLN B 1 8 ? -9.615 18.615 29.477 1 93.32 8 GLN B O 1
ATOM 2670 N N . VAL B 1 9 ? -10.138 20.682 28.844 1 93.46 9 VAL B N 1
ATOM 2671 C CA . VAL B 1 9 ? -11.088 20.235 27.832 1 93.46 9 VAL B CA 1
ATOM 2672 C C . VAL B 1 9 ? -10.351 19.479 26.729 1 93.46 9 VAL B C 1
ATOM 2674 O O . VAL B 1 9 ? -10.814 18.432 26.27 1 93.46 9 VAL B O 1
ATOM 2677 N N . LEU B 1 10 ? -9.277 19.922 26.267 1 95.59 10 LEU B N 1
ATOM 2678 C CA . LEU B 1 10 ? -8.539 19.329 25.157 1 95.59 10 LEU B CA 1
ATOM 2679 C C . LEU B 1 10 ? -7.725 18.128 25.626 1 95.59 10 LEU B C 1
ATOM 2681 O O . LEU B 1 10 ? -7.676 17.101 24.945 1 95.59 10 LEU B O 1
ATOM 2685 N N . GLY B 1 11 ? -7.106 18.203 26.833 1 95.14 11 GLY B N 1
ATOM 2686 C CA . GLY B 1 11 ? -6.298 17.131 27.391 1 95.14 11 GLY B CA 1
ATOM 2687 C C . GLY B 1 11 ? -4.95 16.983 26.711 1 95.14 11 GLY B C 1
ATOM 2688 O O . GLY B 1 11 ? -4.706 17.591 25.666 1 95.14 11 GLY B O 1
ATOM 2689 N N . PRO B 1 12 ? -4.114 16.149 27.219 1 95.27 12 PRO B N 1
ATOM 2690 C CA . PRO B 1 12 ? -2.753 15.978 26.704 1 95.27 12 PRO B CA 1
ATOM 2691 C C . PRO B 1 12 ? -2.722 15.319 25.327 1 95.27 12 PRO B C 1
ATOM 2693 O O . PRO B 1 12 ? -1.818 15.585 24.531 1 95.27 12 PRO B O 1
ATOM 2696 N N . ALA B 1 13 ? -3.731 14.56 25.032 1 94.65 13 ALA B N 1
ATOM 2697 C CA . ALA B 1 13 ? -3.763 13.828 23.769 1 94.65 13 ALA B CA 1
ATOM 2698 C C . ALA B 1 13 ? -3.881 14.784 22.585 1 94.65 13 ALA B C 1
ATOM 2700 O O . ALA B 1 13 ? -3.286 14.551 21.53 1 94.65 13 ALA B O 1
ATOM 2701 N N . LEU B 1 14 ? -4.665 15.822 22.788 1 97.61 14 LEU B N 1
ATOM 2702 C CA . LEU B 1 14 ? -4.851 16.791 21.713 1 97.61 14 LEU B CA 1
ATOM 2703 C C . LEU B 1 14 ? -3.753 17.849 21.738 1 97.61 14 LEU B C 1
ATOM 2705 O O . LEU B 1 14 ? -3.311 18.316 20.687 1 97.61 14 LEU B O 1
ATOM 2709 N N . LEU B 1 15 ? -3.248 18.182 22.918 1 98.08 15 LEU B N 1
ATOM 2710 C CA . LEU B 1 15 ? -2.294 19.277 23.055 1 98.08 15 LEU B CA 1
ATOM 2711 C C . LEU B 1 15 ? -0.883 18.815 22.707 1 98.08 15 LEU B C 1
ATOM 2713 O O . LEU B 1 15 ? -0.094 19.582 22.149 1 98.08 15 LEU B O 1
ATOM 2717 N N . GLY B 1 16 ? -0.587 17.597 23.011 1 97.37 16 GLY B N 1
ATOM 2718 C CA . GLY B 1 16 ? 0.754 17.073 22.809 1 97.37 16 GLY B CA 1
ATOM 2719 C C . GLY B 1 16 ? 1.246 17.225 21.382 1 97.37 16 GLY B C 1
ATOM 2720 O O . GLY B 1 16 ? 2.266 17.872 21.136 1 97.37 16 GLY B O 1
ATOM 2721 N N . PRO B 1 17 ? 0.511 16.675 20.486 1 97.34 17 PRO B N 1
ATOM 2722 C CA . PRO B 1 17 ? 0.944 16.747 19.088 1 97.34 17 PRO B CA 1
ATOM 2723 C C . PRO B 1 17 ? 1.049 18.182 18.577 1 97.34 17 PRO B C 1
ATOM 2725 O O . PRO B 1 17 ? 1.941 18.495 17.784 1 97.34 17 PRO B O 1
ATOM 2728 N N . VAL B 1 18 ? 0.155 19.056 18.994 1 97.98 18 VAL B N 1
ATOM 2729 C CA . VAL B 1 18 ? 0.202 20.452 18.572 1 97.98 18 VAL B CA 1
ATOM 2730 C C . VAL B 1 18 ? 1.438 21.129 19.16 1 97.98 18 VAL B C 1
ATOM 2732 O O . VAL B 1 18 ? 2.131 21.879 18.467 1 97.98 18 VAL B O 1
ATOM 2735 N N . ARG B 1 19 ? 1.709 20.85 20.385 1 97.35 19 ARG B N 1
ATOM 2736 C CA . ARG B 1 19 ? 2.902 21.383 21.036 1 97.35 19 ARG B CA 1
ATOM 2737 C C . ARG B 1 19 ? 4.164 20.977 20.282 1 97.35 19 ARG B C 1
ATOM 2739 O O . ARG B 1 19 ? 5.04 21.808 20.036 1 97.35 19 ARG B O 1
ATOM 2746 N N . ALA B 1 20 ? 4.213 19.738 19.967 1 96.23 20 ALA B N 1
ATOM 2747 C CA . ALA B 1 20 ? 5.381 19.214 19.265 1 96.23 20 ALA B CA 1
ATOM 2748 C C . ALA B 1 20 ? 5.545 19.878 17.901 1 96.23 20 ALA B C 1
ATOM 2750 O O . ALA B 1 20 ? 6.663 20.194 17.488 1 96.23 20 ALA B O 1
ATOM 2751 N N . THR B 1 21 ? 4.48 20.066 17.213 1 96.74 21 THR B N 1
ATOM 2752 C CA . THR B 1 21 ? 4.505 20.68 15.89 1 96.74 21 THR B CA 1
ATOM 2753 C C . THR B 1 21 ? 4.96 22.134 15.977 1 96.74 21 THR B C 1
ATOM 2755 O O . THR B 1 21 ? 5.836 22.563 15.223 1 96.74 21 THR B O 1
ATOM 2758 N N . LEU B 1 22 ? 4.458 22.892 16.916 1 96.05 22 LEU B N 1
ATOM 2759 C CA . LEU B 1 22 ? 4.79 24.304 17.076 1 96.05 22 LEU B CA 1
ATOM 2760 C C . LEU B 1 22 ? 6.24 24.474 17.52 1 96.05 22 LEU B C 1
ATOM 2762 O O . LEU B 1 22 ? 6.898 25.446 17.144 1 96.05 22 LEU B O 1
ATOM 2766 N N . ALA B 1 23 ? 6.667 23.478 18.249 1 94.55 23 ALA B N 1
ATOM 2767 C CA . ALA B 1 23 ? 8.027 23.548 18.779 1 94.55 23 ALA B CA 1
ATOM 2768 C C . ALA B 1 23 ? 9.058 23.425 17.661 1 94.55 23 ALA B C 1
ATOM 2770 O O . ALA B 1 23 ? 10.193 23.886 17.802 1 94.55 23 ALA B O 1
ATOM 2771 N N . ARG B 1 24 ? 8.664 22.876 16.588 1 93.3 24 ARG B N 1
ATOM 2772 C CA . ARG B 1 24 ? 9.581 22.648 15.476 1 93.3 24 ARG B CA 1
ATOM 2773 C C . ARG B 1 24 ? 9.643 23.866 14.559 1 93.3 24 ARG B C 1
ATOM 2775 O O . ARG B 1 24 ? 10.494 23.937 13.67 1 93.3 24 ARG B O 1
ATOM 2782 N N . LEU B 1 25 ? 8.79 24.8 14.787 1 94.55 25 LEU B N 1
ATOM 2783 C CA . LEU B 1 25 ? 8.721 25.982 13.935 1 94.55 25 LEU B CA 1
ATOM 2784 C C . LEU B 1 25 ? 9.55 27.121 14.519 1 94.55 25 LEU B C 1
ATOM 2786 O O . LEU B 1 25 ? 9.755 27.187 15.733 1 94.55 25 LEU B O 1
ATOM 2790 N N . PRO B 1 26 ? 10.13 27.987 13.618 1 91 26 PRO B N 1
ATOM 2791 C CA . PRO B 1 26 ? 10.842 29.158 14.135 1 91 26 PRO B CA 1
ATOM 2792 C C . PRO B 1 26 ? 10.001 29.975 15.114 1 91 26 PRO B C 1
ATOM 2794 O O . PRO B 1 26 ? 8.803 30.167 14.893 1 91 26 PRO B O 1
ATOM 2797 N N . SER B 1 27 ? 10.842 30.486 16.01 1 84.7 27 SER B N 1
ATOM 2798 C CA . SER B 1 27 ? 10.173 31.235 17.068 1 84.7 27 SER B CA 1
ATOM 2799 C C . SER B 1 27 ? 9.536 32.51 16.526 1 84.7 27 SER B C 1
ATOM 2801 O O . SER B 1 27 ? 10.097 33.164 15.644 1 84.7 27 SER B O 1
ATOM 2803 N N . GLN B 1 28 ? 8.298 32.801 16.686 1 84.89 28 GLN B N 1
ATOM 2804 C CA . GLN B 1 28 ? 7.557 34.033 16.434 1 84.89 28 GLN B CA 1
ATOM 2805 C C . GLN B 1 28 ? 7.06 34.09 14.992 1 84.89 28 GLN B C 1
ATOM 2807 O O . GLN B 1 28 ? 6.477 35.091 14.57 1 84.89 28 GLN B O 1
ATOM 2812 N N . ALA B 1 29 ? 7.501 33.051 14.21 1 90.5 29 ALA B N 1
ATOM 2813 C CA . ALA B 1 29 ? 6.955 33.022 12.856 1 90.5 29 ALA B CA 1
ATOM 2814 C C . ALA B 1 29 ? 5.431 32.941 12.88 1 90.5 29 ALA B C 1
ATOM 2816 O O . ALA B 1 29 ? 4.855 32.209 13.688 1 90.5 29 ALA B O 1
ATOM 2817 N N . PRO B 1 30 ? 4.888 33.794 12.086 1 95.43 30 PRO B N 1
ATOM 2818 C CA . PRO B 1 30 ? 3.429 33.693 12.01 1 95.43 30 PRO B CA 1
ATOM 2819 C C . PRO B 1 30 ? 2.956 32.321 11.534 1 95.43 30 PRO B C 1
ATOM 2821 O O . PRO B 1 30 ? 3.581 31.719 10.657 1 95.43 30 PRO B O 1
ATOM 2824 N N . VAL B 1 31 ? 1.963 31.888 12.155 1 97.06 31 VAL B N 1
ATOM 2825 C CA . VAL B 1 31 ? 1.379 30.597 11.807 1 97.06 31 VAL B CA 1
ATOM 2826 C C . VAL B 1 31 ? -0.105 30.77 11.491 1 97.06 31 VAL B C 1
ATOM 2828 O O . VAL B 1 31 ? -0.826 31.455 12.221 1 97.06 31 VAL B O 1
ATOM 2831 N N . ALA B 1 32 ? -0.507 30.248 10.369 1 97.83 32 ALA B N 1
ATOM 2832 C CA . ALA B 1 32 ? -1.92 30.273 10.001 1 97.83 32 ALA B CA 1
ATOM 2833 C C . ALA B 1 32 ? -2.596 28.945 10.328 1 97.83 32 ALA B C 1
ATOM 2835 O O . ALA B 1 32 ? -1.928 27.915 10.451 1 97.83 32 ALA B O 1
ATOM 2836 N N . LEU B 1 33 ? -3.888 29.014 10.526 1 97.37 33 LEU B N 1
ATOM 2837 C CA . LEU B 1 33 ? -4.715 27.832 10.742 1 97.37 33 LEU B CA 1
ATOM 2838 C C . LEU B 1 33 ? -5.93 27.844 9.819 1 97.37 33 LEU B C 1
ATOM 2840 O O . LEU B 1 33 ? -6.585 28.876 9.661 1 97.37 33 LEU B O 1
ATOM 2844 N N . ALA B 1 34 ? -6.136 26.746 9.182 1 96.86 34 ALA B N 1
ATOM 2845 C CA . ALA B 1 34 ? -7.375 26.627 8.418 1 96.86 34 ALA B CA 1
ATOM 2846 C C . ALA B 1 34 ? -8.565 26.369 9.338 1 96.86 34 ALA B C 1
ATOM 2848 O O . ALA B 1 34 ? -8.586 25.378 10.072 1 96.86 34 ALA B O 1
ATOM 2849 N N . LEU B 1 35 ? -9.498 27.244 9.269 1 96.32 35 LEU B N 1
ATOM 2850 C CA . LEU B 1 35 ? -10.651 27.172 10.16 1 96.32 35 LEU B CA 1
ATOM 2851 C C . LEU B 1 35 ? -11.944 27.029 9.364 1 96.32 35 LEU B C 1
ATOM 2853 O O . LEU B 1 35 ? -12.413 27.994 8.755 1 96.32 35 LEU B O 1
ATOM 2857 N N . SER B 1 36 ? -12.567 25.854 9.423 1 91.92 36 SER B N 1
ATOM 2858 C CA . SER B 1 36 ? -13.84 25.62 8.749 1 91.92 36 SER B CA 1
ATOM 2859 C C . SER B 1 36 ? -15.016 25.869 9.687 1 91.92 36 SER B C 1
ATOM 2861 O O . SER B 1 36 ? -16.174 25.825 9.265 1 91.92 36 SER B O 1
ATOM 2863 N N . ALA B 1 37 ? -14.768 26.024 10.973 1 90.86 37 ALA B N 1
ATOM 2864 C CA . ALA B 1 37 ? -15.76 26.199 12.031 1 90.86 37 ALA B CA 1
ATOM 2865 C C . ALA B 1 37 ? -16.382 24.863 12.426 1 90.86 37 ALA B C 1
ATOM 2867 O O . ALA B 1 37 ? -17.344 24.823 13.197 1 90.86 37 ALA B O 1
ATOM 2868 N N . GLY B 1 38 ? -15.876 23.827 11.855 1 93.41 38 GLY B N 1
ATOM 2869 C CA . GLY B 1 38 ? -16.233 22.503 12.341 1 93.41 38 GLY B CA 1
ATOM 2870 C C . GLY B 1 38 ? -15.498 22.116 13.61 1 93.41 38 GLY B C 1
ATOM 2871 O O . GLY B 1 38 ? -14.605 22.835 14.061 1 93.41 38 GLY B O 1
ATOM 2872 N N . ALA B 1 39 ? -15.86 21.036 14.165 1 95.72 39 ALA B N 1
ATOM 2873 C CA . ALA B 1 39 ? -15.317 20.594 15.447 1 95.72 39 ALA B CA 1
ATOM 2874 C C . ALA B 1 39 ? -13.799 20.452 15.379 1 95.72 39 ALA B C 1
ATOM 2876 O O . ALA B 1 39 ? -13.085 20.924 16.267 1 95.72 39 ALA B O 1
ATOM 2877 N N . ASP B 1 40 ? -13.303 19.888 14.31 1 96.37 40 ASP B N 1
ATOM 2878 C CA . ASP B 1 40 ? -11.88 19.576 14.215 1 96.37 40 ASP B CA 1
ATOM 2879 C C . ASP B 1 40 ? -11.043 20.851 14.136 1 96.37 40 ASP B C 1
ATOM 2881 O O . ASP B 1 40 ? -10.125 21.048 14.936 1 96.37 40 ASP B O 1
ATOM 2885 N N . SER B 1 41 ? -11.366 21.716 13.194 1 97.13 41 SER B N 1
ATOM 2886 C CA . SER B 1 41 ? -10.583 22.933 13.001 1 97.13 41 SER B CA 1
ATOM 2887 C C . SER B 1 41 ? -10.731 23.879 14.187 1 97.13 41 SER B C 1
ATOM 2889 O O . SER B 1 41 ? -9.794 24.601 14.533 1 97.13 41 SER B O 1
ATOM 2891 N N . ALA B 1 42 ? -11.846 23.862 14.807 1 97.19 42 ALA B N 1
ATOM 2892 C CA . ALA B 1 42 ? -12.072 24.714 15.972 1 97.19 42 ALA B CA 1
ATOM 2893 C C . ALA B 1 42 ? -11.183 24.293 17.139 1 97.19 42 ALA B C 1
ATOM 2895 O O . ALA B 1 42 ? -10.55 25.136 17.78 1 97.19 42 ALA B O 1
ATOM 2896 N N . MET B 1 43 ? -11.153 23.008 17.403 1 97.9 43 MET B N 1
ATOM 2897 C CA . MET B 1 43 ? -10.346 22.523 18.519 1 97.9 43 MET B CA 1
ATOM 2898 C C . MET B 1 43 ? -8.861 22.743 18.253 1 97.9 43 MET B C 1
ATOM 2900 O O . MET B 1 43 ? -8.089 22.987 19.181 1 97.9 43 MET B O 1
ATOM 2904 N N . LEU B 1 44 ? -8.494 22.639 16.997 1 98.19 44 LEU B N 1
ATOM 2905 C CA . LEU B 1 44 ? -7.109 22.94 16.65 1 98.19 44 LEU B CA 1
ATOM 2906 C C . LEU B 1 44 ? -6.78 24.4 16.943 1 98.19 44 LEU B C 1
ATOM 2908 O O . LEU B 1 44 ? -5.7 24.706 17.452 1 98.19 44 LEU B O 1
ATOM 2912 N N . ALA B 1 45 ? -7.692 25.297 16.619 1 97.59 45 ALA B N 1
ATOM 2913 C CA . ALA B 1 45 ? -7.504 26.719 16.896 1 97.59 45 ALA B CA 1
ATOM 2914 C C . ALA B 1 45 ? -7.358 26.971 18.394 1 97.59 45 ALA B C 1
ATOM 2916 O O . ALA B 1 45 ? -6.488 27.736 18.818 1 97.59 45 ALA B O 1
ATOM 2917 N N . VAL B 1 46 ? -8.177 26.322 19.162 1 97.64 46 VAL B N 1
ATOM 2918 C CA . VAL B 1 46 ? -8.118 26.466 20.613 1 97.64 46 VAL B CA 1
ATOM 2919 C C . VAL B 1 46 ? -6.763 25.983 21.126 1 97.64 46 VAL B C 1
ATOM 2921 O O . VAL B 1 46 ? -6.119 26.661 21.93 1 97.64 46 VAL B O 1
ATOM 2924 N N . ALA B 1 47 ? -6.366 24.826 20.649 1 98.05 47 ALA B N 1
ATOM 2925 C CA . ALA B 1 47 ? -5.096 24.244 21.077 1 98.05 47 ALA B CA 1
ATOM 2926 C C . ALA B 1 47 ? -3.927 25.158 20.724 1 98.05 47 ALA B C 1
ATOM 2928 O O . ALA B 1 47 ? -3.058 25.416 21.561 1 98.05 47 ALA B O 1
ATOM 2929 N N . ALA B 1 48 ? -3.92 25.632 19.502 1 97.15 48 ALA B N 1
ATOM 2930 C CA . ALA B 1 48 ? -2.824 26.477 19.036 1 97.15 48 ALA B CA 1
ATOM 2931 C C . ALA B 1 48 ? -2.741 27.766 19.848 1 97.15 48 ALA B C 1
ATOM 2933 O O . ALA B 1 48 ? -1.653 28.186 20.249 1 97.15 48 ALA B O 1
ATOM 2934 N N . ARG B 1 49 ? -3.863 28.384 20.064 1 96.06 49 ARG B N 1
ATOM 2935 C CA . ARG B 1 49 ? -3.9 29.63 20.822 1 96.06 49 ARG B CA 1
ATOM 2936 C C . ARG B 1 49 ? -3.418 29.415 22.253 1 96.06 49 ARG B C 1
ATOM 2938 O O . ARG B 1 49 ? -2.689 30.246 22.799 1 96.06 49 ARG B O 1
ATOM 2945 N N . LEU B 1 50 ? -3.829 28.331 22.821 1 95.48 50 LEU B N 1
ATOM 2946 C CA . LEU B 1 50 ? -3.441 27.996 24.187 1 95.48 50 LEU B CA 1
ATOM 2947 C C . LEU B 1 50 ? -1.935 27.783 24.288 1 95.48 50 LEU B C 1
ATOM 2949 O O . LEU B 1 50 ? -1.303 28.235 25.246 1 95.48 50 LEU B O 1
ATOM 2953 N N . LEU B 1 51 ? -1.372 27.127 23.357 1 95.36 51 LEU B N 1
ATOM 2954 C CA . LEU B 1 51 ? 0.014 26.677 23.429 1 95.36 51 LEU B CA 1
ATOM 2955 C C . LEU B 1 51 ? 0.966 27.769 22.952 1 95.36 51 LEU B C 1
ATOM 2957 O O . LEU B 1 51 ? 2.16 27.733 23.256 1 95.36 51 LEU B O 1
ATOM 2961 N N . ALA B 1 52 ? 0.41 28.711 22.158 1 93.49 52 ALA B N 1
ATOM 2962 C CA . ALA B 1 52 ? 1.252 29.777 21.621 1 93.49 52 ALA B CA 1
ATOM 2963 C C . ALA B 1 52 ? 0.567 31.134 21.748 1 93.49 52 ALA B C 1
ATOM 2965 O O . ALA B 1 52 ? 0.337 31.817 20.747 1 93.49 52 ALA B O 1
ATOM 2966 N N . PRO B 1 53 ? 0.439 31.588 22.923 1 90.98 53 PRO B N 1
ATOM 2967 C CA . PRO B 1 53 ? -0.298 32.835 23.137 1 90.98 53 PRO B CA 1
ATOM 2968 C C . PRO B 1 53 ? 0.436 34.057 22.589 1 90.98 53 PRO B C 1
ATOM 2970 O O . PRO B 1 53 ? -0.196 35.053 22.23 1 90.98 53 PRO B O 1
ATOM 2973 N N . GLN B 1 54 ? 1.699 33.942 22.464 1 91.24 54 GLN B N 1
ATOM 2974 C CA . GLN B 1 54 ? 2.464 35.11 22.039 1 91.24 54 GLN B CA 1
ATOM 2975 C C . GLN B 1 54 ? 2.809 35.031 20.554 1 91.24 54 GLN B C 1
ATOM 2977 O O . GLN B 1 54 ? 3.341 35.985 19.984 1 91.24 54 GLN B O 1
ATOM 2982 N N . ARG B 1 55 ? 2.526 33.941 19.981 1 93.2 55 ARG B N 1
ATOM 2983 C CA . ARG B 1 55 ? 2.831 33.768 18.565 1 93.2 55 ARG B CA 1
ATOM 2984 C C . ARG B 1 55 ? 1.752 34.399 17.691 1 93.2 55 ARG B C 1
ATOM 2986 O O . ARG B 1 55 ? 0.561 34.281 17.985 1 93.2 55 ARG B O 1
ATOM 2993 N N . PRO B 1 56 ? 2.208 35.101 16.703 1 95.12 56 PRO B N 1
ATOM 2994 C CA . PRO B 1 56 ? 1.198 35.578 15.756 1 95.12 56 PRO B CA 1
ATOM 2995 C C . PRO B 1 56 ? 0.447 34.438 15.071 1 95.12 56 PRO B C 1
ATOM 2997 O O . PRO B 1 56 ? 1.032 33.696 14.279 1 95.12 56 PRO B O 1
ATOM 3000 N N . LEU B 1 57 ? -0.79 34.305 15.433 1 96.2 57 LEU B N 1
ATOM 3001 C CA . LEU B 1 57 ? -1.67 33.294 14.856 1 96.2 57 LEU B CA 1
ATOM 3002 C C . LEU B 1 57 ? -2.787 33.944 14.047 1 96.2 57 LEU B C 1
ATOM 3004 O O . LEU B 1 57 ? -3.317 34.986 14.439 1 96.2 57 LEU B O 1
ATOM 3008 N N . LEU B 1 58 ? -3.089 33.293 12.944 1 96.82 58 LEU B N 1
ATOM 3009 C CA . LEU B 1 58 ? -4.156 33.773 12.074 1 96.82 58 LEU B CA 1
ATOM 3010 C C . LEU B 1 58 ? -5.043 32.62 11.615 1 96.82 58 LEU B C 1
ATOM 3012 O O . LEU B 1 58 ? -4.542 31.575 11.194 1 96.82 58 LEU B O 1
ATOM 3016 N N . ALA B 1 59 ? -6.334 32.785 11.769 1 97.92 59 ALA B N 1
ATOM 3017 C CA . ALA B 1 59 ? -7.281 31.787 11.279 1 97.92 59 ALA B CA 1
ATOM 3018 C C . ALA B 1 59 ? -7.772 32.138 9.877 1 97.92 59 ALA B C 1
ATOM 3020 O O . ALA B 1 59 ? -8.126 33.288 9.607 1 97.92 59 ALA B O 1
ATOM 3021 N N . LEU B 1 60 ? -7.735 31.184 9.025 1 97.69 60 LEU B N 1
ATOM 3022 C CA . LEU B 1 60 ? -8.166 31.366 7.644 1 97.69 60 LEU B CA 1
ATOM 3023 C C . LEU B 1 60 ? -9.44 30.576 7.364 1 97.69 60 LEU B C 1
ATOM 3025 O O . LEU B 1 60 ? -9.48 29.361 7.57 1 97.69 60 LEU B O 1
ATOM 3029 N N . HIS B 1 61 ? -10.459 31.276 6.914 1 95.98 61 HIS B N 1
ATOM 3030 C CA . HIS B 1 61 ? -11.733 30.646 6.588 1 95.98 61 HIS B CA 1
ATOM 3031 C C . HIS B 1 61 ? -12.07 30.815 5.11 1 95.98 61 HIS B C 1
ATOM 3033 O O . HIS B 1 61 ? -12.059 31.934 4.591 1 95.98 61 HIS B O 1
ATOM 3039 N N . VAL B 1 62 ? -12.317 29.652 4.48 1 92.05 62 VAL B N 1
ATOM 3040 C CA . VAL B 1 62 ? -12.693 29.678 3.07 1 92.05 62 VAL B CA 1
ATOM 3041 C C . VAL B 1 62 ? -14.205 29.51 2.934 1 92.05 62 VAL B C 1
ATOM 3043 O O . VAL B 1 62 ? -14.76 28.486 3.339 1 92.05 62 VAL B O 1
ATOM 3046 N N . HIS B 1 63 ? -14.796 30.499 2.425 1 86.96 63 HIS B N 1
ATOM 3047 C CA . HIS B 1 63 ? -16.233 30.533 2.18 1 86.96 63 HIS B CA 1
ATOM 3048 C C . HIS B 1 63 ? -16.566 30.017 0.784 1 86.96 63 HIS B C 1
ATOM 3050 O O . HIS B 1 63 ? -16.271 30.679 -0.214 1 86.96 63 HIS B O 1
ATOM 3056 N N . HIS B 1 64 ? -17.202 28.906 0.638 1 75.95 64 HIS B N 1
ATOM 3057 C CA . HIS B 1 64 ? -17.447 28.291 -0.661 1 75.95 64 HIS B CA 1
ATOM 3058 C C . HIS B 1 64 ? -18.728 28.828 -1.292 1 75.95 64 HIS B C 1
ATOM 3060 O O . HIS B 1 64 ? -19.067 28.468 -2.422 1 75.95 64 HIS B O 1
ATOM 3066 N N . GLY B 1 65 ? -19.204 30.045 -0.92 1 63 65 GLY B N 1
ATOM 3067 C CA . GLY B 1 65 ? -20.222 30.908 -1.498 1 63 65 GLY B CA 1
ATOM 3068 C C . GLY B 1 65 ? -21.542 30.198 -1.734 1 63 65 GLY B C 1
ATOM 3069 O O . GLY B 1 65 ? -22.448 30.753 -2.359 1 63 65 GLY B O 1
ATOM 3070 N N . LEU B 1 66 ? -21.595 28.878 -1.744 1 53.69 66 LEU B N 1
ATOM 3071 C CA . LEU B 1 66 ? -22.706 28.269 -2.468 1 53.69 66 LEU B CA 1
ATOM 3072 C C . LEU B 1 66 ? -23.966 28.244 -1.609 1 53.69 66 LEU B C 1
ATOM 3074 O O . LEU B 1 66 ? -25.076 28.112 -2.131 1 53.69 66 LEU B O 1
ATOM 3078 N N . GLN B 1 67 ? -23.891 28.275 -0.369 1 59.52 67 GLN B N 1
ATOM 3079 C CA . GLN B 1 67 ? -25.092 27.956 0.395 1 59.52 67 GLN B CA 1
ATOM 3080 C C . GLN B 1 67 ? -25.224 28.863 1.615 1 59.52 67 GLN B C 1
ATOM 3082 O O . GLN B 1 67 ? -24.234 29.425 2.088 1 59.52 67 GLN B O 1
ATOM 3087 N N . ALA B 1 68 ? -26.466 29.233 1.93 1 62.24 68 ALA B N 1
ATOM 3088 C CA . ALA B 1 68 ? -26.818 29.932 3.163 1 62.24 68 ALA B CA 1
ATOM 3089 C C . ALA B 1 68 ? -26.024 29.388 4.347 1 62.24 68 ALA B C 1
ATOM 3091 O O . ALA B 1 68 ? -25.609 30.148 5.226 1 62.24 68 ALA B O 1
ATOM 3092 N N . GLN B 1 69 ? -25.711 28.264 4.204 1 68.47 69 GLN B N 1
ATOM 3093 C CA . GLN B 1 69 ? -24.973 27.6 5.273 1 68.47 69 GLN B CA 1
ATOM 3094 C C . GLN B 1 69 ? -23.536 28.108 5.347 1 68.47 69 GLN B C 1
ATOM 3096 O O . GLN B 1 69 ? -22.939 28.145 6.425 1 68.47 69 GLN B O 1
ATOM 3101 N N . ALA B 1 70 ? -23.128 28.617 4.277 1 74.69 70 ALA B N 1
ATOM 3102 C CA . ALA B 1 70 ? -21.764 29.137 4.231 1 74.69 70 ALA B CA 1
ATOM 3103 C C . ALA B 1 70 ? -21.641 30.424 5.042 1 74.69 70 ALA B C 1
ATOM 3105 O O . ALA B 1 70 ? -20.617 30.662 5.688 1 74.69 70 ALA B O 1
ATOM 3106 N N . ASP B 1 71 ? -22.661 31.212 5.082 1 83.2 71 ASP B N 1
ATOM 3107 C CA . ASP B 1 71 ? -22.649 32.44 5.872 1 83.2 71 ASP B CA 1
ATOM 3108 C C . ASP B 1 71 ? -22.636 32.131 7.367 1 83.2 71 ASP B C 1
ATOM 3110 O O . ASP B 1 71 ? -21.926 32.785 8.135 1 83.2 71 ASP B O 1
ATOM 3114 N N . GLU B 1 72 ? -23.412 31.172 7.689 1 85.35 72 GLU B N 1
ATOM 3115 C CA . GLU B 1 72 ? -23.448 30.766 9.091 1 85.35 72 GLU B CA 1
ATOM 3116 C C . GLU B 1 72 ? -22.088 30.251 9.551 1 85.35 72 GLU B C 1
ATOM 3118 O O . GLU B 1 72 ? -21.675 30.5 10.686 1 85.35 72 GLU B O 1
ATOM 3123 N N . TRP B 1 73 ? -21.476 29.568 8.704 1 88.88 73 TRP B N 1
ATOM 3124 C CA . TRP B 1 73 ? -20.158 29.032 9.03 1 88.88 73 TRP B CA 1
ATOM 3125 C C . TRP B 1 73 ? -19.155 30.158 9.26 1 88.88 73 TRP B C 1
ATOM 3127 O O . TRP B 1 73 ? -18.351 30.1 10.193 1 88.88 73 TRP B O 1
ATOM 3137 N N . ALA B 1 74 ? -19.214 31.166 8.422 1 91.69 74 ALA B N 1
ATOM 3138 C CA . ALA B 1 74 ? -18.328 32.319 8.562 1 91.69 74 ALA B CA 1
ATOM 3139 C C . ALA B 1 74 ? -18.57 33.039 9.886 1 91.69 74 ALA B C 1
ATOM 3141 O O . ALA B 1 74 ? -17.621 33.462 10.551 1 91.69 74 ALA B O 1
ATOM 3142 N N . GLN B 1 75 ? -19.808 33.159 10.223 1 92.85 75 GLN B N 1
ATOM 3143 C CA . GLN B 1 75 ? -20.161 33.814 11.478 1 92.85 75 GLN B CA 1
ATOM 3144 C C . GLN B 1 75 ? -19.642 33.023 12.676 1 92.85 75 GLN B C 1
ATOM 3146 O O . GLN B 1 75 ? -19.149 33.606 13.644 1 92.85 75 GLN B O 1
ATOM 3151 N N . ARG B 1 76 ? -19.804 31.794 12.572 1 93.96 76 ARG B N 1
ATOM 3152 C CA . ARG B 1 76 ? -19.321 30.93 13.645 1 93.96 76 ARG B CA 1
ATOM 3153 C C . ARG B 1 76 ? -17.803 31.006 13.767 1 93.96 76 ARG B C 1
ATOM 3155 O O . ARG B 1 76 ? -17.262 30.975 14.875 1 93.96 76 ARG B O 1
ATOM 3162 N N . ALA B 1 77 ? -17.169 31.062 12.662 1 95.71 77 ALA B N 1
ATOM 3163 C CA . ALA B 1 77 ? -15.715 31.204 12.665 1 95.71 77 ALA B CA 1
ATOM 3164 C C . ALA B 1 77 ? -15.294 32.513 13.327 1 95.71 77 ALA B C 1
ATOM 3166 O O . ALA B 1 77 ? -14.368 32.534 14.141 1 95.71 77 ALA B O 1
ATOM 3167 N N . GLN B 1 78 ? -15.988 33.52 12.998 1 96.05 78 GLN B N 1
ATOM 3168 C CA . GLN B 1 78 ? -15.694 34.826 13.578 1 96.05 78 GLN B CA 1
ATOM 3169 C C . GLN B 1 78 ? -15.952 34.832 15.082 1 96.05 78 GLN B C 1
ATOM 3171 O O . GLN B 1 78 ? -15.191 35.43 15.846 1 96.05 78 GLN B O 1
ATOM 3176 N N . ALA B 1 79 ? -17.018 34.201 15.436 1 96.65 79 ALA B N 1
ATOM 3177 C CA . ALA B 1 79 ? -17.355 34.125 16.855 1 96.65 79 ALA B CA 1
ATOM 3178 C C . ALA B 1 79 ? -16.256 33.416 17.642 1 96.65 79 ALA B C 1
ATOM 3180 O O . ALA B 1 79 ? -15.913 33.831 18.752 1 96.65 79 ALA B O 1
ATOM 3181 N N . LEU B 1 80 ? -15.776 32.386 17.096 1 96.42 80 LEU B N 1
ATOM 3182 C CA . LEU B 1 80 ? -14.687 31.673 17.755 1 96.42 80 LEU B CA 1
ATOM 3183 C C . LEU B 1 80 ? -13.438 32.544 17.838 1 96.42 80 LEU B C 1
ATOM 3185 O O . LEU B 1 80 ? -12.744 32.546 18.857 1 96.42 80 LEU B O 1
ATOM 3189 N N . GLY B 1 81 ? -13.104 33.18 16.711 1 96.5 81 GLY B N 1
ATOM 3190 C CA . GLY B 1 81 ? -11.986 34.11 16.726 1 96.5 81 GLY B CA 1
ATOM 3191 C C . GLY B 1 81 ? -12.077 35.135 17.841 1 96.5 81 GLY B C 1
ATOM 3192 O O . GLY B 1 81 ? -11.08 35.43 18.503 1 96.5 81 GLY B O 1
ATOM 3193 N N . GLY B 1 82 ? -13.242 35.684 18.041 1 95.6 82 GLY B N 1
ATOM 3194 C CA . GLY B 1 82 ? -13.473 36.628 19.122 1 95.6 82 GLY B CA 1
ATOM 3195 C C . GLY B 1 82 ? -13.237 36.032 20.497 1 95.6 82 GLY B C 1
ATOM 3196 O O . GLY B 1 82 ? -12.592 36.651 21.346 1 95.6 82 GLY B O 1
ATOM 3197 N N . LEU B 1 83 ? -13.728 34.861 20.678 1 94.32 83 LEU B N 1
ATOM 3198 C CA . LEU B 1 83 ? -13.584 34.163 21.951 1 94.32 83 LEU B CA 1
ATOM 3199 C C . LEU B 1 83 ? -12.113 33.924 22.276 1 94.32 83 LEU B C 1
ATOM 3201 O O . LEU B 1 83 ? -11.712 33.99 23.44 1 94.32 83 LEU B O 1
ATOM 3205 N N . LEU B 1 84 ? -11.303 33.694 21.256 1 94.75 84 LEU B N 1
ATOM 3206 C CA . LEU B 1 84 ? -9.908 33.312 21.442 1 94.75 84 LEU B CA 1
ATOM 3207 C C . LEU B 1 84 ? -8.983 34.503 21.218 1 94.75 84 LEU B C 1
ATOM 3209 O O . LEU B 1 84 ? -7.762 34.378 21.338 1 94.75 84 LEU B O 1
ATOM 3213 N N . GLU B 1 85 ? -9.54 35.626 20.799 1 94.28 85 GLU B N 1
ATOM 3214 C CA . GLU B 1 85 ? -8.738 36.771 20.382 1 94.28 85 GLU B CA 1
ATOM 3215 C C . GLU B 1 85 ? -7.792 36.397 19.244 1 94.28 85 GLU B C 1
ATOM 3217 O O . GLU B 1 85 ? -6.598 36.699 19.298 1 94.28 85 GLU B O 1
ATOM 3222 N N . LEU B 1 86 ? -8.327 35.709 18.317 1 94.88 86 LEU B N 1
ATOM 3223 C CA . LEU B 1 86 ? -7.632 35.224 17.13 1 94.88 86 LEU B CA 1
ATOM 3224 C C . LEU B 1 86 ? -8.177 35.889 15.87 1 94.88 86 LEU B C 1
ATOM 3226 O O . LEU B 1 86 ? -9.373 35.802 15.585 1 94.88 86 LEU B O 1
ATOM 3230 N N . PRO B 1 87 ? -7.327 36.654 15.162 1 96.52 87 PRO B N 1
ATOM 3231 C CA . PRO B 1 87 ? -7.82 37.229 13.909 1 96.52 87 PRO B CA 1
ATOM 3232 C C . PRO B 1 87 ? -8.299 36.168 12.92 1 96.52 87 PRO B C 1
ATOM 3234 O O . PRO B 1 87 ? -7.66 35.123 12.773 1 96.52 87 PRO B O 1
ATOM 3237 N N . VAL B 1 88 ? -9.484 36.457 12.291 1 97.29 88 VAL B N 1
ATOM 3238 C CA . VAL B 1 88 ? -10.05 35.555 11.293 1 97.29 88 VAL B CA 1
ATOM 3239 C C . VAL B 1 88 ? -10.135 36.266 9.944 1 97.29 88 VAL B C 1
ATOM 3241 O O . VAL B 1 88 ? -10.696 37.361 9.846 1 97.29 88 VAL B O 1
ATOM 3244 N N . ARG B 1 89 ? -9.506 35.675 8.987 1 96.69 89 ARG B N 1
ATOM 3245 C CA . ARG B 1 89 ? -9.618 36.154 7.613 1 96.69 89 ARG B CA 1
ATOM 3246 C C . ARG B 1 89 ? -10.517 35.241 6.786 1 96.69 89 ARG B C 1
ATOM 3248 O O . ARG B 1 89 ? -10.387 34.016 6.842 1 96.69 89 ARG B O 1
ATOM 3255 N N . ILE B 1 90 ? -11.429 35.866 6.006 1 95.14 90 ILE B N 1
ATOM 3256 C CA . ILE B 1 90 ? -12.392 35.097 5.224 1 95.14 90 ILE B CA 1
ATOM 3257 C C . ILE B 1 90 ? -12.176 35.361 3.736 1 95.14 90 ILE B C 1
ATOM 3259 O O . ILE B 1 90 ? -12.027 36.511 3.318 1 95.14 90 ILE B O 1
ATOM 3263 N N . ALA B 1 91 ? -12.04 34.321 3.007 1 93.37 91 ALA B N 1
ATOM 3264 C CA . ALA B 1 91 ? -11.993 34.423 1.551 1 93.37 91 ALA B CA 1
ATOM 3265 C C . ALA B 1 91 ? -13.193 33.728 0.913 1 93.37 91 ALA B C 1
ATOM 3267 O O . ALA B 1 91 ? -13.581 32.636 1.335 1 93.37 91 ALA B O 1
ATOM 3268 N N . HIS B 1 92 ? -13.749 34.369 -0.089 1 89.32 92 HIS B N 1
ATOM 3269 C CA . HIS B 1 92 ? -14.858 33.805 -0.85 1 89.32 92 HIS B CA 1
ATOM 3270 C C . HIS B 1 92 ? -14.369 33.157 -2.14 1 89.32 92 HIS B C 1
ATOM 3272 O O . HIS B 1 92 ? -13.607 33.766 -2.895 1 89.32 92 HIS B O 1
ATOM 3278 N N . VAL B 1 93 ? -14.731 31.839 -2.232 1 83.5 93 VAL B N 1
ATOM 3279 C CA . VAL B 1 93 ? -14.268 31.137 -3.424 1 83.5 93 VAL B CA 1
ATOM 3280 C C . VAL B 1 93 ? -15.467 30.686 -4.256 1 83.5 93 VAL B C 1
ATOM 3282 O O . VAL B 1 93 ? -16.54 30.412 -3.714 1 83.5 93 VAL B O 1
ATOM 3285 N N . LYS B 1 94 ? -15.332 30.765 -5.636 1 75.6 94 LYS B N 1
ATOM 3286 C CA . LYS B 1 94 ? -16.301 30.214 -6.578 1 75.6 94 LYS B CA 1
ATOM 3287 C C . LYS B 1 94 ? -15.8 28.905 -7.18 1 75.6 94 LYS B C 1
ATOM 3289 O O . LYS B 1 94 ? -14.656 28.822 -7.633 1 75.6 94 LYS B O 1
ATOM 3294 N N . VAL B 1 95 ? -16.499 27.807 -6.882 1 69.28 95 VAL B N 1
ATOM 3295 C CA . VAL B 1 95 ? -16.083 26.533 -7.46 1 69.28 95 VAL B CA 1
ATOM 3296 C C . VAL B 1 95 ? -16.625 26.41 -8.883 1 69.28 95 VAL B C 1
ATOM 3298 O O . VAL B 1 95 ? -17.838 26.461 -9.098 1 69.28 95 VAL B O 1
ATOM 3301 N N . PRO B 1 96 ? -15.634 26.472 -9.835 1 59.47 96 PRO B N 1
ATOM 3302 C CA . PRO B 1 96 ? -16.124 26.34 -11.209 1 59.47 96 PRO B CA 1
ATOM 3303 C C . PRO B 1 96 ? -16.765 24.98 -11.478 1 59.47 96 PRO B C 1
ATOM 3305 O O . PRO B 1 96 ? -16.368 23.977 -10.88 1 59.47 96 PRO B O 1
ATOM 3308 N N . ALA B 1 97 ? -17.929 24.806 -11.98 1 55.56 97 ALA B N 1
ATOM 3309 C CA . ALA B 1 97 ? -18.525 23.57 -12.48 1 55.56 97 ALA B CA 1
ATOM 3310 C C . ALA B 1 97 ? -17.712 22.998 -13.638 1 55.56 97 ALA B C 1
ATOM 3312 O O . ALA B 1 97 ? -18.12 23.095 -14.798 1 55.56 97 ALA B O 1
ATOM 3313 N N . ASP B 1 98 ? -16.379 23.066 -13.571 1 50.24 98 ASP B N 1
ATOM 3314 C CA . ASP B 1 98 ? -15.6 22.776 -14.771 1 50.24 98 ASP B CA 1
ATOM 3315 C C . ASP B 1 98 ? -15.315 21.281 -14.892 1 50.24 98 ASP B C 1
ATOM 3317 O O . ASP B 1 98 ? -14.368 20.877 -15.571 1 50.24 98 ASP B O 1
ATOM 3321 N N . GLY B 1 99 ? -16.188 20.403 -14.812 1 52.6 99 GLY B N 1
ATOM 3322 C CA . GLY B 1 99 ? -16.087 19.027 -15.272 1 52.6 99 GLY B CA 1
ATOM 3323 C C . GLY B 1 99 ? -15.148 18.184 -14.432 1 52.6 99 GLY B C 1
ATOM 3324 O O . GLY B 1 99 ? -15.093 16.962 -14.589 1 52.6 99 GLY B O 1
ATOM 3325 N N . SER B 1 100 ? -13.907 18.639 -13.952 1 51.83 100 SER B N 1
ATOM 3326 C CA . SER B 1 100 ? -12.945 17.805 -13.238 1 51.83 100 SER B CA 1
ATOM 3327 C C . SER B 1 100 ? -13.571 17.177 -11.997 1 51.83 100 SER B C 1
ATOM 3329 O O . SER B 1 100 ? -12.894 16.482 -11.237 1 51.83 100 SER B O 1
ATOM 3331 N N . GLY B 1 101 ? -14.73 17.169 -11.827 1 60.74 101 GLY B N 1
ATOM 3332 C CA . GLY B 1 101 ? -15.542 16.771 -10.689 1 60.74 101 GLY B CA 1
ATOM 3333 C C . GLY B 1 101 ? -15.578 17.814 -9.588 1 60.74 101 GLY B C 1
ATOM 3334 O O . GLY B 1 101 ? -14.562 18.446 -9.291 1 60.74 101 GLY B O 1
ATOM 3335 N N . ILE B 1 102 ? -16.552 18.288 -9.184 1 64.83 102 ILE B N 1
ATOM 3336 C CA . ILE B 1 102 ? -16.892 19.371 -8.268 1 64.83 102 ILE B CA 1
ATOM 3337 C C . ILE B 1 102 ? -16.026 19.278 -7.014 1 64.83 102 ILE B C 1
ATOM 3339 O O . ILE B 1 102 ? -15.553 20.295 -6.502 1 64.83 102 ILE B O 1
ATOM 3343 N N . GLU B 1 103 ? -15.555 18.121 -6.717 1 70.77 103 GLU B N 1
ATOM 3344 C CA . GLU B 1 103 ? -14.797 17.922 -5.485 1 70.77 103 GLU B CA 1
ATOM 3345 C C . GLU B 1 103 ? -13.342 18.351 -5.657 1 70.77 103 GLU B C 1
ATOM 3347 O O . GLU B 1 103 ? -12.804 19.086 -4.827 1 70.77 103 GLU B O 1
ATOM 3352 N N . ALA B 1 104 ? -12.742 17.904 -6.725 1 73.04 104 ALA B N 1
ATOM 3353 C CA . ALA B 1 104 ? -11.351 18.261 -6.991 1 73.04 104 ALA B CA 1
ATOM 3354 C C . ALA B 1 104 ? -11.203 19.763 -7.214 1 73.04 104 ALA B C 1
ATOM 3356 O O . ALA B 1 104 ? -10.245 20.376 -6.739 1 73.04 104 ALA B O 1
ATOM 3357 N N . ALA B 1 105 ? -12.126 20.324 -7.845 1 75.58 105 ALA B N 1
ATOM 3358 C CA . ALA B 1 105 ? -12.115 21.762 -8.101 1 75.58 105 ALA B CA 1
ATOM 3359 C C . ALA B 1 105 ? -12.271 22.551 -6.804 1 75.58 105 ALA B C 1
ATOM 3361 O O . ALA B 1 105 ? -11.602 23.568 -6.605 1 75.58 105 ALA B O 1
ATOM 3362 N N . ALA B 1 106 ? -13.134 22.057 -5.983 1 77.87 106 ALA B N 1
ATOM 3363 C CA . ALA B 1 106 ? -13.352 22.7 -4.69 1 77.87 106 ALA B CA 1
ATOM 3364 C C . ALA B 1 106 ? -12.094 22.639 -3.828 1 77.87 106 ALA B C 1
ATOM 3366 O O . ALA B 1 106 ? -11.745 23.615 -3.159 1 77.87 106 ALA B O 1
ATOM 3367 N N . ARG B 1 107 ? -11.457 21.598 -3.949 1 81.87 107 ARG B N 1
ATOM 3368 C CA . ARG B 1 107 ? -10.226 21.428 -3.185 1 81.87 107 ARG B CA 1
ATOM 3369 C C . ARG B 1 107 ? -9.136 22.369 -3.687 1 81.87 107 ARG B C 1
ATOM 3371 O O . ARG B 1 107 ? -8.453 23.017 -2.892 1 81.87 107 ARG B O 1
ATOM 3378 N N . THR B 1 108 ? -9.036 22.39 -4.905 1 84.07 108 THR B N 1
ATOM 3379 C CA . THR B 1 108 ? -8.03 23.259 -5.506 1 84.07 108 THR B CA 1
ATOM 3380 C C . THR B 1 108 ? -8.3 24.72 -5.157 1 84.07 108 THR B C 1
ATOM 3382 O O . THR B 1 108 ? -7.381 25.456 -4.789 1 84.07 108 THR B O 1
ATOM 3385 N N . ALA B 1 109 ? -9.522 25.036 -5.215 1 85.28 109 ALA B N 1
ATOM 3386 C CA . ALA B 1 109 ? -9.913 26.407 -4.896 1 85.28 109 ALA B CA 1
ATOM 3387 C C . ALA B 1 109 ? -9.648 26.725 -3.427 1 85.28 109 ALA B C 1
ATOM 3389 O O . ALA B 1 109 ? -9.199 27.824 -3.095 1 85.28 109 ALA B O 1
ATOM 3390 N N . ARG B 1 110 ? -9.904 25.828 -2.643 1 88.75 110 ARG B N 1
ATOM 3391 C CA . ARG B 1 110 ? -9.68 26.001 -1.211 1 88.75 110 ARG B CA 1
ATOM 3392 C C . ARG B 1 110 ? -8.204 26.241 -0.913 1 88.75 110 ARG B C 1
ATOM 3394 O O . ARG B 1 110 ? -7.856 27.171 -0.182 1 88.75 110 ARG B O 1
ATOM 3401 N N . TYR B 1 111 ? -7.379 25.464 -1.473 1 91.78 111 TYR B N 1
ATOM 3402 C CA . TYR B 1 111 ? -5.951 25.576 -1.198 1 91.78 111 TYR B CA 1
ATOM 3403 C C . TYR B 1 111 ? -5.378 26.853 -1.802 1 91.78 111 TYR B C 1
ATOM 3405 O O . TYR B 1 111 ? -4.479 27.47 -1.225 1 91.78 111 TYR B O 1
ATOM 3413 N N . ALA B 1 112 ? -5.908 27.178 -2.89 1 92.11 112 ALA B N 1
ATOM 3414 C CA . ALA B 1 112 ? -5.476 28.436 -3.492 1 92.11 112 ALA B CA 1
ATOM 3415 C C . ALA B 1 112 ? -5.83 29.622 -2.6 1 92.11 112 ALA B C 1
ATOM 3417 O O . ALA B 1 112 ? -5.017 30.531 -2.412 1 92.11 112 ALA B O 1
ATOM 3418 N N . ALA B 1 113 ? -7.003 29.578 -2.107 1 93.88 113 ALA B N 1
ATOM 3419 C CA . ALA B 1 113 ? -7.461 30.641 -1.216 1 93.88 113 ALA B CA 1
ATOM 3420 C C . ALA B 1 113 ? -6.64 30.672 0.07 1 93.88 113 ALA B C 1
ATOM 3422 O O . ALA B 1 113 ? -6.245 31.743 0.537 1 93.88 113 ALA B O 1
ATOM 3423 N N . LEU B 1 114 ? -6.401 29.525 0.603 1 95.16 114 LEU B N 1
ATOM 3424 C CA . LEU B 1 114 ? -5.59 29.429 1.812 1 95.16 114 LEU B CA 1
ATOM 3425 C C . LEU B 1 114 ? -4.195 29.999 1.577 1 95.16 114 LEU B C 1
ATOM 3427 O O . LEU B 1 114 ? -3.682 30.756 2.404 1 95.16 114 LEU B O 1
ATOM 3431 N N . ALA B 1 115 ? -3.656 29.636 0.47 1 95.93 115 ALA B N 1
ATOM 3432 C CA . ALA B 1 115 ? -2.305 30.086 0.144 1 95.93 115 ALA B CA 1
ATOM 3433 C C . ALA B 1 115 ? -2.254 31.604 -0.005 1 95.93 115 ALA B C 1
ATOM 3435 O O . ALA B 1 115 ? -1.34 32.254 0.507 1 95.93 115 ALA B O 1
ATOM 3436 N N . ALA B 1 116 ? -3.176 32.129 -0.676 1 95.83 116 ALA B N 1
ATOM 3437 C CA . ALA B 1 116 ? -3.23 33.573 -0.891 1 95.83 116 ALA B CA 1
ATOM 3438 C C . ALA B 1 116 ? -3.349 34.321 0.434 1 95.83 116 ALA B C 1
ATOM 3440 O O . ALA B 1 116 ? -2.625 35.289 0.675 1 95.83 116 ALA B O 1
ATOM 3441 N N . MET B 1 117 ? -4.226 33.897 1.281 1 96.65 117 MET B N 1
ATOM 3442 C CA . MET B 1 117 ? -4.441 34.545 2.572 1 96.65 117 MET B CA 1
ATOM 3443 C C . MET B 1 117 ? -3.2 34.429 3.452 1 96.65 117 MET B C 1
ATOM 3445 O O . MET B 1 117 ? -2.829 35.383 4.138 1 96.65 117 MET B O 1
ATOM 3449 N N . ALA B 1 118 ? -2.604 33.287 3.447 1 96.6 118 ALA B N 1
ATOM 3450 C CA . ALA B 1 118 ? -1.409 33.065 4.258 1 96.6 118 ALA B CA 1
ATOM 3451 C C . ALA B 1 118 ? -0.268 33.975 3.814 1 96.6 118 ALA B C 1
ATOM 3453 O O . ALA B 1 118 ? 0.407 34.586 4.646 1 96.6 118 ALA B O 1
ATOM 3454 N N . ARG B 1 119 ? -0.088 34.063 2.568 1 94.51 119 ARG B N 1
ATOM 3455 C CA . ARG B 1 119 ? 0.971 34.906 2.022 1 94.51 119 ARG B CA 1
ATOM 3456 C C . ARG B 1 119 ? 0.757 36.368 2.398 1 94.51 119 ARG B C 1
ATOM 3458 O O . ARG B 1 119 ? 1.704 37.065 2.766 1 94.51 119 ARG B O 1
ATOM 3465 N N . GLU B 1 120 ? -0.426 36.74 2.232 1 94.77 120 GLU B N 1
ATOM 3466 C CA . GLU B 1 120 ? -0.767 38.118 2.572 1 94.77 120 GLU B CA 1
ATOM 3467 C C . GLU B 1 120 ? -0.454 38.419 4.035 1 94.77 120 GLU B C 1
ATOM 3469 O O . GLU B 1 120 ? -0.078 39.542 4.377 1 94.77 120 GLU B O 1
ATOM 3474 N N . ALA B 1 121 ? -0.577 37.462 4.86 1 93.28 121 ALA B N 1
ATOM 3475 C CA . ALA B 1 121 ? -0.358 37.633 6.294 1 93.28 121 ALA B CA 1
ATOM 3476 C C . ALA B 1 121 ? 1.097 37.358 6.663 1 93.28 121 ALA B C 1
ATOM 3478 O O . ALA B 1 121 ? 1.484 37.488 7.827 1 93.28 121 ALA B O 1
ATOM 3479 N N . GLY B 1 122 ? 1.889 36.872 5.69 1 93.53 122 GLY B N 1
ATOM 3480 C CA . GLY B 1 122 ? 3.291 36.572 5.932 1 93.53 122 GLY B CA 1
ATOM 3481 C C . GLY B 1 122 ? 3.503 35.252 6.649 1 93.53 122 GLY B C 1
ATOM 3482 O O . GLY B 1 122 ? 4.545 35.039 7.273 1 93.53 122 GLY B O 1
ATOM 3483 N N . ALA B 1 123 ? 2.526 34.451 6.65 1 95.21 123 ALA B N 1
ATOM 3484 C CA . ALA B 1 123 ? 2.636 33.151 7.308 1 95.21 123 ALA B CA 1
ATOM 3485 C C . ALA B 1 123 ? 3.185 32.097 6.352 1 95.21 123 ALA B C 1
ATOM 3487 O O . ALA B 1 123 ? 2.647 31.9 5.26 1 95.21 123 ALA B O 1
ATOM 3488 N N . GLY B 1 124 ? 4.178 31.427 6.738 1 95.57 124 GLY B N 1
ATOM 3489 C CA . GLY B 1 124 ? 4.773 30.384 5.917 1 95.57 124 GLY B CA 1
ATOM 3490 C C . GLY B 1 124 ? 4.32 28.989 6.304 1 95.57 124 GLY B C 1
ATOM 3491 O O . GLY B 1 124 ? 4.622 28.018 5.607 1 95.57 124 GLY B O 1
ATOM 3492 N N . HIS B 1 125 ? 3.602 28.913 7.43 1 97.32 125 HIS B N 1
ATOM 3493 C CA . HIS B 1 125 ? 3.125 27.641 7.958 1 97.32 125 HIS B CA 1
ATOM 3494 C C . HIS B 1 125 ? 1.613 27.661 8.162 1 97.32 125 HIS B C 1
ATOM 3496 O O . HIS B 1 125 ? 1.066 28.635 8.684 1 97.32 125 HIS B O 1
ATOM 3502 N N . VAL B 1 126 ? 0.968 26.616 7.65 1 97.95 126 VAL B N 1
ATOM 3503 C CA . VAL B 1 126 ? -0.479 26.502 7.796 1 97.95 126 VAL B CA 1
ATOM 3504 C C . VAL B 1 126 ? -0.825 25.197 8.51 1 97.95 126 VAL B C 1
ATOM 3506 O O . VAL B 1 126 ? -0.432 24.116 8.066 1 97.95 126 VAL B O 1
ATOM 3509 N N . LEU B 1 127 ? -1.562 25.29 9.592 1 98.16 127 LEU B N 1
ATOM 3510 C CA . LEU B 1 127 ? -2.012 24.112 10.325 1 98.16 127 LEU B CA 1
ATOM 3511 C C . LEU B 1 127 ? -3.354 23.62 9.793 1 98.16 127 LEU B C 1
ATOM 3513 O O . LEU B 1 127 ? -4.273 24.416 9.585 1 98.16 127 LEU B O 1
ATOM 3517 N N . LEU B 1 128 ? -3.405 22.352 9.537 1 97.78 128 LEU B N 1
ATOM 3518 C CA . LEU B 1 128 ? -4.641 21.688 9.14 1 97.78 128 LEU B CA 1
ATOM 3519 C C . LEU B 1 128 ? -5.081 20.681 10.198 1 97.78 128 LEU B C 1
ATOM 3521 O O . LEU B 1 128 ? -4.244 20.05 10.846 1 97.78 128 LEU B O 1
ATOM 3525 N N . ALA B 1 129 ? -6.363 20.494 10.322 1 97.59 129 ALA B N 1
ATOM 3526 C CA . ALA B 1 129 ? -6.886 19.669 11.408 1 97.59 129 ALA B CA 1
ATOM 3527 C C . ALA B 1 129 ? -7.194 18.256 10.923 1 97.59 129 ALA B C 1
ATOM 3529 O O . ALA B 1 129 ? -8.145 17.626 11.391 1 97.59 129 ALA B O 1
ATOM 3530 N N . HIS B 1 130 ? -6.442 17.837 9.935 1 96.23 130 HIS B N 1
ATOM 3531 C CA . HIS B 1 130 ? -6.624 16.46 9.489 1 96.23 130 HIS B CA 1
ATOM 3532 C C . HIS B 1 130 ? -6.248 15.471 10.586 1 96.23 130 HIS B C 1
ATOM 3534 O O . HIS B 1 130 ? -5.283 15.69 11.321 1 96.23 130 HIS B O 1
ATOM 3540 N N . HIS B 1 131 ? -7.012 14.432 10.672 1 96.8 131 HIS B N 1
ATOM 3541 C CA . HIS B 1 131 ? -6.808 13.427 11.71 1 96.8 131 HIS B CA 1
ATOM 3542 C C . HIS B 1 131 ? -6.746 12.025 11.114 1 96.8 131 HIS B C 1
ATOM 3544 O O . HIS B 1 131 ? -6.68 11.867 9.893 1 96.8 131 HIS B O 1
ATOM 3550 N N . ARG B 1 132 ? -6.772 11.045 11.903 1 96.02 132 ARG B N 1
ATOM 3551 C CA . ARG B 1 132 ? -6.524 9.665 11.496 1 96.02 132 ARG B CA 1
ATOM 3552 C C . ARG B 1 132 ? -7.618 9.166 10.559 1 96.02 132 ARG B C 1
ATOM 3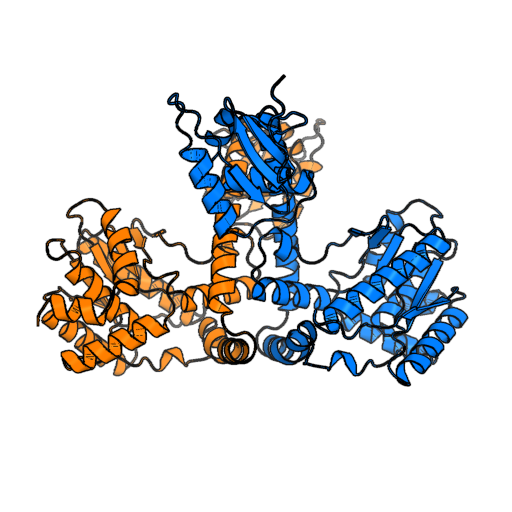554 O O . ARG B 1 132 ? -7.347 8.4 9.632 1 96.02 132 ARG B O 1
ATOM 3561 N N . ASP B 1 133 ? -8.821 9.57 10.814 1 93.23 133 ASP B N 1
ATOM 3562 C CA . ASP B 1 133 ? -9.926 9.133 9.967 1 93.23 133 ASP B CA 1
ATOM 3563 C C . ASP B 1 133 ? -9.777 9.674 8.547 1 93.23 133 ASP B C 1
ATOM 3565 O O . ASP B 1 133 ? -10.088 8.979 7.577 1 93.23 133 ASP B O 1
ATOM 3569 N N . ASP B 1 134 ? -9.28 10.932 8.491 1 92.87 134 ASP B N 1
ATOM 3570 C CA . ASP B 1 134 ? -8.991 11.494 7.175 1 92.87 134 ASP B CA 1
ATOM 3571 C C . ASP B 1 134 ? -7.897 10.7 6.466 1 92.87 134 ASP B C 1
ATOM 3573 O O . ASP B 1 134 ? -7.977 10.464 5.259 1 92.87 134 ASP B O 1
ATOM 3577 N N . GLN B 1 135 ? -6.903 10.385 7.21 1 95.39 135 GLN B N 1
ATOM 3578 C CA . GLN B 1 135 ? -5.783 9.618 6.676 1 95.39 135 GLN B CA 1
ATOM 3579 C C . GLN B 1 135 ? -6.251 8.279 6.113 1 95.39 135 GLN B C 1
ATOM 3581 O O . GLN B 1 135 ? -5.88 7.905 4.998 1 95.39 135 GLN B O 1
ATOM 3586 N N . ALA B 1 136 ? -7.035 7.582 6.886 1 94.71 136 ALA B N 1
ATOM 3587 C CA . ALA B 1 136 ? -7.53 6.269 6.48 1 94.71 136 ALA B CA 1
ATOM 3588 C C . ALA B 1 136 ? -8.367 6.367 5.207 1 94.71 136 ALA B C 1
ATOM 3590 O O . ALA B 1 136 ? -8.241 5.532 4.309 1 94.71 136 ALA B O 1
ATOM 3591 N N . GLU B 1 137 ? -9.163 7.381 5.177 1 92.54 137 GLU B N 1
ATOM 3592 C CA . GLU B 1 137 ? -9.979 7.601 3.986 1 92.54 137 GLU B CA 1
ATOM 3593 C C . GLU B 1 137 ? -9.108 7.86 2.76 1 92.54 137 GLU B C 1
ATOM 3595 O O . GLU B 1 137 ? -9.389 7.349 1.674 1 92.54 137 GLU B O 1
ATOM 3600 N N . THR B 1 138 ? -8.101 8.629 2.974 1 93.46 138 THR B N 1
ATOM 3601 C CA . THR B 1 138 ? -7.189 8.954 1.883 1 93.46 138 THR B CA 1
ATOM 3602 C C . THR B 1 138 ? -6.476 7.702 1.382 1 93.46 138 THR B C 1
ATOM 3604 O O . THR B 1 138 ? -6.34 7.5 0.173 1 93.46 138 THR B O 1
ATOM 3607 N N . VAL B 1 139 ? -6.067 6.87 2.257 1 94.86 139 VAL B N 1
ATOM 3608 C CA . VAL B 1 139 ? -5.381 5.636 1.886 1 94.86 139 VAL B CA 1
ATOM 3609 C C . VAL B 1 139 ? -6.306 4.765 1.04 1 94.86 139 VAL B C 1
ATOM 3611 O O . VAL B 1 139 ? -5.906 4.263 -0.013 1 94.86 139 VAL B O 1
ATOM 3614 N N . LEU B 1 140 ? -7.538 4.613 1.505 1 93.14 140 LEU B N 1
ATOM 3615 C CA . LEU B 1 140 ? -8.495 3.789 0.775 1 93.14 140 LEU B CA 1
ATOM 3616 C C . LEU B 1 140 ? -8.754 4.359 -0.615 1 93.14 140 LEU B C 1
ATOM 3618 O O . LEU B 1 140 ? -8.786 3.616 -1.599 1 93.14 140 LEU B O 1
ATOM 3622 N N . LEU B 1 141 ? -8.928 5.597 -0.669 1 90.94 141 LEU B N 1
ATOM 3623 C CA . LEU B 1 141 ? -9.182 6.248 -1.95 1 90.94 141 LEU B CA 1
ATOM 3624 C C . LEU B 1 141 ? -8.011 6.044 -2.905 1 90.94 141 LEU B C 1
ATOM 3626 O O . LEU B 1 141 ? -8.211 5.735 -4.082 1 90.94 141 LEU B O 1
ATOM 3630 N N . ARG B 1 142 ? -6.848 6.237 -2.4 1 92.58 142 ARG B N 1
ATOM 3631 C CA . ARG B 1 142 ? -5.653 6.103 -3.227 1 92.58 142 ARG B CA 1
ATOM 3632 C C . ARG B 1 142 ? -5.454 4.659 -3.673 1 92.58 142 ARG B C 1
ATOM 3634 O O . ARG B 1 142 ? -4.992 4.405 -4.787 1 92.58 142 ARG B O 1
ATOM 3641 N N . LEU B 1 143 ? -5.763 3.748 -2.838 1 93.37 143 LEU B N 1
ATOM 3642 C CA . LEU B 1 143 ? -5.709 2.342 -3.226 1 93.37 143 LEU B CA 1
ATOM 3643 C C . LEU B 1 143 ? -6.639 2.067 -4.402 1 93.37 143 LEU B C 1
ATOM 3645 O O . LEU B 1 143 ? -6.236 1.44 -5.385 1 93.37 143 LEU B O 1
ATOM 3649 N N . LEU B 1 144 ? -7.844 2.586 -4.283 1 91.1 144 LEU B N 1
ATOM 3650 C CA . LEU B 1 144 ? -8.877 2.308 -5.275 1 91.1 144 LEU B CA 1
ATOM 3651 C C . LEU B 1 144 ? -8.607 3.069 -6.569 1 91.1 144 LEU B C 1
ATOM 3653 O O . LEU B 1 144 ? -9.21 2.775 -7.604 1 91.1 144 LEU B O 1
ATOM 3657 N N . ARG B 1 145 ? -7.616 3.968 -6.477 1 87.66 145 ARG B N 1
ATOM 3658 C CA . ARG B 1 145 ? -7.19 4.68 -7.678 1 87.66 145 ARG B CA 1
ATOM 3659 C C . ARG B 1 145 ? -5.936 4.049 -8.273 1 87.66 145 ARG B C 1
ATOM 3661 O O . ARG B 1 145 ? -5.487 4.444 -9.351 1 87.66 145 ARG B O 1
ATOM 3668 N N . GLY B 1 146 ? -5.404 3.149 -7.553 1 87.63 146 GLY B N 1
ATOM 3669 C CA . GLY B 1 146 ? -4.247 2.43 -8.064 1 87.63 146 GLY B CA 1
ATOM 3670 C C . GLY B 1 146 ? -2.934 3.138 -7.785 1 87.63 146 GLY B C 1
ATOM 3671 O O . GLY B 1 146 ? -2.036 3.147 -8.629 1 87.63 146 GLY B O 1
ATOM 3672 N N . ALA B 1 147 ? -2.802 3.703 -6.622 1 88.64 147 ALA B N 1
ATOM 3673 C CA . ALA B 1 147 ? -1.595 4.444 -6.262 1 88.64 147 ALA B CA 1
ATOM 3674 C C . ALA B 1 147 ? -0.449 3.495 -5.927 1 88.64 147 ALA B C 1
ATOM 3676 O O . ALA B 1 147 ? -0.673 2.401 -5.404 1 88.64 147 ALA B O 1
ATOM 3677 N N . GLY B 1 148 ? 0.785 3.943 -6.258 1 90.38 148 GLY B N 1
ATOM 3678 C CA . GLY B 1 148 ? 1.981 3.22 -5.855 1 90.38 148 GLY B CA 1
ATOM 3679 C C . GLY B 1 148 ? 2.408 3.519 -4.431 1 90.38 148 GLY B C 1
ATOM 3680 O O . GLY B 1 148 ? 1.623 4.048 -3.64 1 90.38 148 GLY B O 1
ATOM 3681 N N . VAL B 1 149 ? 3.589 3.179 -4.131 1 93.8 149 VAL B N 1
ATOM 3682 C CA . VAL B 1 149 ? 4.097 3.295 -2.768 1 93.8 149 VAL B CA 1
ATOM 3683 C C . VAL B 1 149 ? 4.007 4.747 -2.304 1 93.8 149 VAL B C 1
ATOM 3685 O O . VAL B 1 149 ? 3.55 5.022 -1.192 1 93.8 149 VAL B O 1
ATOM 3688 N N . GLU B 1 150 ? 4.419 5.639 -3.173 1 91.74 150 GLU B N 1
ATOM 3689 C CA . GLU B 1 150 ? 4.389 7.055 -2.82 1 91.74 150 GLU B CA 1
ATOM 3690 C C . GLU B 1 150 ? 2.968 7.519 -2.517 1 91.74 150 GLU B C 1
ATOM 3692 O O . GLU B 1 150 ? 2.735 8.222 -1.531 1 91.74 150 GLU B O 1
ATOM 3697 N N . GLY B 1 151 ? 2.11 7.172 -3.421 1 92.71 151 GLY B N 1
ATOM 3698 C CA . GLY B 1 151 ? 0.72 7.542 -3.207 1 92.71 151 GLY B CA 1
ATOM 3699 C C . GLY B 1 151 ? 0.125 6.928 -1.954 1 92.71 151 GLY B C 1
ATOM 3700 O O . GLY B 1 151 ? -0.674 7.565 -1.264 1 92.71 151 GLY B O 1
ATOM 3701 N N . MET B 1 152 ? 0.516 5.774 -1.578 1 94.89 152 MET B N 1
ATOM 3702 C CA . MET B 1 152 ? -0.063 5.04 -0.456 1 94.89 152 MET B CA 1
ATOM 3703 C C . MET B 1 152 ? 0.454 5.581 0.873 1 94.89 152 MET B C 1
ATOM 3705 O O . MET B 1 152 ? -0.085 5.255 1.932 1 94.89 152 MET B O 1
ATOM 3709 N N . ALA B 1 153 ? 1.494 6.384 0.798 1 95.35 153 ALA B N 1
ATOM 3710 C CA . ALA B 1 153 ? 1.936 7.091 1.997 1 95.35 153 ALA B CA 1
ATOM 3711 C C . ALA B 1 153 ? 0.914 8.142 2.421 1 95.35 153 ALA B C 1
ATOM 3713 O O . ALA B 1 153 ? 0.98 8.667 3.535 1 95.35 153 ALA B O 1
ATOM 3714 N N . ALA B 1 154 ? 0.001 8.441 1.561 1 95.12 154 ALA B N 1
ATOM 3715 C CA . ALA B 1 154 ? -1.127 9.333 1.82 1 95.12 154 ALA B CA 1
ATOM 3716 C C . ALA B 1 154 ? -0.647 10.699 2.302 1 95.12 154 ALA B C 1
ATOM 3718 O O . ALA B 1 154 ? 0.199 11.327 1.662 1 95.12 154 ALA B O 1
ATOM 3719 N N . MET B 1 155 ? -1.198 11.208 3.343 1 95.43 155 MET B N 1
ATOM 3720 C CA . MET B 1 155 ? -0.852 12.555 3.789 1 95.43 155 MET B CA 1
ATOM 3721 C C . MET B 1 155 ? 0.358 12.527 4.717 1 95.43 155 MET B C 1
ATOM 3723 O O . MET B 1 155 ? 0.493 11.62 5.541 1 95.43 155 MET B O 1
ATOM 3727 N N . ARG B 1 156 ? 1.117 13.51 4.594 1 93.53 156 ARG B N 1
ATOM 3728 C CA . ARG B 1 156 ? 2.271 13.666 5.475 1 93.53 156 ARG B CA 1
ATOM 3729 C C . ARG B 1 156 ? 1.983 14.678 6.58 1 93.53 156 ARG B C 1
ATOM 3731 O O . ARG B 1 156 ? 1.168 15.585 6.401 1 93.53 156 ARG B O 1
ATOM 3738 N N . GLU B 1 157 ? 2.656 14.452 7.611 1 94.78 157 GLU B N 1
ATOM 3739 C CA . GLU B 1 157 ? 2.517 15.391 8.721 1 94.78 157 GLU B CA 1
ATOM 3740 C C . GLU B 1 157 ? 2.907 16.805 8.299 1 94.78 157 GLU B C 1
ATOM 3742 O O . GLU B 1 157 ? 2.316 17.782 8.762 1 94.78 157 GLU B O 1
ATOM 3747 N N . ALA B 1 158 ? 3.899 16.9 7.488 1 95.27 158 ALA B N 1
ATOM 3748 C CA . ALA B 1 158 ? 4.364 18.155 6.904 1 95.27 158 ALA B CA 1
ATOM 3749 C C . ALA B 1 158 ? 4.503 18.038 5.389 1 95.27 158 ALA B C 1
ATOM 3751 O O . ALA B 1 158 ? 5.198 17.149 4.89 1 95.27 158 ALA B O 1
ATOM 3752 N N . SER B 1 159 ? 3.819 18.909 4.658 1 94.48 159 SER B N 1
ATOM 3753 C CA . SER B 1 159 ? 3.856 18.845 3.201 1 94.48 159 SER B CA 1
ATOM 3754 C C . SER B 1 159 ? 4.053 20.229 2.591 1 94.48 159 SER B C 1
ATOM 3756 O O . SER B 1 159 ? 3.284 21.151 2.87 1 94.48 159 SER B O 1
ATOM 3758 N N . PRO B 1 160 ? 5.041 20.386 1.767 1 92.99 160 PRO B N 1
ATOM 3759 C CA . PRO B 1 160 ? 5.202 21.657 1.056 1 92.99 160 PRO B CA 1
ATOM 3760 C C . PRO B 1 160 ? 4.26 21.787 -0.139 1 92.99 160 PRO B C 1
ATOM 3762 O O . PRO B 1 160 ? 4.022 20.809 -0.851 1 92.99 160 PRO B O 1
ATOM 3765 N N . ARG B 1 161 ? 3.655 22.884 -0.267 1 90.54 161 ARG B N 1
ATOM 3766 C CA . ARG B 1 161 ? 2.795 23.211 -1.4 1 90.54 161 ARG B CA 1
ATOM 3767 C C . ARG B 1 161 ? 2.7 24.72 -1.598 1 90.54 161 ARG B C 1
ATOM 3769 O O . ARG B 1 161 ? 2.422 25.459 -0.652 1 90.54 161 ARG B O 1
ATOM 3776 N N . ASP B 1 162 ? 2.928 25.192 -2.763 1 88.11 162 ASP B N 1
ATOM 3777 C CA . ASP B 1 162 ? 2.772 26.599 -3.12 1 88.11 162 ASP B CA 1
ATOM 3778 C C . ASP B 1 162 ? 3.637 27.49 -2.231 1 88.11 162 ASP B C 1
ATOM 3780 O O . ASP B 1 162 ? 3.174 28.52 -1.738 1 88.11 162 ASP B O 1
ATOM 3784 N N . GLY B 1 163 ? 4.759 27.039 -1.854 1 89.71 163 GLY B N 1
ATOM 3785 C CA . GLY B 1 163 ? 5.7 27.818 -1.065 1 89.71 163 GLY B CA 1
ATOM 3786 C C . GLY B 1 163 ? 5.373 27.827 0.416 1 89.71 163 GLY B C 1
ATOM 3787 O O . GLY B 1 163 ? 6.007 28.543 1.194 1 89.71 163 GLY B O 1
ATOM 3788 N N . LEU B 1 164 ? 4.375 27.101 0.776 1 95.34 164 LEU B N 1
ATOM 3789 C CA . LEU B 1 164 ? 3.956 26.995 2.169 1 95.34 164 LEU B CA 1
ATOM 3790 C C . LEU B 1 164 ? 4.212 25.592 2.708 1 95.34 164 LEU B C 1
ATOM 3792 O O . LEU B 1 164 ? 4.375 24.646 1.935 1 95.34 164 LEU B O 1
ATOM 3796 N N . LEU B 1 165 ? 4.306 25.537 3.992 1 96.56 165 LEU B N 1
ATOM 3797 C CA . LEU B 1 165 ? 4.363 24.24 4.656 1 96.56 165 LEU B CA 1
ATOM 3798 C C . LEU B 1 165 ? 3.057 23.945 5.385 1 96.56 165 LEU B C 1
ATOM 3800 O O . LEU B 1 165 ? 2.686 24.66 6.318 1 96.56 165 LEU B O 1
ATOM 3804 N N . TYR B 1 166 ? 2.393 22.941 4.944 1 97.49 166 TYR B N 1
ATOM 3805 C CA . TYR B 1 166 ? 1.161 22.509 5.595 1 97.49 166 TYR B CA 1
ATOM 3806 C C . TYR B 1 166 ? 1.446 21.45 6.654 1 97.49 166 TYR B C 1
ATOM 3808 O O . TYR B 1 166 ? 2.102 20.445 6.374 1 97.49 166 TYR B O 1
ATOM 3816 N N . LEU B 1 167 ? 0.981 21.71 7.832 1 97.99 167 LEU B N 1
ATOM 3817 C CA . LEU B 1 167 ? 1.253 20.833 8.965 1 97.99 167 LEU B CA 1
ATOM 3818 C C . LEU B 1 167 ? -0.034 20.194 9.479 1 97.99 167 LEU B C 1
ATOM 3820 O O . LEU B 1 167 ? -1.076 20.851 9.541 1 97.99 167 LEU B O 1
ATOM 3824 N N . ARG B 1 168 ? 0.058 18.916 9.814 1 97.96 168 ARG B N 1
ATOM 3825 C CA . ARG B 1 168 ? -1.09 18.155 10.294 1 97.96 168 ARG B CA 1
ATOM 3826 C C . ARG B 1 168 ? -0.782 17.478 11.625 1 97.96 168 ARG B C 1
ATOM 3828 O O . ARG B 1 168 ? -0.566 16.266 11.676 1 97.96 168 ARG B O 1
ATOM 3835 N N . PRO B 1 169 ? -0.913 18.21 12.672 1 97.88 169 PRO B N 1
ATOM 3836 C CA . PRO B 1 169 ? -0.479 17.705 13.977 1 97.88 169 PRO B CA 1
ATOM 3837 C C . PRO B 1 169 ? -1.303 16.51 14.45 1 97.88 169 PRO B C 1
ATOM 3839 O O . PRO B 1 169 ? -0.823 15.702 15.249 1 97.88 169 PRO B O 1
ATOM 3842 N N . TRP B 1 170 ? -2.518 16.372 13.998 1 97.84 170 TRP B N 1
ATOM 3843 C CA . TRP B 1 170 ? -3.428 15.373 14.548 1 97.84 170 TRP B CA 1
ATOM 3844 C C . TRP B 1 170 ? -3.574 14.187 13.6 1 97.84 170 TRP B C 1
ATOM 3846 O O . TRP B 1 170 ? -4.522 13.406 13.713 1 97.84 170 TRP B O 1
ATOM 3856 N N . LEU B 1 171 ? -2.712 14.022 12.7 1 96.25 171 LEU B N 1
ATOM 3857 C CA . LEU B 1 171 ? -2.838 13.022 11.645 1 96.25 171 LEU B CA 1
ATOM 3858 C C . LEU B 1 171 ? -2.915 11.618 12.235 1 96.25 171 LEU B C 1
ATOM 3860 O O . LEU B 1 171 ? -3.466 10.708 11.611 1 96.25 171 LEU B O 1
ATOM 3864 N N . ASP B 1 172 ? -2.417 11.374 13.468 1 93.32 172 ASP B N 1
ATOM 3865 C CA . ASP B 1 172 ? -2.427 10.058 14.1 1 93.32 172 ASP B CA 1
ATOM 3866 C C . ASP B 1 172 ? -3.449 10.001 15.233 1 93.32 172 ASP B C 1
ATOM 3868 O O . ASP B 1 172 ? -3.467 9.046 16.012 1 93.32 172 ASP B O 1
ATOM 3872 N N . LEU B 1 173 ? -4.238 10.995 15.334 1 95.8 173 LEU B N 1
ATOM 3873 C CA . LEU B 1 173 ? -5.228 11.074 16.403 1 95.8 173 LEU B CA 1
ATOM 3874 C C . LEU B 1 173 ? -6.611 10.68 15.894 1 95.8 173 LEU B C 1
ATOM 3876 O O . LEU B 1 173 ? -7.02 11.1 14.809 1 95.8 173 LEU B O 1
ATOM 3880 N N . GLY B 1 174 ? -7.309 9.876 16.692 1 94.71 174 GLY B N 1
ATOM 3881 C CA . GLY B 1 174 ? -8.673 9.529 16.323 1 94.71 174 GLY B CA 1
ATOM 3882 C C . GLY B 1 174 ? -9.642 10.688 16.459 1 94.71 174 GLY B C 1
ATOM 3883 O O . GLY B 1 174 ? -9.511 11.51 17.369 1 94.71 174 GLY B O 1
ATOM 3884 N N . ARG B 1 175 ? -10.638 10.682 15.699 1 93.63 175 ARG B N 1
ATOM 3885 C CA . ARG B 1 175 ? -11.594 11.784 15.663 1 93.63 175 ARG B CA 1
ATOM 3886 C C . ARG B 1 175 ? -12.43 11.826 16.938 1 93.63 175 ARG B C 1
ATOM 3888 O O . ARG B 1 175 ? -12.916 12.888 17.332 1 93.63 175 ARG B O 1
ATOM 3895 N N . ALA B 1 176 ? -12.661 10.771 17.574 1 93.35 176 ALA B N 1
ATOM 3896 C CA . ALA B 1 176 ? -13.504 10.686 18.764 1 93.35 176 ALA B CA 1
ATOM 3897 C C . ALA B 1 176 ? -13.011 11.635 19.854 1 93.35 176 ALA B C 1
ATOM 3899 O O . ALA B 1 176 ? -13.812 12.3 20.515 1 93.35 176 ALA B O 1
ATOM 3900 N N . ALA B 1 177 ? -11.736 11.69 20.023 1 95.22 177 ALA B N 1
ATOM 3901 C CA . ALA B 1 177 ? -11.157 12.574 21.031 1 95.22 177 ALA B CA 1
ATOM 3902 C C . ALA B 1 177 ? -11.439 14.037 20.705 1 95.22 177 ALA B C 1
ATOM 3904 O O . ALA B 1 177 ? -11.685 14.845 21.604 1 95.22 177 ALA B O 1
ATOM 3905 N N . ILE B 1 178 ? -11.438 14.373 19.522 1 97.1 178 ILE B N 1
ATOM 3906 C CA . ILE B 1 178 ? -11.666 15.745 19.08 1 97.1 178 ILE B CA 1
ATOM 3907 C C . ILE B 1 178 ? -13.132 16.118 19.294 1 97.1 178 ILE B C 1
ATOM 3909 O O . ILE B 1 178 ? -13.436 17.209 19.783 1 97.1 178 ILE B O 1
ATOM 3913 N N . VAL B 1 179 ? -14.005 15.225 18.97 1 95.53 179 VAL B N 1
ATOM 3914 C CA . VAL B 1 179 ? -15.438 15.463 19.11 1 95.53 179 VAL B CA 1
ATOM 3915 C C . VAL B 1 179 ? -15.791 15.636 20.585 1 95.53 179 VAL B C 1
ATOM 3917 O O . VAL B 1 179 ? -16.584 16.511 20.941 1 95.53 179 VAL B O 1
ATOM 3920 N N . GLN B 1 180 ? -15.224 14.836 21.376 1 96.7 180 GLN B N 1
ATOM 3921 C CA . GLN B 1 180 ? -15.453 14.953 22.812 1 96.7 180 GLN B CA 1
ATOM 3922 C C . GLN B 1 180 ? -14.985 16.307 23.336 1 96.7 180 GLN B C 1
ATOM 3924 O O . GLN B 1 180 ? -15.674 16.94 24.139 1 96.7 180 GLN B O 1
ATOM 3929 N N . ALA B 1 181 ? -13.877 16.672 22.903 1 97.32 181 ALA B N 1
ATOM 3930 C CA . ALA B 1 181 ? -13.354 17.975 23.306 1 97.32 181 ALA B CA 1
ATOM 3931 C C . ALA B 1 181 ? -14.258 19.103 22.819 1 97.32 181 ALA B C 1
ATOM 3933 O O . ALA B 1 181 ? -14.496 20.074 23.542 1 97.32 181 ALA B O 1
ATOM 3934 N N . ALA B 1 182 ? -14.72 18.966 21.629 1 96.91 182 ALA B N 1
ATOM 3935 C CA . ALA B 1 182 ? -15.599 19.985 21.06 1 96.91 182 ALA B CA 1
ATOM 3936 C C . ALA B 1 182 ? -16.889 20.109 21.866 1 96.91 182 ALA B C 1
ATOM 3938 O O . ALA B 1 182 ? -17.384 21.216 22.091 1 96.91 182 ALA B O 1
ATOM 3939 N N . GLN B 1 183 ? -17.42 19.003 22.266 1 96.62 183 GLN B N 1
ATOM 3940 C CA . GLN B 1 183 ? -18.633 19.003 23.077 1 96.62 183 GLN B CA 1
ATOM 3941 C C . GLN B 1 183 ? -18.391 19.668 24.429 1 96.62 183 GLN B C 1
ATOM 3943 O O . GLN B 1 183 ? -19.205 20.472 24.886 1 96.62 183 GLN B O 1
ATOM 3948 N N . ALA B 1 184 ? -17.335 19.338 25.003 1 96.62 184 ALA B N 1
ATOM 3949 C CA . ALA B 1 184 ? -16.99 19.933 26.292 1 96.62 184 ALA B CA 1
ATOM 3950 C C . ALA B 1 184 ? -16.758 21.435 26.158 1 96.62 184 ALA B C 1
ATOM 3952 O O . ALA B 1 184 ? -17.149 22.21 27.035 1 96.62 184 ALA B O 1
ATOM 3953 N N . PHE B 1 185 ? -16.117 21.799 25.111 1 96.12 185 PHE B N 1
ATOM 3954 C CA . PHE B 1 185 ? -15.869 23.211 24.845 1 96.12 185 PHE B CA 1
ATOM 3955 C C . PHE B 1 185 ? -17.18 23.964 24.653 1 96.12 185 PHE B C 1
ATOM 3957 O O . PHE B 1 185 ? -17.338 25.081 25.149 1 96.12 185 PHE B O 1
ATOM 3964 N N . ALA B 1 186 ? -18.011 23.348 23.963 1 95.99 186 ALA B N 1
ATOM 3965 C CA . ALA B 1 186 ? -19.328 23.942 23.75 1 95.99 186 ALA B CA 1
ATOM 3966 C C . ALA B 1 186 ? -20.066 24.131 25.072 1 95.99 186 ALA B C 1
ATOM 3968 O O . ALA B 1 186 ? -20.72 25.154 25.284 1 95.99 186 ALA B O 1
ATOM 3969 N N . ALA B 1 187 ? -19.979 23.198 25.904 1 95.57 187 ALA B N 1
ATOM 3970 C CA . ALA B 1 187 ? -20.631 23.269 27.209 1 95.57 187 ALA B CA 1
ATOM 3971 C C . ALA B 1 187 ? -20.024 24.377 28.065 1 95.57 187 ALA B C 1
ATOM 3973 O O . ALA B 1 187 ? -20.729 25.028 28.84 1 95.57 187 ALA B O 1
ATOM 3974 N N . LEU B 1 188 ? -18.82 24.56 27.856 1 94.63 188 LEU B N 1
ATOM 3975 C CA . LEU B 1 188 ? -18.082 25.518 28.672 1 94.63 188 LEU B CA 1
ATOM 3976 C C . LEU B 1 188 ? -18.3 26.941 28.169 1 94.63 188 LEU B C 1
ATOM 3978 O O . LEU B 1 188 ? -18.379 27.88 28.965 1 94.63 188 LEU B O 1
ATOM 3982 N N . THR B 1 189 ? -18.4 27.171 26.903 1 94.76 189 THR B N 1
ATOM 3983 C CA . THR B 1 189 ? -18.317 28.517 26.349 1 94.76 189 THR B CA 1
ATOM 3984 C C . THR B 1 189 ? -19.63 28.908 25.676 1 94.76 189 THR B C 1
ATOM 3986 O O . THR B 1 189 ? -19.865 30.086 25.4 1 94.76 189 THR B O 1
ATOM 3989 N N . GLY B 1 190 ? -20.42 27.886 25.275 1 94.44 190 GLY B N 1
ATOM 3990 C CA . GLY B 1 190 ? -21.63 28.141 24.51 1 94.44 190 GLY B CA 1
ATOM 3991 C C . GLY B 1 190 ? -21.402 28.128 23.011 1 94.44 190 GLY B C 1
ATOM 3992 O O . GLY B 1 190 ? -22.358 28.132 22.232 1 94.44 190 GLY B O 1
ATOM 3993 N N . TRP B 1 191 ? -20.15 28.111 22.572 1 95.32 191 TRP B N 1
ATOM 3994 C CA . TRP B 1 191 ? -19.844 28.051 21.147 1 95.32 191 TRP B CA 1
ATOM 3995 C C . TRP B 1 191 ? -20.034 26.637 20.608 1 95.32 191 TRP B C 1
ATOM 3997 O O . TRP B 1 191 ? -19.518 25.674 21.18 1 95.32 191 TRP B O 1
ATOM 4007 N N . GLN B 1 192 ? -20.734 26.5 19.458 1 94 192 GLN B N 1
ATOM 4008 C CA . GLN B 1 192 ? -21.005 25.191 18.874 1 94 192 GLN B CA 1
ATOM 4009 C C . GLN B 1 192 ? -20.432 25.089 17.463 1 94 192 GLN B C 1
ATOM 4011 O O . GLN B 1 192 ? -20.567 26.017 16.664 1 94 192 GLN B O 1
ATOM 4016 N N . ALA B 1 193 ? -19.807 24.022 17.236 1 93 193 ALA B N 1
ATOM 4017 C CA . ALA B 1 193 ? -19.26 23.761 15.907 1 93 193 ALA B CA 1
ATOM 4018 C C . ALA B 1 193 ? -20.375 23.542 14.889 1 93 193 ALA B C 1
ATOM 4020 O O . ALA B 1 193 ? -21.452 23.052 15.234 1 93 193 ALA B O 1
ATOM 4021 N N . VAL B 1 194 ? -20.04 23.894 13.676 1 87.46 194 VAL B N 1
ATOM 4022 C CA . VAL B 1 194 ? -21.009 23.675 12.607 1 87.46 194 VAL B CA 1
ATOM 4023 C C . VAL B 1 194 ? -21.076 22.187 12.267 1 87.46 194 VAL B C 1
ATOM 4025 O O . VAL B 1 194 ? -20.072 21.477 12.36 1 87.46 194 VAL B O 1
ATOM 4028 N N . GLN B 1 195 ? -22.23 21.71 12.079 1 75.86 195 GLN B N 1
ATOM 4029 C CA . GLN B 1 195 ? -22.387 20.348 11.58 1 75.86 195 GLN B CA 1
ATOM 4030 C C . GLN B 1 195 ? -22.528 20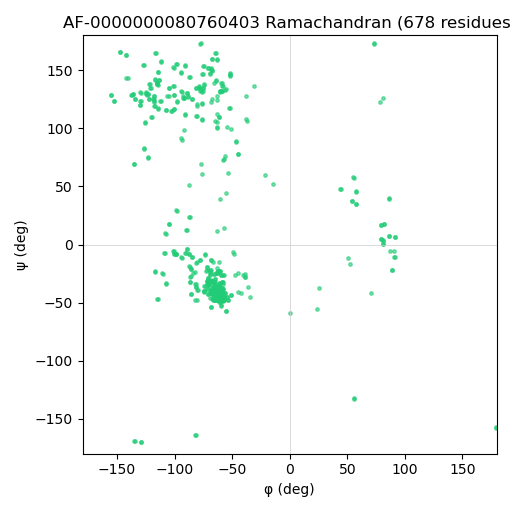.332 10.061 1 75.86 195 GLN B C 1
ATOM 4032 O O . GLN B 1 195 ? -23.475 20.901 9.513 1 75.86 195 GLN B O 1
ATOM 4037 N N . ASP B 1 196 ? -21.454 20.239 9.36 1 59.93 196 ASP B N 1
ATOM 4038 C CA . ASP B 1 196 ? -21.442 20.268 7.901 1 59.93 196 ASP B CA 1
ATOM 4039 C C . ASP B 1 196 ? -22.21 19.082 7.321 1 59.93 196 ASP B C 1
ATOM 4041 O O . ASP B 1 196 ? -21.806 17.93 7.494 1 59.93 196 ASP B O 1
ATOM 4045 N N . PRO B 1 197 ? -23.403 19.364 6.804 1 51.89 197 PRO B N 1
ATOM 4046 C CA . PRO B 1 197 ? -24.164 18.29 6.163 1 51.89 197 PRO B CA 1
ATOM 4047 C C . PRO B 1 197 ? -23.407 17.638 5.009 1 51.89 197 PRO B C 1
ATOM 4049 O O . PRO B 1 197 ? -23.775 16.549 4.561 1 51.89 197 PRO B O 1
ATOM 4052 N N . SER B 1 198 ? -22.627 18.388 4.283 1 48.89 198 SER B N 1
ATOM 4053 C CA . SER B 1 198 ? -22.007 17.93 3.044 1 48.89 198 SER B CA 1
ATOM 4054 C C . SER B 1 198 ? -21.062 16.761 3.298 1 48.89 198 SER B C 1
ATOM 4056 O O . SER B 1 198 ? -20.605 16.11 2.356 1 48.89 198 SER B O 1
ATOM 4058 N N . ASN B 1 199 ? -20.587 16.689 4.525 1 47.48 199 ASN B N 1
ATOM 4059 C CA . ASN B 1 199 ? -19.834 15.489 4.877 1 47.48 199 ASN B CA 1
ATOM 4060 C C . ASN B 1 199 ? -20.58 14.221 4.472 1 47.48 199 ASN B C 1
ATOM 4062 O O . ASN B 1 199 ? -20.008 13.129 4.484 1 47.48 199 ASN B O 1
ATOM 4066 N N . VAL B 1 200 ? -21.872 14.474 4.038 1 41.03 200 VAL B N 1
ATOM 4067 C CA . VAL B 1 200 ? -22.767 13.367 3.72 1 41.03 200 VAL B CA 1
ATOM 4068 C C . VAL B 1 200 ? -22.979 13.291 2.21 1 41.03 200 VAL B C 1
ATOM 4070 O O . VAL B 1 200 ? -23.741 12.451 1.725 1 41.03 200 VAL B O 1
ATOM 4073 N N . ASP B 1 201 ? -22.504 14.234 1.51 1 42.85 201 ASP B N 1
ATOM 4074 C CA . ASP B 1 201 ? -22.853 14.066 0.103 1 42.85 201 ASP B CA 1
ATOM 4075 C C . ASP B 1 201 ? -21.997 12.982 -0.549 1 42.85 201 ASP B C 1
ATOM 4077 O O . ASP B 1 201 ? -20.788 13.154 -0.715 1 42.85 201 ASP B O 1
ATOM 4081 N N . PRO B 1 202 ? -22.607 11.926 -0.802 1 46.05 202 PRO B N 1
ATOM 4082 C CA . PRO B 1 202 ? -21.973 10.698 -1.289 1 46.05 202 PRO B 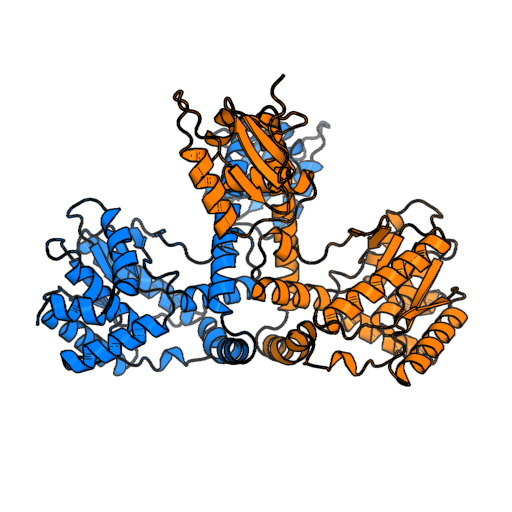CA 1
ATOM 4083 C C . PRO B 1 202 ? -21.321 10.874 -2.658 1 46.05 202 PRO B C 1
ATOM 4085 O O . PRO B 1 202 ? -20.621 9.975 -3.132 1 46.05 202 PRO B O 1
ATOM 4088 N N . ARG B 1 203 ? -21.809 12 -3.397 1 44.01 203 ARG B N 1
ATOM 4089 C CA . ARG B 1 203 ? -21.394 12.1 -4.793 1 44.01 203 ARG B CA 1
ATOM 4090 C C . ARG B 1 203 ? -19.893 12.347 -4.901 1 44.01 203 ARG B C 1
ATOM 4092 O O . ARG B 1 203 ? -19.32 12.247 -5.988 1 44.01 203 ARG B O 1
ATOM 4099 N N . TYR B 1 204 ? -19.299 12.729 -3.766 1 51.81 204 TYR B N 1
ATOM 4100 C CA . TYR B 1 204 ? -17.874 13.04 -3.772 1 51.81 204 TYR B CA 1
ATOM 4101 C C . TYR B 1 204 ? -17.048 11.815 -3.397 1 51.81 204 TYR B C 1
ATOM 4103 O O . TYR B 1 204 ? -17.472 11.001 -2.573 1 51.81 204 TYR B O 1
ATOM 4111 N N . THR B 1 205 ? -16.072 11.459 -4.256 1 60.72 205 THR B N 1
ATOM 4112 C CA . THR B 1 205 ? -15.313 10.22 -4.132 1 60.72 205 THR B CA 1
ATOM 4113 C C . THR B 1 205 ? -14.942 9.957 -2.675 1 60.72 205 THR B C 1
ATOM 4115 O O . THR B 1 205 ? -15.068 8.83 -2.191 1 60.72 205 THR B O 1
ATOM 4118 N N . ARG B 1 206 ? -14.561 10.974 -2.038 1 64.87 206 ARG B N 1
ATOM 4119 C CA . ARG B 1 206 ? -14.274 10.788 -0.619 1 64.87 206 ARG B CA 1
ATOM 4120 C C . ARG B 1 206 ? -15.554 10.537 0.17 1 64.87 206 ARG B C 1
ATOM 4122 O O . ARG B 1 206 ? -15.561 9.746 1.116 1 64.87 206 ARG B O 1
ATOM 4129 N N . ALA B 1 207 ? -16.508 11.104 -0.318 1 67.01 207 ALA B N 1
ATOM 4130 C CA . ALA B 1 207 ? -17.816 10.934 0.311 1 67.01 207 ALA B CA 1
ATOM 4131 C C . ALA B 1 207 ? -18.302 9.493 0.184 1 67.01 207 ALA B C 1
ATOM 4133 O O . ALA B 1 207 ? -18.914 8.954 1.11 1 67.01 207 ALA B O 1
ATOM 4134 N N . ALA B 1 208 ? -17.894 9.012 -0.873 1 73.08 208 ALA B N 1
ATOM 4135 C CA . ALA B 1 208 ? -18.314 7.629 -1.086 1 73.08 208 ALA B CA 1
ATOM 4136 C C . ALA B 1 208 ? -17.64 6.691 -0.089 1 73.08 208 ALA B C 1
ATOM 4138 O O . ALA B 1 208 ? -18.281 5.789 0.455 1 73.08 208 ALA B O 1
ATOM 4139 N N . VAL B 1 209 ? -16.406 6.912 0.13 1 81.13 209 VAL B N 1
ATOM 4140 C CA . VAL B 1 209 ? -15.694 6.095 1.107 1 81.13 209 VAL B CA 1
ATOM 4141 C C . VAL B 1 209 ? -16.319 6.279 2.488 1 81.13 209 VAL B C 1
ATOM 4143 O O . VAL B 1 209 ? -16.615 5.3 3.177 1 81.13 209 VAL B O 1
ATOM 4146 N N . ARG B 1 210 ? -16.617 7.461 2.777 1 79.54 210 ARG B N 1
ATOM 4147 C CA . ARG B 1 210 ? -17.132 7.787 4.103 1 79.54 210 ARG B CA 1
ATOM 4148 C C . ARG B 1 210 ? -18.552 7.26 4.284 1 79.54 210 ARG B C 1
ATOM 4150 O O . ARG B 1 210 ? -18.892 6.729 5.344 1 79.54 210 ARG B O 1
ATOM 4157 N N . ALA B 1 211 ? -19.259 7.349 3.283 1 81.33 211 ALA B N 1
ATOM 4158 C CA . ALA B 1 211 ? -20.681 7.027 3.38 1 81.33 211 ALA B CA 1
ATOM 4159 C C . ALA B 1 211 ? -20.92 5.533 3.184 1 81.33 211 ALA B C 1
ATOM 4161 O O . ALA B 1 211 ? -21.859 4.969 3.75 1 81.33 211 ALA B O 1
ATOM 4162 N N . THR B 1 212 ? -20.083 4.923 2.475 1 83.66 212 THR B N 1
ATOM 4163 C CA . THR B 1 212 ? -20.387 3.553 2.077 1 83.66 212 THR B CA 1
ATOM 4164 C C . THR B 1 212 ? -19.402 2.574 2.711 1 83.66 212 THR B C 1
ATOM 4166 O O . THR B 1 212 ? -19.808 1.629 3.39 1 83.66 212 THR B O 1
ATOM 4169 N N . LEU B 1 213 ? -18.157 2.859 2.646 1 87.94 213 LEU B N 1
ATOM 4170 C CA . LEU B 1 213 ? -17.153 1.889 3.069 1 87.94 213 LEU B CA 1
ATOM 4171 C C . LEU B 1 213 ? -16.9 1.988 4.57 1 87.94 213 LEU B C 1
ATOM 4173 O O . LEU B 1 213 ? -16.817 0.968 5.258 1 87.94 213 LEU B O 1
ATOM 4177 N N . ALA B 1 214 ? -16.826 3.173 5.036 1 89.01 214 ALA B N 1
ATOM 4178 C CA . ALA B 1 214 ? -16.418 3.391 6.422 1 89.01 214 ALA B CA 1
ATOM 4179 C C . ALA B 1 214 ? -17.4 2.739 7.391 1 89.01 214 ALA B C 1
ATOM 4181 O O . ALA B 1 214 ? -16.991 2.049 8.328 1 89.01 214 ALA B O 1
ATOM 4182 N N . PRO B 1 215 ? -18.732 2.933 7.161 1 88.17 215 PRO B N 1
ATOM 4183 C CA . PRO B 1 215 ? -19.673 2.29 8.081 1 88.17 215 PRO B CA 1
ATOM 4184 C C . PRO B 1 215 ? -19.533 0.769 8.102 1 88.17 215 PRO B C 1
ATOM 4186 O O . PRO B 1 215 ? -19.616 0.152 9.167 1 88.17 215 PRO B O 1
ATOM 4189 N N . LEU B 1 216 ? -19.34 0.268 6.98 1 88.67 216 LEU B N 1
ATOM 4190 C CA . LEU B 1 216 ? -19.174 -1.179 6.883 1 88.67 216 LEU B CA 1
ATOM 4191 C C . LEU B 1 216 ? -17.895 -1.626 7.582 1 88.67 216 LEU B C 1
ATOM 4193 O O . LEU B 1 216 ? -17.897 -2.619 8.313 1 88.67 216 LEU B O 1
ATOM 4197 N N . LEU B 1 217 ? -16.832 -0.954 7.354 1 91.52 217 LEU B N 1
ATOM 4198 C CA . LEU B 1 217 ? -15.546 -1.272 7.964 1 91.52 217 LEU B CA 1
ATOM 4199 C C . LEU B 1 217 ? -15.601 -1.088 9.477 1 91.52 217 LEU B C 1
ATOM 4201 O O . LEU B 1 217 ? -15.047 -1.895 10.226 1 91.52 217 LEU B O 1
ATOM 4205 N N . ASN B 1 218 ? -16.251 -0.063 9.882 1 90.73 218 ASN B N 1
ATOM 4206 C CA . ASN B 1 218 ? -16.41 0.158 11.316 1 90.73 218 ASN B CA 1
ATOM 4207 C C . ASN B 1 218 ? -17.102 -1.021 11.992 1 90.73 218 ASN B C 1
ATOM 4209 O O . ASN B 1 218 ? -16.756 -1.389 13.116 1 90.73 218 ASN B O 1
ATOM 4213 N N . ALA B 1 219 ? -18.044 -1.57 11.311 1 88.73 219 ALA B N 1
ATOM 4214 C CA . ALA B 1 219 ? -18.852 -2.653 11.865 1 88.73 219 ALA B CA 1
ATOM 4215 C C . ALA B 1 219 ? -18.064 -3.959 11.906 1 88.73 219 ALA B C 1
ATOM 4217 O O . ALA B 1 219 ? -18.121 -4.695 12.895 1 88.73 219 ALA B O 1
ATOM 4218 N N . ARG B 1 220 ? -17.25 -4.185 10.964 1 87.43 220 ARG B N 1
ATOM 4219 C CA . ARG B 1 220 ? -16.649 -5.506 10.813 1 87.43 220 ARG B CA 1
ATOM 4220 C C . ARG B 1 220 ? -15.178 -5.487 11.214 1 87.43 220 ARG B C 1
ATOM 4222 O O . ARG B 1 220 ? -14.634 -6.504 11.649 1 87.43 220 ARG B O 1
ATOM 4229 N N . TRP B 1 221 ? -14.476 -4.389 10.982 1 88.12 221 TRP B N 1
ATOM 4230 C CA . TRP B 1 221 ? -13.058 -4.249 11.295 1 88.12 221 TRP B CA 1
ATOM 4231 C C . TRP B 1 221 ? -12.818 -3.058 12.217 1 88.12 221 TRP B C 1
ATOM 4233 O O . TRP B 1 221 ? -12.166 -2.086 11.828 1 88.12 221 TRP B O 1
ATOM 4243 N N . PRO B 1 222 ? -13.178 -3.289 13.411 1 89.28 222 PRO B N 1
ATOM 4244 C CA . PRO B 1 222 ? -12.952 -2.177 14.337 1 89.28 222 PRO B CA 1
ATOM 4245 C C . PRO B 1 222 ? -11.48 -1.783 14.438 1 89.28 222 PRO B C 1
ATOM 4247 O O . PRO B 1 222 ? -10.61 -2.652 14.531 1 89.28 222 PRO B O 1
ATOM 4250 N N . GLY B 1 223 ? -11.169 -0.503 14.337 1 91.71 223 GLY B N 1
ATOM 4251 C CA . GLY B 1 223 ? -9.808 -0.003 14.456 1 91.71 223 GLY B CA 1
ATOM 4252 C C . GLY B 1 223 ? -9.086 0.082 13.124 1 91.71 223 GLY B C 1
ATOM 4253 O O . GLY B 1 223 ? -7.888 0.369 13.08 1 91.71 223 GLY B O 1
ATOM 4254 N N . TRP B 1 224 ? -9.879 -0.188 12.047 1 92.91 224 TRP B N 1
ATOM 4255 C CA . TRP B 1 224 ? -9.255 -0.228 10.729 1 92.91 224 TRP B CA 1
ATOM 4256 C C . TRP B 1 224 ? -8.561 1.093 10.414 1 92.91 224 TRP B C 1
ATOM 4258 O O . TRP B 1 224 ? -7.544 1.116 9.718 1 92.91 224 TRP B O 1
ATOM 4268 N N . GLN B 1 225 ? -9 2.141 10.982 1 95.3 225 GLN B N 1
ATOM 4269 C CA . GLN B 1 225 ? -8.393 3.435 10.689 1 95.3 225 GLN B CA 1
ATOM 4270 C C . GLN B 1 225 ? -6.959 3.499 11.206 1 95.3 225 GLN B C 1
ATOM 4272 O O . GLN B 1 225 ? -6.06 3.967 10.503 1 95.3 225 GLN B O 1
ATOM 4277 N N . ALA B 1 226 ? -6.778 3.092 12.408 1 93.95 226 ALA B N 1
ATOM 4278 C CA . ALA B 1 226 ? -5.433 3.073 12.978 1 93.95 226 ALA B CA 1
ATOM 4279 C C . ALA B 1 226 ? -4.521 2.131 12.199 1 93.95 226 ALA B C 1
ATOM 4281 O O . ALA B 1 226 ? -3.346 2.435 11.978 1 93.95 226 ALA B O 1
ATOM 4282 N N . ILE B 1 227 ? -5.038 1.042 11.755 1 93.29 227 ILE B N 1
ATOM 4283 C CA . ILE B 1 227 ? -4.286 0.026 11.026 1 93.29 227 ILE B CA 1
ATOM 4284 C C . ILE B 1 227 ? -3.832 0.587 9.68 1 93.29 227 ILE B C 1
ATOM 4286 O O . ILE B 1 227 ? -2.655 0.49 9.326 1 93.29 227 ILE B O 1
ATOM 4290 N N . VAL B 1 228 ? -4.735 1.196 9.013 1 94.1 228 VAL B N 1
ATOM 4291 C CA . VAL B 1 228 ? -4.47 1.724 7.679 1 94.1 228 VAL B CA 1
ATOM 4292 C C . VAL B 1 228 ? -3.544 2.935 7.777 1 94.1 228 VAL B C 1
ATOM 4294 O O . VAL B 1 228 ? -2.707 3.156 6.898 1 94.1 228 VAL B O 1
ATOM 4297 N N . SER B 1 229 ? -3.725 3.678 8.846 1 93.33 229 SER B N 1
ATOM 4298 C CA . SER B 1 229 ? -2.821 4.803 9.064 1 93.33 229 SER B CA 1
ATOM 4299 C C . SER B 1 229 ? -1.392 4.326 9.303 1 93.33 229 SER B C 1
ATOM 4301 O O . SER B 1 229 ? -0.437 4.959 8.849 1 93.33 229 SER B O 1
ATOM 4303 N N . ARG B 1 230 ? -1.277 3.305 10.03 1 89.49 230 ARG B N 1
ATOM 4304 C CA . ARG B 1 230 ? 0.04 2.708 10.231 1 89.49 230 ARG B CA 1
ATOM 4305 C C . ARG B 1 230 ? 0.631 2.228 8.909 1 89.49 230 ARG B C 1
ATOM 4307 O O . ARG B 1 230 ? 1.831 2.377 8.669 1 89.49 230 ARG B O 1
ATOM 4314 N N . HIS B 1 231 ? -0.194 1.662 8.127 1 92.79 231 HIS B N 1
ATOM 4315 C CA . HIS B 1 231 ? 0.218 1.28 6.781 1 92.79 231 HIS B CA 1
ATOM 4316 C C . HIS B 1 231 ? 0.808 2.468 6.028 1 92.79 231 HIS B C 1
ATOM 4318 O O . HIS B 1 231 ? 1.859 2.347 5.394 1 92.79 231 HIS B O 1
ATOM 4324 N N . ALA B 1 232 ? 0.133 3.538 6.077 1 94.76 232 ALA B N 1
ATOM 4325 C CA . ALA B 1 232 ? 0.587 4.741 5.383 1 94.76 232 ALA B CA 1
ATOM 4326 C C . ALA B 1 232 ? 1.962 5.175 5.882 1 94.76 232 ALA B C 1
ATOM 4328 O O . ALA B 1 232 ? 2.803 5.618 5.096 1 94.76 232 ALA B O 1
ATOM 4329 N N . ARG B 1 233 ? 2.157 5.096 7.161 1 91.1 233 ARG B N 1
ATOM 4330 C CA . ARG B 1 233 ? 3.452 5.448 7.735 1 91.1 233 ARG B CA 1
ATOM 4331 C C . ARG B 1 233 ? 4.552 4.533 7.208 1 91.1 233 ARG B C 1
ATOM 4333 O O . ARG B 1 233 ? 5.648 4.994 6.884 1 91.1 233 ARG B O 1
ATOM 4340 N N . GLN B 1 234 ? 4.265 3.282 7.12 1 90.82 234 GLN B N 1
ATOM 4341 C CA . GLN B 1 234 ? 5.225 2.315 6.6 1 90.82 234 GLN B CA 1
ATOM 4342 C C . GLN B 1 234 ? 5.537 2.585 5.131 1 90.82 234 GLN B C 1
ATOM 4344 O O . GLN B 1 234 ? 6.686 2.46 4.701 1 90.82 234 GLN B O 1
ATOM 4349 N N . MET B 1 235 ? 4.546 2.912 4.405 1 94.69 235 MET B N 1
ATOM 4350 C CA . MET B 1 235 ? 4.766 3.305 3.016 1 94.69 235 MET B CA 1
ATOM 4351 C C . MET B 1 235 ? 5.665 4.535 2.935 1 94.69 235 MET B C 1
ATOM 4353 O O . MET B 1 235 ? 6.528 4.621 2.06 1 94.69 235 MET B O 1
ATOM 4357 N N . GLY B 1 236 ? 5.393 5.433 3.856 1 93.69 236 GLY B N 1
ATOM 4358 C CA . GLY B 1 236 ? 6.224 6.625 3.899 1 93.69 236 GLY B CA 1
ATOM 4359 C C . GLY B 1 236 ? 7.695 6.319 4.115 1 93.69 236 GLY B C 1
ATOM 4360 O O . GLY B 1 236 ? 8.56 6.925 3.479 1 93.69 236 GLY B O 1
ATOM 4361 N N . GLU B 1 237 ? 7.966 5.406 4.96 1 91.78 237 GLU B N 1
ATOM 4362 C CA . GLU B 1 237 ? 9.344 4.99 5.206 1 91.78 237 GLU B CA 1
ATOM 4363 C C . GLU B 1 237 ? 9.963 4.368 3.958 1 91.78 237 GLU B C 1
ATOM 4365 O O . GLU B 1 237 ? 11.123 4.635 3.635 1 91.78 237 GLU B O 1
ATOM 4370 N N . ALA B 1 238 ? 9.224 3.564 3.301 1 94.79 238 ALA B N 1
ATOM 4371 C CA . ALA B 1 238 ? 9.697 2.95 2.064 1 94.79 238 ALA B CA 1
ATOM 4372 C C . ALA B 1 238 ? 9.975 4.007 0.998 1 94.79 238 ALA B C 1
ATOM 4374 O O . ALA B 1 238 ? 10.958 3.91 0.26 1 94.79 238 ALA B O 1
ATOM 4375 N N . VAL B 1 239 ? 9.116 4.958 0.93 1 95.04 239 VAL B N 1
ATOM 4376 C CA . VAL B 1 239 ? 9.275 6.036 -0.04 1 95.04 239 VAL B CA 1
ATOM 4377 C C . VAL B 1 239 ? 10.603 6.752 0.195 1 95.04 239 VAL B C 1
ATOM 4379 O O . VAL B 1 239 ? 11.304 7.102 -0.757 1 95.04 239 VAL B O 1
ATOM 4382 N N . GLU B 1 240 ? 10.92 6.988 1.423 1 95 240 GLU B N 1
ATOM 4383 C CA . GLU B 1 240 ? 12.179 7.652 1.747 1 95 240 GLU B CA 1
ATOM 4384 C C . GLU B 1 240 ? 13.373 6.846 1.245 1 95 240 GLU B C 1
ATOM 4386 O O . GLU B 1 240 ? 14.307 7.406 0.666 1 95 240 GLU B O 1
ATOM 4391 N N . ILE B 1 241 ? 13.299 5.566 1.452 1 96.3 241 ILE B N 1
ATOM 4392 C CA . ILE B 1 241 ? 14.371 4.695 0.981 1 96.3 241 ILE B CA 1
ATOM 4393 C C . ILE B 1 241 ? 14.431 4.73 -0.544 1 96.3 241 ILE B C 1
ATOM 4395 O O . ILE B 1 241 ? 15.508 4.881 -1.126 1 96.3 241 ILE B O 1
ATOM 4399 N N . LEU B 1 242 ? 13.298 4.593 -1.157 1 96.27 242 LEU B N 1
ATOM 4400 C CA . LEU B 1 242 ? 13.23 4.556 -2.614 1 96.27 242 LEU B CA 1
ATOM 4401 C C . LEU B 1 242 ? 13.766 5.85 -3.216 1 96.27 242 LEU B C 1
ATOM 4403 O O . LEU B 1 242 ? 14.458 5.826 -4.236 1 96.27 242 LEU B O 1
ATOM 4407 N N . ARG B 1 243 ? 13.448 6.908 -2.571 1 94.35 243 ARG B N 1
ATOM 4408 C CA . ARG B 1 243 ? 13.95 8.196 -3.04 1 94.35 243 ARG B CA 1
ATOM 4409 C C . ARG B 1 243 ? 15.466 8.278 -2.897 1 94.35 243 ARG B C 1
ATOM 4411 O O . ARG B 1 243 ? 16.15 8.801 -3.779 1 94.35 243 ARG B O 1
ATOM 4418 N N . GLU B 1 244 ? 15.956 7.814 -1.784 1 95.7 244 GLU B N 1
ATOM 4419 C CA . GLU B 1 244 ? 17.402 7.771 -1.587 1 95.7 244 GLU B CA 1
ATOM 4420 C C . GLU B 1 244 ? 18.08 6.924 -2.659 1 95.7 244 GLU B C 1
ATOM 4422 O O . GLU B 1 244 ? 19.095 7.33 -3.229 1 95.7 244 GLU B O 1
ATOM 4427 N N . VAL B 1 245 ? 17.483 5.845 -2.914 1 96.11 245 VAL B N 1
ATOM 4428 C CA . VAL B 1 245 ? 18.035 4.916 -3.894 1 96.11 245 VAL B CA 1
ATOM 4429 C C . VAL B 1 245 ? 18.002 5.55 -5.283 1 96.11 245 VAL B C 1
ATOM 4431 O O . VAL B 1 245 ? 18.971 5.455 -6.039 1 96.11 245 VAL B O 1
ATOM 4434 N N . ALA B 1 246 ? 16.904 6.144 -5.595 1 96.31 246 ALA B N 1
ATOM 4435 C CA . ALA B 1 246 ? 16.783 6.797 -6.896 1 96.31 246 ALA B CA 1
ATOM 4436 C C . ALA B 1 246 ? 17.843 7.881 -7.067 1 96.31 246 ALA B C 1
ATOM 4438 O O . ALA B 1 246 ? 18.457 7.995 -8.13 1 96.31 246 ALA B O 1
ATOM 4439 N N . ARG B 1 247 ? 18.03 8.617 -6.054 1 95.5 247 ARG B N 1
ATOM 4440 C CA . ARG B 1 247 ? 19.034 9.676 -6.078 1 95.5 247 ARG B CA 1
ATOM 4441 C C . ARG B 1 247 ? 20.436 9.098 -6.239 1 95.5 247 ARG B C 1
ATOM 4443 O O . ARG B 1 247 ? 21.231 9.598 -7.037 1 95.5 247 ARG B O 1
ATOM 4450 N N . GLU B 1 248 ? 20.692 8.088 -5.479 1 95.45 248 GLU B N 1
ATOM 4451 C CA . GLU B 1 248 ? 21.989 7.42 -5.537 1 95.45 248 GLU B CA 1
ATOM 4452 C C . GLU B 1 248 ? 22.225 6.791 -6.907 1 95.45 248 GLU B C 1
ATOM 4454 O O . GLU B 1 248 ? 23.318 6.902 -7.468 1 95.45 248 GLU B O 1
ATOM 4459 N N . ASP B 1 249 ? 21.196 6.099 -7.437 1 96.89 249 ASP B N 1
ATOM 4460 C CA . ASP B 1 249 ? 21.302 5.475 -8.752 1 96.89 249 ASP B CA 1
ATOM 4461 C C . ASP B 1 249 ? 21.511 6.524 -9.843 1 96.89 249 ASP B C 1
ATOM 4463 O O . ASP B 1 249 ? 22.347 6.345 -10.731 1 96.89 249 ASP B O 1
ATOM 4467 N N . TYR B 1 250 ? 20.769 7.576 -9.717 1 96.58 250 TYR B N 1
ATOM 4468 C CA . TYR B 1 250 ? 20.904 8.63 -10.716 1 96.58 250 TYR B CA 1
ATOM 4469 C C . TYR B 1 250 ? 22.311 9.214 -10.706 1 96.58 250 TYR B C 1
ATOM 4471 O O . TYR B 1 250 ? 22.886 9.484 -11.764 1 96.58 250 TYR B O 1
ATOM 4479 N N . ALA B 1 251 ? 22.828 9.395 -9.55 1 96.21 251 ALA B N 1
ATOM 4480 C CA . ALA B 1 251 ? 24.174 9.944 -9.411 1 96.21 251 ALA B CA 1
ATOM 4481 C C . ALA B 1 251 ? 25.204 9.05 -10.097 1 96.21 251 ALA B C 1
ATOM 4483 O O . ALA B 1 251 ? 26.211 9.538 -10.616 1 96.21 251 ALA B O 1
ATOM 4484 N N . ARG B 1 252 ? 24.912 7.837 -10.205 1 95.14 252 ARG B N 1
ATOM 4485 C CA . ARG B 1 252 ? 25.831 6.865 -10.789 1 95.14 252 ARG B CA 1
ATOM 4486 C C . ARG B 1 252 ? 25.706 6.838 -12.309 1 95.14 252 ARG B C 1
ATOM 4488 O O . ARG B 1 252 ? 26.555 6.269 -12.997 1 95.14 252 ARG B O 1
ATOM 4495 N N . LEU B 1 253 ? 24.72 7.469 -12.837 1 96.25 253 LEU B N 1
ATOM 4496 C CA . LEU B 1 253 ? 24.468 7.418 -14.273 1 96.25 253 LEU B CA 1
ATOM 4497 C C . LEU B 1 253 ? 25.211 8.537 -14.995 1 96.25 253 LEU B C 1
ATOM 4499 O O . LEU B 1 253 ? 24.917 8.836 -16.155 1 96.25 253 LEU B O 1
ATOM 4503 N N . GLU B 1 254 ? 26.126 9.204 -14.326 1 94.09 254 GLU B N 1
ATOM 4504 C CA . GLU B 1 254 ? 26.889 10.301 -14.912 1 94.09 254 GLU B CA 1
ATOM 4505 C C . GLU B 1 254 ? 25.965 11.38 -15.469 1 94.09 254 GLU B C 1
ATOM 4507 O O . GLU B 1 254 ? 26.058 11.739 -16.645 1 94.09 254 GLU B O 1
ATOM 4512 N N . PRO B 1 255 ? 25.145 11.865 -14.53 1 93.79 255 PRO B N 1
ATOM 4513 C CA . PRO B 1 255 ? 24.176 12.851 -15.014 1 93.79 255 PRO B CA 1
ATOM 4514 C C . PRO B 1 255 ? 24.829 14.17 -15.419 1 93.79 255 PRO B C 1
ATOM 4516 O O . PRO B 1 255 ? 25.854 14.556 -14.851 1 93.79 255 PRO B O 1
ATOM 4519 N N . ASP B 1 256 ? 24.227 14.788 -16.431 1 86.82 256 ASP B N 1
ATOM 4520 C CA . ASP B 1 256 ? 24.563 16.16 -16.796 1 86.82 256 ASP B CA 1
ATOM 4521 C C . ASP B 1 256 ? 23.303 16.989 -17.036 1 86.82 256 ASP B C 1
ATOM 4523 O O . ASP B 1 256 ? 22.211 16.606 -16.61 1 86.82 256 ASP B O 1
ATOM 4527 N N . GLU B 1 257 ? 23.379 18.124 -17.561 1 78.86 257 GLU B N 1
ATOM 4528 C CA . GLU B 1 257 ? 22.25 19.038 -17.707 1 78.86 257 GLU B CA 1
ATOM 4529 C C . GLU B 1 257 ? 21.17 18.441 -18.604 1 78.86 257 GLU B C 1
ATOM 4531 O O . GLU B 1 257 ? 19.983 18.722 -18.427 1 78.86 257 GLU B O 1
ATOM 4536 N N . ALA B 1 258 ? 21.622 17.537 -19.393 1 74.96 258 ALA B N 1
ATOM 4537 C CA . ALA B 1 258 ? 20.675 17.148 -20.435 1 74.96 258 ALA B CA 1
ATOM 4538 C C . ALA B 1 258 ? 20.161 15.73 -20.208 1 74.96 258 ALA B C 1
ATOM 4540 O O . ALA B 1 258 ? 19.099 15.359 -20.713 1 74.96 258 ALA B O 1
ATOM 4541 N N . GLY B 1 259 ? 21.063 15.007 -19.472 1 91.17 259 GLY B N 1
ATOM 4542 C CA . GLY B 1 259 ? 20.651 13.613 -19.426 1 91.17 259 GLY B CA 1
ATOM 4543 C C . GLY B 1 259 ? 21.605 12.734 -18.64 1 91.17 259 GLY B C 1
ATOM 4544 O O . GLY B 1 259 ? 22.197 13.178 -17.654 1 91.17 259 GLY B O 1
ATOM 4545 N N . PHE B 1 260 ? 21.558 11.397 -18.939 1 94.72 260 PHE B N 1
ATOM 4546 C CA . PHE B 1 260 ? 22.363 10.426 -18.207 1 94.72 260 PHE B CA 1
ATOM 4547 C C . PHE B 1 260 ? 22.89 9.344 -19.142 1 94.72 260 PHE B C 1
ATOM 4549 O O . PHE B 1 260 ? 22.462 9.25 -20.294 1 94.72 260 PHE B O 1
ATOM 4556 N N . ALA B 1 261 ? 23.885 8.6 -18.727 1 94.62 261 ALA B N 1
ATOM 4557 C CA . ALA B 1 261 ? 24.52 7.555 -19.526 1 94.62 261 ALA B CA 1
ATOM 4558 C C . ALA B 1 261 ? 23.678 6.282 -19.532 1 94.62 261 ALA B C 1
ATOM 4560 O O . ALA B 1 261 ? 23.221 5.827 -18.481 1 94.62 261 ALA B O 1
ATOM 4561 N N . LEU B 1 262 ? 23.503 5.659 -20.647 1 93.4 262 LEU B N 1
ATOM 4562 C CA . LEU B 1 262 ? 22.657 4.487 -20.843 1 93.4 262 LEU B CA 1
ATOM 4563 C C . LEU B 1 262 ? 23.309 3.241 -20.254 1 93.4 262 LEU B C 1
ATOM 4565 O O . LEU B 1 262 ? 22.626 2.39 -19.68 1 93.4 262 LEU B O 1
ATOM 4569 N N . ALA B 1 263 ? 24.544 3.105 -20.405 1 93.34 263 ALA B N 1
ATOM 4570 C CA . ALA B 1 263 ? 25.261 1.886 -20.038 1 93.34 263 ALA B CA 1
ATOM 4571 C C . ALA B 1 263 ? 25.099 1.581 -18.552 1 93.34 263 ALA B C 1
ATOM 4573 O O . ALA B 1 263 ? 24.685 0.481 -18.179 1 93.34 263 ALA B O 1
ATOM 4574 N N . PRO B 1 264 ? 25.396 2.574 -17.709 1 95.33 264 PRO B N 1
ATOM 4575 C CA . PRO B 1 264 ? 25.193 2.278 -16.289 1 95.33 264 PRO B CA 1
ATOM 4576 C C . PRO B 1 264 ? 23.725 2.048 -15.937 1 95.33 264 PRO B C 1
ATOM 4578 O O . PRO B 1 264 ? 23.419 1.283 -15.019 1 95.33 264 PRO B O 1
ATOM 4581 N N . TRP B 1 265 ? 22.817 2.665 -16.637 1 95.92 265 TRP B N 1
ATOM 4582 C CA . TRP B 1 265 ? 21.394 2.433 -16.407 1 95.92 265 TRP B CA 1
ATOM 4583 C C . TRP B 1 265 ? 21.033 0.974 -16.659 1 95.92 265 TRP B C 1
ATOM 4585 O O . TRP B 1 265 ? 20.254 0.381 -15.908 1 95.92 265 TRP B O 1
ATOM 4595 N N . ARG B 1 266 ? 21.643 0.382 -17.595 1 94.77 266 ARG B N 1
ATOM 4596 C CA . ARG B 1 266 ? 21.35 -0.994 -17.986 1 94.77 266 ARG B CA 1
ATOM 4597 C C . ARG B 1 266 ? 21.849 -1.979 -16.934 1 94.77 266 ARG B C 1
ATOM 4599 O O . ARG B 1 266 ? 21.414 -3.133 -16.902 1 94.77 266 ARG B O 1
ATOM 4606 N N . GLU B 1 267 ? 22.762 -1.487 -16.116 1 94.64 267 GLU B N 1
ATOM 4607 C CA . GLU B 1 267 ? 23.324 -2.353 -15.083 1 94.64 267 GLU B CA 1
ATOM 4608 C C . GLU B 1 267 ? 22.397 -2.443 -13.874 1 94.64 267 GLU B C 1
ATOM 4610 O O . GLU B 1 267 ? 22.543 -3.338 -13.039 1 94.64 267 GLU B O 1
ATOM 4615 N N . LEU B 1 268 ? 21.519 -1.548 -13.846 1 95.76 268 LEU B N 1
ATOM 4616 C CA . LEU B 1 268 ? 20.565 -1.57 -12.742 1 95.76 268 LEU B CA 1
ATOM 4617 C C . LEU B 1 268 ? 19.541 -2.683 -12.931 1 95.76 268 LEU B C 1
ATOM 4619 O O . LEU B 1 268 ? 19.275 -3.104 -14.06 1 95.76 268 LEU B O 1
ATOM 4623 N N . SER B 1 269 ? 18.995 -3.165 -11.829 1 95.22 269 SER B N 1
ATOM 4624 C CA . SER B 1 269 ? 17.853 -4.068 -11.932 1 95.22 269 SER B CA 1
ATOM 4625 C C . SER B 1 269 ? 16.657 -3.375 -12.575 1 95.22 269 SER B C 1
ATOM 4627 O O . SER B 1 269 ? 16.539 -2.149 -12.519 1 95.22 269 SER B O 1
ATOM 4629 N N . PRO B 1 270 ? 15.731 -4.114 -13.105 1 93.81 270 PRO B N 1
ATOM 4630 C CA . PRO B 1 270 ? 14.595 -3.513 -13.807 1 93.81 270 PRO B CA 1
ATOM 4631 C C . PRO B 1 270 ? 13.775 -2.583 -12.915 1 93.81 270 PRO B C 1
ATOM 4633 O O . PRO B 1 270 ? 13.446 -1.465 -13.32 1 93.81 270 PRO B O 1
ATOM 4636 N N . PRO B 1 271 ? 13.552 -2.993 -11.708 1 94.05 271 PRO B N 1
ATOM 4637 C CA . PRO B 1 271 ? 12.804 -2.056 -10.867 1 94.05 271 PRO B CA 1
ATOM 4638 C C . PRO B 1 271 ? 13.573 -0.765 -10.594 1 94.05 271 PRO B C 1
ATOM 4640 O O . PRO B 1 271 ? 12.975 0.312 -10.526 1 94.05 271 PRO B O 1
ATOM 4643 N N . ARG B 1 272 ? 14.835 -0.848 -10.423 1 95.95 272 ARG B N 1
ATOM 4644 C CA . ARG B 1 272 ? 15.639 0.345 -10.175 1 95.95 272 ARG B CA 1
ATOM 4645 C C . ARG B 1 272 ? 15.769 1.19 -11.438 1 95.95 272 ARG B C 1
ATOM 4647 O O . ARG B 1 272 ? 15.883 2.415 -11.362 1 95.95 272 ARG B O 1
ATOM 4654 N N . GLN B 1 273 ? 15.77 0.51 -12.614 1 95.69 273 GLN B N 1
ATOM 4655 C CA . GLN B 1 273 ? 15.716 1.239 -13.877 1 95.69 273 GLN B CA 1
ATOM 4656 C C . GLN B 1 273 ? 14.484 2.137 -13.941 1 95.69 273 GLN B C 1
ATOM 4658 O O . GLN B 1 273 ? 14.584 3.312 -14.302 1 95.69 273 GLN B O 1
ATOM 4663 N N . ALA B 1 274 ? 13.423 1.525 -13.594 1 94.46 274 ALA B N 1
ATOM 4664 C CA . ALA B 1 274 ? 12.165 2.268 -13.605 1 94.46 274 ALA B CA 1
ATOM 4665 C C . ALA B 1 274 ? 12.198 3.417 -12.602 1 94.46 274 ALA B C 1
ATOM 4667 O O . ALA B 1 274 ? 11.784 4.535 -12.916 1 94.46 274 ALA B O 1
ATOM 4668 N N . GLN B 1 275 ? 12.689 3.133 -11.484 1 94.18 275 GLN B N 1
ATOM 4669 C CA . GLN B 1 275 ? 12.719 4.102 -10.394 1 94.18 275 GLN B CA 1
ATOM 4670 C C . GLN B 1 275 ? 13.575 5.312 -10.756 1 94.18 275 GLN B C 1
ATOM 4672 O O . GLN B 1 275 ? 13.2 6.452 -10.472 1 94.18 275 GLN B O 1
ATOM 4677 N N . VAL B 1 276 ? 14.728 5.081 -11.311 1 95.34 276 VAL B N 1
ATOM 4678 C CA . VAL B 1 276 ? 15.637 6.176 -11.63 1 95.34 276 VAL B CA 1
ATOM 4679 C C . VAL B 1 276 ? 15.066 7.005 -12.779 1 95.34 276 VAL B C 1
ATOM 4681 O O . VAL B 1 276 ? 15.235 8.226 -12.815 1 95.34 276 VAL B O 1
ATOM 4684 N N . LEU B 1 277 ? 14.332 6.377 -13.702 1 94.49 277 LEU B N 1
ATOM 4685 C CA . LEU B 1 277 ? 13.672 7.111 -14.777 1 94.49 277 LEU B CA 1
ATOM 4686 C C . LEU B 1 277 ? 12.589 8.029 -14.222 1 94.49 277 LEU B C 1
ATOM 4688 O O . LEU B 1 277 ? 12.461 9.177 -14.654 1 94.49 277 LEU B O 1
ATOM 4692 N N . ARG B 1 278 ? 11.869 7.535 -13.272 1 92.52 278 ARG B N 1
ATOM 4693 C CA . ARG B 1 278 ? 10.848 8.356 -12.63 1 92.52 278 ARG B CA 1
ATOM 4694 C C . ARG B 1 278 ? 11.474 9.543 -11.907 1 92.52 278 ARG B C 1
ATOM 4696 O O . ARG B 1 278 ? 10.954 10.659 -11.969 1 92.52 278 ARG B O 1
ATOM 4703 N N . TYR B 1 279 ? 12.488 9.282 -11.225 1 93.32 279 TYR B N 1
ATOM 4704 C CA . TYR B 1 279 ? 13.208 10.335 -10.517 1 93.32 279 TYR B CA 1
ATOM 4705 C C . TYR B 1 279 ? 13.68 11.416 -11.481 1 93.32 279 TYR B C 1
ATOM 4707 O O . TYR B 1 279 ? 13.49 12.608 -11.229 1 93.32 279 TYR B O 1
ATOM 4715 N N . TRP B 1 280 ? 14.283 10.954 -12.594 1 93.19 280 TRP B N 1
ATOM 4716 C CA . TRP B 1 280 ? 14.816 11.857 -13.609 1 93.19 280 TRP B CA 1
ATOM 4717 C C . TRP B 1 280 ? 13.704 12.698 -14.226 1 93.19 280 TRP B C 1
ATOM 4719 O O . TRP B 1 280 ? 13.834 13.919 -14.345 1 93.19 280 TRP B O 1
ATOM 4729 N N . LEU B 1 281 ? 12.65 12.071 -14.561 1 91.66 281 LEU B N 1
ATOM 4730 C CA . LEU B 1 281 ? 11.524 12.785 -15.154 1 91.66 281 LEU B CA 1
ATOM 4731 C C . LEU B 1 281 ? 10.926 13.777 -14.161 1 91.66 281 LEU B C 1
ATOM 4733 O O . LEU B 1 281 ? 10.586 14.903 -14.531 1 91.66 281 LEU B O 1
ATOM 4737 N N . GLY B 1 282 ? 10.827 13.384 -12.939 1 88.68 282 GLY B N 1
ATOM 4738 C CA . GLY B 1 282 ? 10.333 14.267 -11.895 1 88.68 282 GLY B CA 1
ATOM 4739 C C . GLY B 1 282 ? 11.216 15.481 -11.674 1 88.68 282 GLY B C 1
ATOM 4740 O O . GLY B 1 282 ? 10.717 16.587 -11.457 1 88.68 282 GLY B O 1
ATOM 4741 N N . ALA B 1 283 ? 12.459 15.219 -11.71 1 87.74 283 ALA B N 1
ATOM 4742 C CA . ALA B 1 283 ? 13.422 16.301 -11.525 1 87.74 283 ALA B CA 1
ATOM 4743 C C . ALA B 1 283 ? 13.303 17.339 -12.637 1 87.74 283 ALA B C 1
ATOM 4745 O O . ALA B 1 283 ? 13.64 18.509 -12.442 1 87.74 283 ALA B O 1
ATOM 4746 N N . GLN B 1 284 ? 12.795 16.883 -13.736 1 87.29 284 GLN B N 1
ATOM 4747 C CA . GLN B 1 284 ? 12.601 17.784 -14.867 1 87.29 284 GLN B CA 1
ATOM 4748 C C . GLN B 1 284 ? 11.228 18.447 -14.814 1 87.29 284 GLN B C 1
ATOM 4750 O O . GLN B 1 284 ? 10.869 19.216 -15.708 1 87.29 284 GLN B O 1
ATOM 4755 N N . GLY B 1 285 ? 10.433 18.022 -13.812 1 82.97 285 GLY B N 1
ATOM 4756 C CA . GLY B 1 285 ? 9.124 18.63 -13.633 1 82.97 285 GLY B CA 1
ATOM 4757 C C . GLY B 1 285 ? 8.066 18.05 -14.552 1 82.97 285 GLY B C 1
ATOM 4758 O O . GLY B 1 285 ? 7.039 18.684 -14.803 1 82.97 285 GLY B O 1
ATOM 4759 N N . LEU B 1 286 ? 8.301 16.971 -15.062 1 85.89 286 LEU B N 1
ATOM 4760 C CA . LEU B 1 286 ? 7.359 16.359 -15.993 1 85.89 286 LEU B CA 1
ATOM 4761 C C . LEU B 1 286 ? 6.376 15.456 -15.255 1 85.89 286 LEU B C 1
ATOM 4763 O O . LEU B 1 286 ? 6.687 14.941 -14.179 1 85.89 286 LEU B O 1
ATOM 4767 N N . ARG B 1 287 ? 5.271 15.33 -15.86 1 84.56 287 ARG B N 1
ATOM 4768 C CA . ARG B 1 287 ? 4.3 14.374 -15.337 1 84.56 287 ARG B CA 1
ATOM 4769 C C . ARG B 1 287 ? 4.803 12.943 -15.492 1 84.56 287 ARG B C 1
ATOM 4771 O O . ARG B 1 287 ? 5.459 12.614 -16.482 1 84.56 287 ARG B O 1
ATOM 4778 N N . MET B 1 288 ? 4.378 12.157 -14.573 1 85.32 288 MET B N 1
ATOM 4779 C CA . MET B 1 288 ? 4.814 10.764 -14.598 1 85.32 288 MET B CA 1
ATOM 4780 C C . MET B 1 288 ? 4.085 9.985 -15.687 1 85.32 288 MET B C 1
ATOM 4782 O O . MET B 1 288 ? 2.871 10.124 -15.849 1 85.32 288 MET B O 1
ATOM 4786 N N . PRO B 1 289 ? 4.824 9.242 -16.475 1 84.93 289 PRO B N 1
ATOM 4787 C CA . PRO B 1 289 ? 4.16 8.38 -17.456 1 84.93 289 PRO B CA 1
ATOM 4788 C C . PRO B 1 289 ? 3.38 7.24 -16.807 1 84.93 289 PRO B C 1
ATOM 4790 O O . PRO B 1 289 ? 3.627 6.899 -15.647 1 84.93 289 PRO B O 1
ATOM 4793 N N . SER B 1 290 ? 2.447 6.737 -17.622 1 83.24 290 SER B N 1
ATOM 4794 C CA . SER B 1 290 ? 1.767 5.525 -17.178 1 83.24 290 SER B CA 1
ATOM 4795 C C . SER B 1 290 ? 2.737 4.352 -17.08 1 83.24 290 SER B C 1
ATOM 4797 O O . SER B 1 290 ? 3.847 4.41 -17.614 1 83.24 290 SER B O 1
ATOM 4799 N N . GLU B 1 291 ? 2.276 3.359 -16.42 1 81.64 291 GLU B N 1
ATOM 4800 C CA . GLU B 1 291 ? 3.095 2.157 -16.287 1 81.64 291 GLU B CA 1
ATOM 4801 C C . GLU B 1 291 ? 3.425 1.561 -17.653 1 81.64 291 GLU B C 1
ATOM 4803 O O . GLU B 1 291 ? 4.554 1.126 -17.889 1 81.64 291 GLU B O 1
ATOM 4808 N N . ALA B 1 292 ? 2.441 1.47 -18.46 1 82.9 292 ALA B N 1
ATOM 4809 C CA . ALA B 1 292 ? 2.627 0.903 -19.793 1 82.9 292 ALA B CA 1
ATOM 4810 C C . ALA B 1 292 ? 3.647 1.709 -20.593 1 82.9 292 ALA B C 1
ATOM 4812 O O . ALA B 1 292 ? 4.514 1.138 -21.259 1 82.9 292 ALA B O 1
ATOM 4813 N N . ARG B 1 293 ? 3.589 2.999 -20.527 1 88.11 293 ARG B N 1
ATOM 4814 C CA . ARG B 1 293 ? 4.504 3.873 -21.254 1 88.11 293 ARG B CA 1
ATOM 4815 C C . ARG B 1 293 ? 5.924 3.753 -20.709 1 88.11 293 ARG B C 1
ATOM 4817 O O . ARG B 1 293 ? 6.89 3.767 -21.474 1 88.11 293 ARG B O 1
ATOM 4824 N N . LEU B 1 294 ? 6.032 3.668 -19.458 1 90.76 294 LEU B N 1
ATOM 4825 C CA . LEU B 1 294 ? 7.345 3.513 -18.842 1 90.76 294 LEU B CA 1
ATOM 4826 C C . LEU B 1 294 ? 7.978 2.183 -19.239 1 90.76 294 LEU B C 1
ATOM 4828 O O . LEU B 1 294 ? 9.176 2.122 -19.523 1 90.76 294 LEU B O 1
ATOM 4832 N N . ARG B 1 295 ? 7.209 1.167 -19.202 1 88.05 295 ARG B N 1
ATOM 4833 C CA . ARG B 1 295 ? 7.703 -0.149 -19.593 1 88.05 295 ARG B CA 1
ATOM 4834 C C . ARG B 1 295 ? 8.169 -0.15 -21.045 1 88.05 295 ARG B C 1
ATOM 4836 O O . ARG B 1 295 ? 9.178 -0.774 -21.379 1 88.05 295 ARG B O 1
ATOM 4843 N N . ASP B 1 296 ? 7.404 0.514 -21.824 1 90.13 296 ASP B N 1
ATOM 4844 C CA . ASP B 1 296 ? 7.78 0.619 -23.23 1 90.13 296 ASP B CA 1
ATOM 4845 C C . ASP B 1 296 ? 9.092 1.383 -23.392 1 90.13 296 ASP B C 1
ATOM 4847 O O . ASP B 1 296 ? 9.957 0.983 -24.175 1 90.13 296 ASP B O 1
ATOM 4851 N N . LEU B 1 297 ? 9.186 2.443 -22.774 1 91.47 297 LEU B N 1
ATOM 4852 C CA . LEU B 1 297 ? 10.42 3.221 -22.789 1 91.47 297 LEU B CA 1
ATOM 4853 C C . LEU B 1 297 ? 11.605 2.369 -22.348 1 91.47 297 LEU B C 1
ATOM 4855 O O . LEU B 1 297 ? 12.656 2.378 -22.993 1 91.47 297 LEU B O 1
ATOM 4859 N N . MET B 1 298 ? 11.414 1.65 -21.322 1 92.94 298 MET B N 1
ATOM 4860 C CA . MET B 1 298 ? 12.477 0.796 -20.798 1 92.94 298 MET B CA 1
ATOM 4861 C C . MET B 1 298 ? 12.862 -0.277 -21.811 1 92.94 298 MET B C 1
ATOM 4863 O O . MET B 1 298 ? 14.045 -0.566 -21.996 1 92.94 298 MET B O 1
ATOM 4867 N N . ARG B 1 299 ? 11.892 -0.874 -22.38 1 90.07 299 ARG B N 1
ATOM 4868 C CA . ARG B 1 299 ? 12.151 -1.88 -23.405 1 90.07 299 ARG B CA 1
ATOM 4869 C C . ARG B 1 299 ? 12.975 -1.298 -24.548 1 90.07 299 ARG B C 1
ATOM 4871 O O . ARG B 1 299 ? 13.923 -1.929 -25.021 1 90.07 299 ARG B O 1
ATOM 4878 N N . GLN B 1 300 ? 12.613 -0.158 -24.991 1 88.48 300 GLN B N 1
ATOM 4879 C CA . GLN B 1 300 ? 13.319 0.5 -26.085 1 88.48 300 GLN B CA 1
ATOM 4880 C C . GLN B 1 300 ? 14.752 0.842 -25.688 1 88.48 300 GLN B C 1
ATOM 4882 O O . GLN B 1 300 ? 15.685 0.633 -26.467 1 88.48 300 GLN B O 1
ATOM 4887 N N . LEU B 1 301 ? 14.91 1.298 -24.55 1 90.88 301 LEU B N 1
ATOM 4888 C CA . LEU B 1 301 ? 16.239 1.658 -24.068 1 90.88 301 LEU B CA 1
ATOM 4889 C C . LEU B 1 301 ? 17.126 0.423 -23.949 1 90.88 301 LEU B C 1
ATOM 4891 O O . LEU B 1 301 ? 18.325 0.486 -24.23 1 90.88 301 LEU B O 1
ATOM 4895 N N . ARG B 1 302 ? 16.537 -0.664 -23.526 1 87.89 302 ARG B N 1
ATOM 4896 C CA . ARG B 1 302 ? 17.289 -1.902 -23.347 1 87.89 302 ARG B CA 1
ATOM 4897 C C . ARG B 1 302 ? 17.688 -2.499 -24.693 1 87.89 302 ARG B C 1
ATOM 4899 O O . ARG B 1 302 ? 18.713 -3.175 -24.798 1 87.89 302 ARG B O 1
ATOM 4906 N N . GLN B 1 303 ? 16.894 -2.271 -25.637 1 82.78 303 GLN B N 1
ATOM 4907 C CA . GLN B 1 303 ? 17.117 -2.866 -26.951 1 82.78 303 GLN B CA 1
ATOM 4908 C C . GLN B 1 303 ? 18.034 -1.993 -27.802 1 82.78 303 GLN B C 1
ATOM 4910 O O . GLN B 1 303 ? 18.51 -2.424 -28.854 1 82.78 303 GLN B O 1
ATOM 4915 N N . LEU B 1 304 ? 18.15 -0.771 -27.403 1 79.47 304 LEU B N 1
ATOM 4916 C CA . LEU B 1 304 ? 19.027 0.109 -28.169 1 79.47 304 LEU B CA 1
ATOM 4917 C C . LEU B 1 304 ? 20.436 -0.468 -28.254 1 79.47 304 LEU B C 1
ATOM 4919 O O . LEU B 1 304 ? 20.983 -0.932 -27.251 1 79.47 304 LEU B O 1
ATOM 4923 N N . HIS B 1 305 ? 20.769 -1.452 -29.044 1 60.04 305 HIS B N 1
ATOM 4924 C CA . HIS B 1 305 ? 22.088 -2.024 -29.29 1 60.04 305 HIS B CA 1
ATOM 4925 C C . HIS B 1 305 ? 23.162 -0.942 -29.317 1 60.04 305 HIS B C 1
ATOM 4927 O O . HIS B 1 305 ? 22.874 0.216 -29.631 1 60.04 305 HIS B O 1
ATOM 4933 N N . ALA B 1 306 ? 24.309 -1.172 -28.457 1 48.46 306 ALA B N 1
ATOM 4934 C CA . ALA B 1 306 ? 25.52 -0.371 -28.615 1 48.46 306 ALA B CA 1
ATOM 4935 C C . ALA B 1 306 ? 25.753 -0.009 -30.079 1 48.46 306 ALA B C 1
ATOM 4937 O O . ALA B 1 306 ? 26.558 0.872 -30.387 1 48.46 306 ALA B O 1
ATOM 4938 N N . LEU B 1 307 ? 25.585 -1.051 -30.911 1 42.21 307 LEU B N 1
ATOM 4939 C CA . LEU B 1 307 ? 26.262 -1.083 -32.203 1 42.21 307 LEU B CA 1
ATOM 4940 C C . LEU B 1 307 ? 25.745 0.024 -33.115 1 42.21 307 LEU B C 1
ATOM 4942 O O . LEU B 1 307 ? 24.614 0.49 -32.953 1 42.21 307 LEU B O 1
ATOM 4946 N N . GLY B 1 308 ? 26.295 0.736 -33.843 1 43.26 308 GLY B N 1
ATOM 4947 C CA . GLY B 1 308 ? 26.519 1.765 -34.845 1 43.26 308 GLY B CA 1
ATOM 4948 C C . GLY B 1 308 ? 25.236 2.414 -35.331 1 43.26 308 GLY B C 1
ATOM 4949 O O . GLY B 1 308 ? 25.262 3.517 -35.881 1 43.26 308 GLY B O 1
ATOM 4950 N N . HIS B 1 309 ? 24.33 1.571 -35.879 1 41.76 309 HIS B N 1
ATOM 4951 C CA . HIS B 1 309 ? 23.257 2.339 -36.499 1 41.76 309 HIS B CA 1
ATOM 4952 C C . HIS B 1 309 ? 22.299 2.895 -35.451 1 41.76 309 HIS B C 1
ATOM 4954 O O . HIS B 1 309 ? 21.575 2.136 -34.802 1 41.76 309 HIS B O 1
ATOM 4960 N N . ASP B 1 310 ? 22.686 3.693 -34.552 1 47.71 310 ASP B N 1
ATOM 4961 C CA . ASP B 1 310 ? 22.086 4.485 -33.483 1 47.71 310 ASP B CA 1
ATOM 4962 C C . ASP B 1 310 ? 20.605 4.738 -33.752 1 47.71 310 ASP B C 1
ATOM 4964 O O . ASP B 1 310 ? 20.253 5.612 -34.547 1 47.71 310 ASP B O 1
ATOM 4968 N N . ARG B 1 311 ? 19.84 3.815 -33.866 1 54.64 311 ARG B N 1
ATOM 4969 C CA . ARG B 1 311 ? 18.426 4.157 -33.987 1 54.64 311 ARG B CA 1
ATOM 4970 C C . ARG B 1 311 ? 17.994 5.104 -32.873 1 54.64 311 ARG B C 1
ATOM 4972 O O . ARG B 1 311 ? 18.338 4.897 -31.707 1 54.64 311 ARG B O 1
ATOM 4979 N N . GLN B 1 312 ? 17.933 6.39 -33.24 1 64.27 312 GLN B N 1
ATOM 4980 C CA . GLN B 1 312 ? 17.515 7.55 -32.46 1 64.27 312 GLN B CA 1
ATOM 4981 C C . GLN B 1 312 ? 16.215 7.271 -31.712 1 64.27 312 GLN B C 1
ATOM 4983 O O . GLN B 1 312 ? 15.226 6.845 -32.313 1 64.27 312 GLN B O 1
ATOM 4988 N N . LEU B 1 313 ? 16.339 6.737 -30.502 1 77.33 313 LEU B N 1
ATOM 4989 C CA . LEU B 1 313 ? 15.14 6.651 -29.676 1 77.33 313 LEU B CA 1
ATOM 4990 C C . LEU B 1 313 ? 14.454 8.009 -29.57 1 77.33 313 LEU B C 1
ATOM 4992 O O . LEU B 1 313 ? 15.113 9.026 -29.339 1 77.33 313 LEU B O 1
ATOM 4996 N N . ARG B 1 314 ? 13.288 8.004 -30.068 1 80.33 314 ARG B N 1
ATOM 4997 C CA . ARG B 1 314 ? 12.447 9.18 -29.873 1 80.33 314 ARG B CA 1
ATOM 4998 C C . ARG B 1 314 ? 11.11 8.799 -29.246 1 80.33 314 ARG B C 1
ATOM 5000 O O . ARG B 1 314 ? 10.292 8.127 -29.877 1 80.33 314 ARG B O 1
ATOM 5007 N N . VAL B 1 315 ? 11.058 9.122 -28.018 1 85.26 315 VAL B N 1
ATOM 5008 C CA . VAL B 1 315 ? 9.8 8.848 -27.332 1 85.26 315 VAL B CA 1
ATOM 5009 C C . VAL B 1 315 ? 9.186 10.155 -26.837 1 85.26 315 VAL B C 1
ATOM 5011 O O . VAL B 1 315 ? 9.79 10.866 -26.03 1 85.26 315 VAL B O 1
ATOM 5014 N N . ALA B 1 316 ? 8.044 10.448 -27.301 1 84.67 316 ALA B N 1
ATOM 5015 C CA . ALA B 1 316 ? 7.357 11.677 -26.913 1 84.67 316 ALA B CA 1
ATOM 5016 C C . ALA B 1 316 ? 6.771 11.558 -25.509 1 84.67 316 ALA B C 1
ATOM 5018 O O . ALA B 1 316 ? 6.244 10.508 -25.137 1 84.67 316 ALA B O 1
ATOM 5019 N N . HIS B 1 317 ? 6.985 12.6 -24.754 1 84.68 317 HIS B N 1
ATOM 5020 C CA . HIS B 1 317 ? 6.409 12.672 -23.415 1 84.68 317 HIS B CA 1
ATOM 5021 C C . HIS B 1 317 ? 6.192 14.119 -22.986 1 84.68 317 HIS B C 1
ATOM 5023 O O . HIS B 1 317 ? 7.154 14.874 -22.822 1 84.68 317 HIS B O 1
ATOM 5029 N N . GLU B 1 318 ? 4.956 14.451 -22.631 1 79.93 318 GLU B N 1
ATOM 5030 C CA . GLU B 1 318 ? 4.573 15.749 -22.083 1 79.93 318 GLU B CA 1
ATOM 5031 C C . GLU B 1 318 ? 5.227 16.89 -22.856 1 79.93 318 GLU B C 1
ATOM 5033 O O . GLU B 1 318 ? 5.89 17.746 -22.268 1 79.93 318 GLU B O 1
ATOM 5038 N N . GLY B 1 319 ? 5.16 16.867 -24.21 1 80.23 319 GLY B N 1
ATOM 5039 C CA . GLY B 1 319 ? 5.699 17.947 -25.021 1 80.23 319 GLY B CA 1
ATOM 5040 C C . GLY B 1 319 ? 7.2 17.85 -25.223 1 80.23 319 GLY B C 1
ATOM 5041 O O . GLY B 1 319 ? 7.817 18.761 -25.779 1 80.23 319 GLY B O 1
ATOM 5042 N N . HIS B 1 320 ? 7.795 16.845 -24.673 1 89.12 320 HIS B N 1
ATOM 5043 C CA . HIS B 1 320 ? 9.219 16.574 -24.836 1 89.12 320 HIS B CA 1
ATOM 5044 C C . HIS B 1 320 ? 9.449 15.245 -25.548 1 89.12 320 HIS B C 1
ATOM 5046 O O . HIS B 1 320 ? 8.504 14.485 -25.774 1 89.12 320 HIS B O 1
ATOM 5052 N N . GLU B 1 321 ? 10.675 15.177 -25.961 1 89.74 321 GLU B N 1
ATOM 5053 C CA . GLU B 1 321 ? 11.105 13.904 -26.533 1 89.74 321 GLU B CA 1
ATOM 5054 C C . GLU B 1 321 ? 12.319 13.349 -25.793 1 89.74 321 GLU B C 1
ATOM 5056 O O . GLU B 1 321 ? 13.283 14.075 -25.54 1 89.74 321 GLU B O 1
ATOM 5061 N N . ILE B 1 322 ? 12.153 12.103 -25.435 1 90.82 322 ILE B N 1
ATOM 5062 C CA . ILE B 1 322 ? 13.303 11.389 -24.892 1 90.82 322 ILE B CA 1
ATOM 5063 C C . ILE B 1 322 ? 14.142 10.817 -26.033 1 90.82 322 ILE B C 1
ATOM 5065 O O . ILE B 1 322 ? 13.629 10.081 -26.88 1 90.82 322 ILE B O 1
ATOM 5069 N N . ARG B 1 323 ? 15.372 11.149 -26.013 1 89.47 323 ARG B N 1
ATOM 5070 C CA . ARG B 1 323 ? 16.261 10.723 -27.089 1 89.47 323 ARG B CA 1
ATOM 5071 C C . ARG B 1 323 ? 17.495 10.02 -26.534 1 89.47 323 ARG B C 1
ATOM 5073 O O . ARG B 1 323 ? 17.805 10.142 -25.347 1 89.47 323 ARG B O 1
ATOM 5080 N N . CYS B 1 324 ? 17.971 9.252 -27.339 1 89.33 324 CYS B N 1
ATOM 5081 C CA . CYS B 1 324 ? 19.232 8.593 -27.022 1 89.33 324 CYS B CA 1
ATOM 5082 C C . CYS B 1 324 ? 20.224 8.73 -28.171 1 89.33 324 CYS B C 1
ATOM 5084 O O . CYS B 1 324 ? 19.921 8.357 -29.306 1 89.33 324 CYS B O 1
ATOM 5086 N N . HIS B 1 325 ? 21.377 9.359 -27.856 1 83.16 325 HIS B N 1
ATOM 5087 C CA . HIS B 1 325 ? 22.459 9.518 -28.82 1 83.16 325 HIS B CA 1
ATOM 5088 C C . HIS B 1 325 ? 23.814 9.236 -28.18 1 83.16 325 HIS B C 1
ATOM 5090 O O . HIS B 1 325 ? 24.134 9.79 -27.125 1 83.16 325 HIS B O 1
ATOM 5096 N N . ARG B 1 326 ? 24.524 8.402 -28.813 1 82.53 326 ARG B N 1
ATOM 5097 C CA . ARG B 1 326 ? 25.866 8.051 -28.361 1 82.53 326 ARG B CA 1
ATOM 5098 C C . ARG B 1 326 ? 25.851 7.591 -26.907 1 82.53 326 ARG B C 1
ATOM 5100 O O . ARG B 1 326 ? 26.655 8.055 -26.095 1 82.53 326 ARG B O 1
ATOM 5107 N N . GLY B 1 327 ? 24.874 6.917 -26.566 1 86.89 327 GLY B N 1
ATOM 5108 C CA . GLY B 1 327 ? 24.822 6.279 -25.26 1 86.89 327 GLY B CA 1
ATOM 5109 C C . GLY B 1 327 ? 24.293 7.192 -24.17 1 86.89 327 GLY B C 1
ATOM 5110 O O . GLY B 1 327 ? 24.351 6.852 -22.986 1 86.89 327 GLY B O 1
ATOM 5111 N N . ARG B 1 328 ? 23.851 8.326 -24.652 1 90.96 328 ARG B N 1
ATOM 5112 C CA . ARG B 1 328 ? 23.299 9.251 -23.668 1 90.96 328 ARG B CA 1
ATOM 5113 C C . ARG B 1 328 ? 21.804 9.456 -23.887 1 90.96 328 ARG B C 1
ATOM 5115 O O . ARG B 1 328 ? 21.35 9.585 -25.026 1 90.96 328 ARG B O 1
ATOM 5122 N N . VAL B 1 329 ? 21.097 9.467 -22.841 1 92.77 329 VAL B N 1
ATOM 5123 C CA . VAL B 1 329 ? 19.652 9.67 -22.871 1 92.77 329 VAL B CA 1
ATOM 5124 C C . VAL B 1 329 ? 19.319 11.082 -22.394 1 92.77 329 VAL B C 1
ATOM 5126 O O . VAL B 1 329 ? 19.783 11.512 -21.335 1 92.77 329 VAL B O 1
ATOM 5129 N N . TRP B 1 330 ? 18.571 11.828 -23.144 1 90.95 330 TRP B N 1
ATOM 5130 C CA . TRP B 1 330 ? 18.28 13.206 -22.764 1 90.95 330 TRP B CA 1
ATOM 5131 C C . TRP B 1 330 ? 16.886 13.616 -23.229 1 90.95 330 TRP B C 1
ATOM 5133 O O . TRP B 1 330 ? 16.232 12.881 -23.973 1 90.95 330 TRP B O 1
ATOM 5143 N N . LEU B 1 331 ? 16.442 14.734 -22.662 1 89.79 331 LEU B N 1
ATOM 5144 C CA . LEU B 1 331 ? 15.144 15.302 -23.008 1 89.79 331 LEU B CA 1
ATOM 5145 C C . LEU B 1 331 ? 15.302 16.468 -23.978 1 89.79 331 LEU B C 1
ATOM 5147 O O . LEU B 1 331 ? 16.158 17.334 -23.781 1 89.79 331 LEU B O 1
ATOM 5151 N N . ALA B 1 332 ? 14.543 16.429 -25.101 1 86.85 332 ALA B N 1
ATOM 5152 C CA . ALA B 1 332 ? 14.499 17.537 -26.052 1 86.85 332 ALA B CA 1
ATOM 5153 C C . ALA B 1 332 ? 13.073 18.048 -26.233 1 86.85 332 ALA B C 1
ATOM 5155 O O . ALA B 1 332 ? 12.113 17.281 -26.124 1 86.85 332 ALA B O 1
ATOM 5156 N N . PRO B 1 333 ? 12.971 19.43 -26.289 1 83.18 333 PRO B N 1
ATOM 5157 C CA . PRO B 1 333 ? 11.63 19.92 -26.616 1 83.18 333 PRO B CA 1
ATOM 5158 C C . PRO B 1 333 ? 11.058 19.278 -27.878 1 83.18 333 PRO B C 1
ATOM 5160 O O . PRO B 1 333 ? 11.806 18.964 -28.808 1 83.18 333 PRO B O 1
ATOM 5163 N N . ALA B 1 334 ? 9.76 19.128 -27.75 1 76.88 334 ALA B N 1
ATOM 5164 C CA . ALA B 1 334 ? 9.099 18.525 -28.905 1 76.88 334 ALA B CA 1
ATOM 5165 C C . ALA B 1 334 ? 9.286 19.382 -30.153 1 76.88 334 ALA B C 1
ATOM 5167 O O . ALA B 1 334 ? 9.141 20.606 -30.102 1 76.88 334 ALA B O 1
ATOM 5168 N N . GLY B 1 335 ? 9.66 18.891 -31.303 1 68.33 335 GLY B N 1
ATOM 5169 C CA . GLY B 1 335 ? 9.829 19.617 -32.552 1 68.33 335 GLY B CA 1
ATOM 5170 C C . GLY B 1 335 ? 11.223 20.188 -32.727 1 68.33 335 GLY B C 1
ATOM 5171 O O . GLY B 1 335 ? 11.557 20.709 -33.793 1 68.33 335 GLY B O 1
ATOM 5172 N N . ALA B 1 336 ? 11.948 20.374 -31.71 1 60.43 336 ALA B N 1
ATOM 5173 C CA . ALA B 1 336 ? 13.267 20.981 -31.874 1 60.43 336 ALA B CA 1
ATOM 5174 C C . ALA B 1 336 ? 14.177 20.093 -32.718 1 60.43 336 ALA B C 1
ATOM 5176 O O . ALA B 1 336 ? 14.289 18.891 -32.467 1 60.43 336 ALA B O 1
ATOM 5177 N N . ARG B 1 337 ? 14.325 20.469 -34.065 1 50.37 337 ARG B N 1
ATOM 5178 C CA . ARG B 1 337 ? 15.298 19.844 -34.955 1 50.37 337 ARG B CA 1
ATOM 5179 C C . ARG B 1 337 ? 16.705 19.929 -34.374 1 50.37 337 ARG B C 1
ATOM 5181 O O . ARG B 1 337 ? 17.03 20.877 -33.656 1 50.37 337 ARG B O 1
ATOM 5188 N N . LYS B 1 338 ? 17.523 18.877 -34.355 1 47.76 338 LYS B N 1
ATOM 5189 C CA . LYS B 1 338 ? 18.95 18.905 -34.048 1 47.76 338 LYS B CA 1
ATOM 5190 C C . LYS B 1 338 ? 19.647 20.05 -34.778 1 47.76 338 LYS B C 1
ATOM 5192 O O . LYS B 1 338 ? 19.614 20.12 -36.008 1 47.76 338 LYS B O 1
ATOM 5197 N N . THR B 1 339 ? 19.591 21.269 -34.393 1 36.13 339 THR B N 1
ATOM 5198 C CA . THR B 1 339 ? 20.588 22.052 -35.115 1 36.13 339 THR B CA 1
ATOM 5199 C C . THR B 1 339 ? 21.985 21.476 -34.902 1 36.13 339 THR B C 1
ATOM 5201 O O . THR B 1 339 ? 22.448 21.362 -33.766 1 36.13 339 THR B O 1
ATOM 5204 N N . GLY B 1 340 ? 22.256 20.369 -35.533 1 34.57 340 GLY B N 1
ATOM 5205 C CA . GLY B 1 340 ? 23.668 20.049 -35.663 1 34.57 340 GLY B CA 1
ATOM 5206 C C . GLY B 1 340 ? 24.536 21.267 -35.915 1 34.57 340 GLY B C 1
ATOM 5207 O O . GLY B 1 340 ? 24.279 22.037 -36.843 1 34.57 340 GLY B O 1
ATOM 5208 N N . ALA B 1 341 ? 25.366 21.778 -34.958 1 22.15 341 ALA B N 1
ATOM 5209 C CA . ALA B 1 341 ? 26.704 22.253 -35.299 1 22.15 341 ALA B CA 1
ATOM 5210 C C . ALA B 1 341 ? 27.59 21.105 -35.775 1 22.15 341 ALA B C 1
ATOM 5212 O O . ALA B 1 341 ? 27.547 20.007 -35.216 1 22.15 341 ALA B O 1
#

Nearest PDB structures (foldseek):
  1ni5-assembly1_A-2  TM=8.296E-01  e=1.548E-19  Escherichia coli
  2e89-assembly2_C  TM=8.358E-01  e=4.377E-17  Aquifex aeolicus
  3a2k-assembly2_B  TM=8.322E-01  e=5.189E-16  Geobacillus kaustophilus
  5mkq-assembly1_B  TM=7.635E-01  e=2.295E-11  Pyrococcus horikoshii OT3
  6scy-assembly1_B  TM=7.907E-01  e=1.101E-09  Methanococcus maripaludis S2